Protein AF-0000000087153136 (afdb_homodimer)

Nearest PDB structures (foldseek):
  4uhe-assembly1_A  TM=8.800E-01  e=2.767E-17  Thermogutta terrifontis
  8qzu-assembly1_A  TM=9.107E-01  e=2.994E-16  Xenorhabdus hominickii
  7dq9-assembly4_D  TM=8.604E-01  e=8.453E-16  Alistipes shahii WAL 8301
  3v48-assembly1_B  TM=8.790E-01  e=1.903E-14  Escherichia coli SE11
  6i8w-assembly2_B  TM=7.885E-01  e=8.985E-16  Pseudomonas aeruginosa

Structure (mmCIF, N/CA/C/O backbone):
data_AF-0000000087153136-model_v1
#
loop_
_entity.id
_entity.type
_entity.pdbx_description
1 polymer '2-hydroxy-6-oxononadienedioate/2-hydroxy-6-oxononatrienedioate hydrolase'
#
loop_
_atom_site.group_PDB
_atom_site.id
_atom_site.type_symbol
_atom_site.label_atom_id
_atom_site.label_alt_id
_atom_site.label_comp_id
_atom_site.label_asym_id
_atom_site.label_entity_id
_atom_site.label_seq_id
_atom_site.pdbx_PDB_ins_code
_atom_site.Cartn_x
_atom_site.Cartn_y
_atom_site.Cartn_z
_atom_site.occupancy
_atom_site.B_iso_or_equiv
_atom_site.auth_seq_id
_atom_site.auth_comp_id
_atom_site.auth_asym_id
_atom_site.auth_atom_id
_atom_site.pdbx_PDB_model_num
ATOM 1 N N . MET A 1 1 ? 12.047 36.875 5.461 1 68.5 1 MET A N 1
ATOM 2 C CA . MET A 1 1 ? 11.148 35.938 6.121 1 68.5 1 MET A CA 1
ATOM 3 C C . MET A 1 1 ? 11.406 35.875 7.625 1 68.5 1 MET A C 1
ATOM 5 O O . MET A 1 1 ? 12.555 35.938 8.062 1 68.5 1 MET A O 1
ATOM 9 N N . PRO A 1 2 ? 10.312 36.031 8.477 1 85.56 2 PRO A N 1
ATOM 10 C CA . PRO A 1 2 ? 10.539 36.062 9.922 1 85.56 2 PRO A CA 1
ATOM 11 C C . PRO A 1 2 ? 10.961 34.719 10.492 1 85.56 2 PRO A C 1
ATOM 13 O O . PRO A 1 2 ? 10.703 33.688 9.875 1 85.56 2 PRO A O 1
ATOM 16 N N . PHE A 1 3 ? 11.75 34.781 11.461 1 91.56 3 PHE A N 1
ATOM 17 C CA . PHE A 1 3 ? 12.203 33.594 12.18 1 91.56 3 PHE A CA 1
ATOM 18 C C . PHE A 1 3 ? 11.766 33.656 13.641 1 91.56 3 PHE A C 1
ATOM 20 O O . PHE A 1 3 ? 11.727 34.719 14.242 1 91.56 3 PHE A O 1
ATOM 27 N N . LEU A 1 4 ? 11.422 32.5 14.109 1 92.19 4 LEU A N 1
ATOM 28 C CA . LEU A 1 4 ? 11.273 32.281 15.547 1 92.19 4 LEU A CA 1
ATOM 29 C C . LEU A 1 4 ? 12.531 31.672 16.141 1 92.19 4 LEU A C 1
ATOM 31 O O . LEU A 1 4 ? 13.273 30.984 15.461 1 92.19 4 LEU A O 1
ATOM 35 N N . SER A 1 5 ? 12.703 31.984 17.391 1 93.38 5 SER A N 1
ATOM 36 C CA . SER A 1 5 ? 13.859 31.422 18.078 1 93.38 5 SER A CA 1
ATOM 37 C C . SER A 1 5 ? 13.43 30.344 19.078 1 93.38 5 SER A C 1
ATOM 39 O O . SER A 1 5 ? 12.562 30.578 19.906 1 93.38 5 SER A O 1
ATOM 41 N N . TYR A 1 6 ? 13.969 29.234 18.953 1 92.62 6 TYR A N 1
ATOM 42 C CA . TYR A 1 6 ? 13.898 28.156 19.938 1 92.62 6 TYR A CA 1
ATOM 43 C C . TYR A 1 6 ? 15.289 27.766 20.422 1 92.62 6 TYR A C 1
ATOM 45 O O . TYR A 1 6 ? 15.953 26.938 19.812 1 92.62 6 TYR A O 1
ATOM 53 N N . GLY A 1 7 ? 15.641 28.281 21.562 1 90.62 7 GLY A N 1
ATOM 54 C CA . GLY A 1 7 ? 17.047 28.203 21.922 1 90.62 7 GLY A CA 1
ATOM 55 C C . GLY A 1 7 ? 17.969 28.812 20.891 1 90.62 7 GLY A C 1
ATOM 56 O O . GLY A 1 7 ? 17.781 29.969 20.5 1 90.62 7 GLY A O 1
ATOM 57 N N . SER A 1 8 ? 18.875 28.062 20.406 1 90.62 8 SER A N 1
ATOM 58 C CA . SER A 1 8 ? 19.797 28.531 19.391 1 90.62 8 SER A CA 1
ATOM 59 C C . SER A 1 8 ? 19.266 28.25 17.984 1 90.62 8 SER A C 1
ATOM 61 O O . SER A 1 8 ? 19.906 28.625 16.984 1 90.62 8 SER A O 1
ATOM 63 N N . HIS A 1 9 ? 18.125 27.656 17.891 1 92.31 9 HIS A N 1
ATOM 64 C CA . HIS A 1 9 ? 17.594 27.266 16.594 1 92.31 9 HIS A CA 1
ATOM 65 C C . HIS A 1 9 ? 16.625 28.312 16.047 1 92.31 9 HIS A C 1
ATOM 67 O O . HIS A 1 9 ? 15.773 28.812 16.781 1 92.31 9 HIS A O 1
ATOM 73 N N . ARG A 1 10 ? 16.797 28.609 14.82 1 94.5 10 ARG A N 1
ATOM 74 C CA . ARG A 1 10 ? 15.891 29.516 14.125 1 94.5 10 ARG A CA 1
ATOM 75 C C . ARG A 1 10 ? 14.883 28.75 13.289 1 94.5 10 ARG A C 1
ATOM 77 O O . ARG A 1 10 ? 15.242 27.828 12.555 1 94.5 10 ARG A O 1
ATOM 84 N N . ILE A 1 11 ? 13.664 29.156 13.414 1 95 11 ILE A N 1
ATOM 85 C CA . ILE A 1 11 ? 12.562 28.484 12.727 1 95 11 ILE A CA 1
ATOM 86 C C . ILE A 1 11 ? 11.93 29.438 11.711 1 95 11 ILE A C 1
ATOM 88 O O . ILE A 1 11 ? 11.344 30.453 12.094 1 95 11 ILE A O 1
ATOM 92 N N . ARG A 1 12 ? 12.07 29.094 10.461 1 94.88 12 ARG A N 1
ATOM 93 C CA . ARG A 1 12 ? 11.461 29.906 9.406 1 94.88 12 ARG A CA 1
ATOM 94 C C . ARG A 1 12 ? 9.945 29.766 9.422 1 94.88 12 ARG A C 1
ATOM 96 O O . ARG A 1 12 ? 9.414 28.656 9.508 1 94.88 12 ARG A O 1
ATOM 103 N N . TYR A 1 13 ? 9.234 30.891 9.406 1 96.31 13 TYR A N 1
ATOM 104 C CA . TYR A 1 13 ? 7.785 30.828 9.312 1 96.31 13 TYR A CA 1
ATOM 105 C C . TYR A 1 13 ? 7.242 31.953 8.438 1 96.31 13 TYR A C 1
ATOM 107 O O . TYR A 1 13 ? 7.98 32.875 8.062 1 96.31 13 TYR A O 1
ATOM 115 N N . GLU A 1 14 ? 6.047 31.766 7.973 1 96.38 14 GLU A N 1
ATOM 116 C CA . GLU A 1 14 ? 5.32 32.781 7.23 1 96.38 14 GLU A CA 1
ATOM 117 C C . GLU A 1 14 ? 3.891 32.938 7.746 1 96.38 14 GLU A C 1
ATOM 119 O O . GLU A 1 14 ? 3.252 31.953 8.109 1 96.38 14 GLU A O 1
ATOM 124 N N . LEU A 1 15 ? 3.445 34.188 7.816 1 96.5 15 LEU A N 1
ATOM 125 C CA . LEU A 1 15 ? 2.061 34.531 8.109 1 96.5 15 LEU A CA 1
ATOM 126 C C . LEU A 1 15 ? 1.445 35.344 6.965 1 96.5 15 LEU A C 1
ATOM 128 O O . LEU A 1 15 ? 1.949 36.406 6.602 1 96.5 15 LEU A O 1
ATOM 132 N N . ASN A 1 16 ? 0.427 34.781 6.43 1 97.12 16 ASN A N 1
ATOM 133 C CA . ASN A 1 16 ? -0.252 35.438 5.316 1 97.12 16 ASN A CA 1
ATOM 134 C C . ASN A 1 16 ? -1.749 35.594 5.578 1 97.12 16 ASN A C 1
ATOM 136 O O . ASN A 1 16 ? -2.369 34.688 6.152 1 97.12 16 ASN A O 1
ATOM 140 N N . GLY A 1 17 ? -2.365 36.719 5.125 1 96.88 17 GLY A N 1
ATOM 141 C CA . GLY A 1 17 ? -3.773 37 5.367 1 96.88 17 GLY A CA 1
ATOM 142 C C . GLY A 1 17 ? -3.998 38.031 6.445 1 96.88 17 GLY A C 1
ATOM 143 O O . GLY A 1 17 ? -3.043 38.531 7.047 1 96.88 17 GLY A O 1
ATOM 144 N N . ALA A 1 18 ? -5.223 38.375 6.754 1 96.44 18 ALA A N 1
ATOM 145 C CA . ALA A 1 18 ? -5.578 39.438 7.703 1 96.44 18 ALA A CA 1
ATOM 146 C C . ALA A 1 18 ? -5.238 39.031 9.133 1 96.44 18 ALA A C 1
ATOM 148 O O . ALA A 1 18 ? -5.5 37.906 9.539 1 96.44 18 ALA A O 1
ATOM 149 N N . THR A 1 19 ? -4.664 39.906 9.883 1 94.5 19 THR A N 1
ATOM 150 C CA . THR A 1 19 ? -4.156 39.625 11.227 1 94.5 19 THR A CA 1
ATOM 151 C C . THR A 1 19 ? -5.293 39.25 12.164 1 94.5 19 THR A C 1
ATOM 153 O O . THR A 1 19 ? -5.09 38.438 13.086 1 94.5 19 THR A O 1
ATOM 156 N N . ASP A 1 20 ? -6.484 39.688 11.914 1 94.75 20 ASP A N 1
ATOM 157 C CA . ASP A 1 20 ? -7.598 39.438 12.828 1 94.75 20 ASP A CA 1
ATOM 158 C C . ASP A 1 20 ? -8.461 38.281 12.344 1 94.75 20 ASP A C 1
ATOM 160 O O . ASP A 1 20 ? -9.469 37.938 12.969 1 94.75 20 ASP A O 1
ATOM 164 N N . ALA A 1 21 ? -8.07 37.656 11.258 1 97.69 21 ALA A N 1
ATOM 165 C CA . ALA A 1 21 ? -8.82 36.531 10.711 1 97.69 21 ALA A CA 1
ATOM 166 C C . ALA A 1 21 ? -8.516 35.25 11.484 1 97.69 21 ALA A C 1
ATOM 168 O O . ALA A 1 21 ? -7.457 35.125 12.102 1 97.69 21 ALA A O 1
ATOM 169 N N . PRO A 1 22 ? -9.516 34.344 11.516 1 98.38 22 PRO A N 1
ATOM 170 C CA . PRO A 1 22 ? -9.156 33.031 12.023 1 98.38 22 PRO A CA 1
ATOM 171 C C . PRO A 1 22 ? -7.941 32.438 11.312 1 98.38 22 PRO A C 1
ATOM 173 O O . PRO A 1 22 ? -7.781 32.625 10.102 1 98.38 22 PRO A O 1
ATOM 176 N N . ALA A 1 23 ? -7.109 31.688 12.008 1 98.56 23 ALA A N 1
ATOM 177 C CA . ALA A 1 23 ? -5.828 31.25 11.453 1 98.56 23 ALA A CA 1
ATOM 178 C C . ALA A 1 23 ? -5.816 29.75 11.219 1 98.56 23 ALA A C 1
ATOM 180 O O . ALA A 1 23 ? -6.348 28.984 12.023 1 98.56 23 ALA A O 1
ATOM 181 N N . TYR A 1 24 ? -5.262 29.359 10.133 1 98.69 24 TYR A N 1
ATOM 182 C CA . TYR A 1 24 ? -4.863 27.984 9.891 1 98.69 24 TYR A CA 1
ATOM 183 C C . TYR A 1 24 ? -3.354 27.812 10.023 1 98.69 24 TYR A C 1
ATOM 185 O O . TYR A 1 24 ? -2.586 28.562 9.398 1 98.69 24 TYR A O 1
ATOM 193 N N . VAL A 1 25 ? -2.941 26.922 10.828 1 98.75 25 VAL A N 1
ATOM 194 C CA . VAL A 1 25 ? -1.542 26.516 10.922 1 98.75 25 VAL A CA 1
ATOM 195 C C . VAL A 1 25 ? -1.341 25.172 10.211 1 98.75 25 VAL A C 1
ATOM 197 O O . VAL A 1 25 ? -2.027 24.188 10.516 1 98.75 25 VAL A O 1
ATOM 200 N N . LEU A 1 26 ? -0.421 25.125 9.258 1 98.75 26 LEU A N 1
ATOM 201 C CA . LEU A 1 26 ? -0.175 23.938 8.453 1 98.75 26 LEU A CA 1
ATOM 202 C C . LEU A 1 26 ? 1.197 23.344 8.766 1 98.75 26 LEU A C 1
ATOM 204 O O . LEU A 1 26 ? 2.213 24.031 8.648 1 98.75 26 LEU A O 1
ATOM 208 N N . VAL A 1 27 ? 1.229 22.078 9.141 1 98.19 27 VAL A N 1
ATOM 209 C CA . VAL A 1 27 ? 2.461 21.422 9.555 1 98.19 27 VAL A CA 1
ATOM 210 C C . VAL A 1 27 ? 2.875 20.391 8.508 1 98.19 27 VAL A C 1
ATOM 212 O O . VAL A 1 27 ? 2.082 19.516 8.141 1 98.19 27 VAL A O 1
ATOM 215 N N . ASN A 1 28 ? 4.117 20.375 8.109 1 94.88 28 ASN A N 1
ATOM 216 C CA . ASN A 1 28 ? 4.672 19.578 7.02 1 94.88 28 ASN A CA 1
ATOM 217 C C . ASN A 1 28 ? 4.859 18.125 7.434 1 94.88 28 ASN A C 1
ATOM 219 O O . ASN A 1 28 ? 5.09 17.828 8.609 1 94.88 28 ASN A O 1
ATOM 223 N N . GLY A 1 29 ? 4.82 17.297 6.43 1 94.12 29 GLY A N 1
ATOM 224 C CA . GLY A 1 29 ? 5.293 15.93 6.621 1 94.12 29 GLY A CA 1
ATOM 225 C C . GLY A 1 29 ? 6.805 15.828 6.668 1 94.12 29 GLY A C 1
ATOM 226 O O . GLY A 1 29 ? 7.508 16.828 6.52 1 94.12 29 GLY A O 1
ATOM 227 N N . LEU A 1 30 ? 7.281 14.625 6.812 1 89.88 30 LEU A N 1
ATOM 228 C CA . LEU A 1 30 ? 8.672 14.312 7.109 1 89.88 30 LEU A CA 1
ATOM 229 C C . LEU A 1 30 ? 9.602 14.883 6.039 1 89.88 30 LEU A C 1
ATOM 231 O O . LEU A 1 30 ? 10.625 15.492 6.359 1 89.88 30 LEU A O 1
ATOM 235 N N . THR A 1 31 ? 9.281 14.703 4.77 1 87.94 31 THR A N 1
ATOM 236 C CA . THR A 1 31 ? 10.195 15.086 3.699 1 87.94 31 THR A CA 1
ATOM 237 C C . THR A 1 31 ? 9.727 16.391 3.039 1 87.94 31 THR A C 1
ATOM 239 O O . THR A 1 31 ? 10.211 16.75 1.965 1 87.94 31 THR A O 1
ATOM 242 N N . GLN A 1 32 ? 8.852 17.062 3.602 1 89.38 32 GLN A N 1
ATOM 243 C CA . GLN A 1 32 ? 8.25 18.25 2.998 1 89.38 32 GLN A CA 1
ATOM 244 C C . GLN A 1 32 ? 8.852 19.516 3.586 1 89.38 32 GLN A C 1
ATOM 246 O O . GLN A 1 32 ? 9.742 19.469 4.438 1 89.38 32 GLN A O 1
ATOM 251 N N . TYR A 1 33 ? 8.461 20.609 3.016 1 88.94 33 TYR A N 1
ATOM 252 C CA . TYR A 1 33 ? 8.75 21.938 3.521 1 88.94 33 TYR A CA 1
ATOM 253 C C . TYR A 1 33 ? 7.605 22.906 3.211 1 88.94 33 TYR A C 1
ATOM 255 O O . TYR A 1 33 ? 6.668 22.547 2.492 1 88.94 33 TYR A O 1
ATOM 263 N N . SER A 1 34 ? 7.699 24.031 3.754 1 92 34 SER A N 1
ATOM 264 C CA . SER A 1 34 ? 6.527 24.891 3.885 1 92 34 SER A CA 1
ATOM 265 C C . SER A 1 34 ? 6.051 25.391 2.523 1 92 34 SER A C 1
ATOM 267 O O . SER A 1 34 ? 4.875 25.719 2.35 1 92 34 SER A O 1
ATOM 269 N N . GLU A 1 35 ? 6.844 25.469 1.48 1 89.62 35 GLU A N 1
ATOM 270 C CA . GLU A 1 35 ? 6.453 26 0.177 1 89.62 35 GLU A CA 1
ATOM 271 C C . GLU A 1 35 ? 5.438 25.094 -0.505 1 89.62 35 GLU A C 1
ATOM 273 O O . GLU A 1 35 ? 4.711 25.516 -1.402 1 89.62 35 GLU A O 1
ATOM 278 N N . LEU A 1 36 ? 5.375 23.891 -0.051 1 90.62 36 LEU A N 1
ATOM 279 C CA . LEU A 1 36 ? 4.438 22.938 -0.638 1 90.62 36 LEU A CA 1
ATOM 280 C C . LEU A 1 36 ? 3.004 23.266 -0.239 1 90.62 36 LEU A C 1
ATOM 282 O O . LEU A 1 36 ? 2.055 22.734 -0.823 1 90.62 36 LEU A O 1
ATOM 286 N N . TRP A 1 37 ? 2.854 24.203 0.704 1 96.19 37 TRP A N 1
ATOM 287 C CA . TRP A 1 37 ? 1.524 24.625 1.146 1 96.19 37 TRP A CA 1
ATOM 288 C C . TRP A 1 37 ? 1.04 25.828 0.363 1 96.19 37 TRP A C 1
ATOM 290 O O . TRP A 1 37 ? -0.004 26.406 0.679 1 96.19 37 TRP A O 1
ATOM 300 N N . ALA A 1 38 ? 1.727 26.25 -0.691 1 95.69 38 ALA A N 1
ATOM 301 C CA . ALA A 1 38 ? 1.412 27.484 -1.409 1 95.69 38 ALA A CA 1
ATOM 302 C C . ALA A 1 38 ? -0.031 27.484 -1.904 1 95.69 38 ALA A C 1
ATOM 304 O O . ALA A 1 38 ? -0.756 28.469 -1.735 1 95.69 38 ALA A O 1
ATOM 305 N N . ALA A 1 39 ? -0.468 26.359 -2.461 1 96.44 39 ALA A N 1
ATOM 306 C CA . ALA A 1 39 ? -1.833 26.266 -2.973 1 96.44 39 ALA A CA 1
ATOM 307 C C . ALA A 1 39 ? -2.852 26.359 -1.841 1 96.44 39 ALA A C 1
ATOM 309 O O . ALA A 1 39 ? -3.928 26.938 -2.016 1 96.44 39 ALA A O 1
ATOM 310 N N . TYR A 1 40 ? -2.547 25.797 -0.737 1 98.38 40 TYR A N 1
ATOM 311 C CA . TYR A 1 40 ? -3.412 25.875 0.434 1 98.38 40 TYR A CA 1
ATOM 312 C C . TYR A 1 40 ? -3.5 27.297 0.959 1 98.38 40 TYR A C 1
ATOM 314 O O . TYR A 1 40 ? -4.59 27.781 1.274 1 98.38 40 TYR A O 1
ATOM 322 N N . ARG A 1 41 ? -2.344 27.891 1.079 1 97.94 41 ARG A N 1
ATOM 323 C CA . ARG A 1 41 ? -2.283 29.266 1.527 1 97.94 41 ARG A CA 1
ATOM 324 C C . ARG A 1 41 ? -3.195 30.156 0.688 1 97.94 41 ARG A C 1
ATOM 326 O O . ARG A 1 41 ? -4.039 30.875 1.229 1 97.94 41 ARG A O 1
ATOM 333 N N . ASP A 1 42 ? -3.062 30.062 -0.642 1 98.06 42 ASP A N 1
ATOM 334 C CA . ASP A 1 42 ? -3.844 30.906 -1.542 1 98.06 42 ASP A CA 1
ATOM 335 C C . ASP A 1 42 ? -5.34 30.625 -1.401 1 98.06 42 ASP A C 1
ATOM 337 O O . ASP A 1 42 ? -6.145 31.547 -1.313 1 98.06 42 ASP A O 1
ATOM 341 N N . ALA A 1 43 ? -5.711 29.391 -1.326 1 98.19 43 ALA A N 1
ATOM 342 C CA . ALA A 1 43 ? -7.113 29 -1.236 1 98.19 43 ALA A CA 1
ATOM 343 C C . ALA A 1 43 ? -7.73 29.453 0.08 1 98.19 43 ALA A C 1
ATOM 345 O O . ALA A 1 43 ? -8.836 30 0.095 1 98.19 43 ALA A O 1
ATOM 346 N N . LEU A 1 44 ? -7.047 29.297 1.181 1 98.69 44 LEU A N 1
ATOM 347 C CA . LEU A 1 44 ? -7.578 29.609 2.504 1 98.69 44 LEU A CA 1
ATOM 348 C C . LEU A 1 44 ? -7.664 31.109 2.717 1 98.69 44 LEU A C 1
ATOM 350 O O . LEU A 1 44 ? -8.625 31.609 3.314 1 98.69 44 LEU A O 1
ATOM 354 N N . ILE A 1 45 ? -6.645 31.812 2.209 1 98.38 45 ILE A N 1
ATOM 355 C CA . ILE A 1 45 ? -6.699 33.281 2.283 1 98.38 45 ILE A CA 1
ATOM 356 C C . ILE A 1 45 ? -7.914 33.781 1.509 1 98.38 45 ILE A C 1
ATOM 358 O O . ILE A 1 45 ? -8.617 34.688 1.971 1 98.38 45 ILE A O 1
ATOM 362 N N . GLY A 1 46 ? -8.109 33.156 0.364 1 98.06 46 GLY A N 1
ATOM 363 C CA . GLY A 1 46 ? -9.273 33.5 -0.439 1 98.06 46 GLY A CA 1
ATOM 364 C C . GLY A 1 46 ? -10.586 33.281 0.282 1 98.06 46 GLY A C 1
ATOM 365 O O . GLY A 1 46 ? -11.594 33.906 -0.05 1 98.06 46 GLY A O 1
ATOM 366 N N . LYS A 1 47 ? -10.578 32.5 1.278 1 97.94 47 LYS A N 1
ATOM 367 C CA . LYS A 1 47 ? -11.781 32.188 2.047 1 97.94 47 LYS A CA 1
ATOM 368 C C . LYS A 1 47 ? -11.812 32.938 3.361 1 97.94 47 LYS A C 1
ATOM 370 O O . LYS A 1 47 ? -12.664 32.688 4.215 1 97.94 47 LYS A O 1
ATOM 375 N N . GLY A 1 48 ? -10.836 33.844 3.584 1 97.94 48 GLY A N 1
ATOM 376 C CA . GLY A 1 48 ? -10.875 34.75 4.719 1 97.94 48 GLY A CA 1
ATOM 377 C C . GLY A 1 48 ? -10.086 34.25 5.914 1 97.94 48 GLY A C 1
ATOM 378 O O . GLY A 1 48 ? -10.328 34.656 7.047 1 97.94 48 GLY A O 1
ATOM 379 N N . PHE A 1 49 ? -9.18 33.375 5.66 1 98.62 49 PHE A N 1
ATOM 380 C CA . PHE A 1 49 ? -8.359 32.875 6.754 1 98.62 49 PHE A CA 1
ATOM 381 C C . PHE A 1 49 ? -6.957 33.469 6.699 1 98.62 49 PHE A C 1
ATOM 383 O O . PHE A 1 49 ? -6.477 33.844 5.629 1 98.62 49 PHE A O 1
ATOM 390 N N . ARG A 1 50 ? -6.379 33.594 7.82 1 98.31 50 ARG A N 1
ATOM 391 C CA . ARG A 1 50 ? -4.934 33.781 7.922 1 98.31 50 ARG A CA 1
ATOM 392 C C . ARG A 1 50 ? -4.219 32.406 7.918 1 98.31 50 ARG A C 1
ATOM 394 O O . ARG A 1 50 ? -4.719 31.453 8.484 1 98.31 50 ARG A O 1
ATOM 401 N N . VAL A 1 51 ? -3.072 32.344 7.266 1 98.44 51 VAL A N 1
ATOM 402 C CA . VAL A 1 51 ? -2.395 31.047 7.137 1 98.44 51 VAL A CA 1
ATOM 403 C C . VAL A 1 51 ? -0.972 31.156 7.68 1 98.44 51 VAL A C 1
ATOM 405 O O . VAL A 1 51 ? -0.22 32.062 7.297 1 98.44 51 VAL A O 1
ATOM 408 N N . ALA A 1 52 ? -0.676 30.344 8.602 1 98.12 52 ALA A N 1
ATOM 409 C CA . ALA A 1 52 ? 0.673 30.203 9.141 1 98.12 52 ALA A CA 1
ATOM 410 C C . ALA A 1 52 ? 1.341 28.922 8.641 1 98.12 52 ALA A C 1
ATOM 412 O O . ALA A 1 52 ? 0.801 27.828 8.805 1 98.12 52 ALA A O 1
ATOM 413 N N . THR A 1 53 ? 2.453 29.031 8.023 1 97.12 53 THR A N 1
ATOM 414 C CA . THR A 1 53 ? 3.293 27.906 7.605 1 97.12 53 THR A CA 1
ATOM 415 C C . THR A 1 53 ? 4.707 28.062 8.164 1 97.12 53 THR A C 1
ATOM 417 O O . THR A 1 53 ? 5.117 29.156 8.547 1 97.12 53 THR A O 1
ATOM 420 N N . PHE A 1 54 ? 5.387 26.953 8.281 1 95.69 54 PHE A N 1
ATOM 421 C CA . PHE A 1 54 ? 6.758 26.969 8.781 1 95.69 54 PHE A CA 1
ATOM 422 C C . PHE A 1 54 ? 7.496 25.688 8.414 1 95.69 54 PHE A C 1
ATOM 424 O O . PHE A 1 54 ? 6.879 24.719 8 1 95.69 54 PHE A O 1
ATOM 431 N N . ASP A 1 55 ? 8.758 25.766 8.438 1 93.38 55 ASP A N 1
ATOM 432 C CA . ASP A 1 55 ? 9.594 24.578 8.328 1 93.38 55 ASP A CA 1
ATOM 433 C C . ASP A 1 55 ? 9.914 24 9.703 1 93.38 55 ASP A C 1
ATOM 435 O O . ASP A 1 55 ? 10.391 24.719 10.586 1 93.38 55 ASP A O 1
ATOM 439 N N . LEU A 1 56 ? 9.625 22.75 9.891 1 92.19 56 LEU A N 1
ATOM 440 C CA . LEU A 1 56 ? 10.023 22.109 11.133 1 92.19 56 LEU A CA 1
ATOM 441 C C . LEU A 1 56 ? 11.539 22.141 11.305 1 92.19 56 LEU A C 1
ATOM 443 O O . LEU A 1 56 ? 12.273 22.391 10.344 1 92.19 56 LEU A O 1
ATOM 447 N N . LEU A 1 57 ? 11.953 22 12.555 1 90.94 57 LEU A N 1
ATOM 448 C CA . LEU A 1 57 ? 13.391 21.844 12.781 1 90.94 57 LEU A CA 1
ATOM 449 C C . LEU A 1 57 ? 13.945 20.703 11.93 1 90.94 57 LEU A C 1
ATOM 451 O O . LEU A 1 57 ? 13.43 19.578 11.984 1 90.94 57 LEU A O 1
ATOM 455 N N . GLY A 1 58 ? 14.93 21.078 11.117 1 88.56 58 GLY A N 1
ATOM 456 C CA . GLY A 1 58 ? 15.508 20.078 10.227 1 88.56 58 GLY A CA 1
ATOM 457 C C . GLY A 1 58 ? 14.977 20.156 8.812 1 88.56 58 GLY A C 1
ATOM 458 O O . GLY A 1 58 ? 15.492 19.5 7.906 1 88.56 58 GLY A O 1
ATOM 459 N N . GLN A 1 59 ? 14.031 21.078 8.578 1 88.56 59 GLN A N 1
ATOM 460 C CA . GLN A 1 59 ? 13.414 21.172 7.254 1 88.56 59 GLN A CA 1
ATOM 461 C C . GLN A 1 59 ? 13.68 22.531 6.621 1 88.56 59 GLN A C 1
ATOM 463 O O . GLN A 1 59 ? 13.805 23.531 7.324 1 88.56 59 GLN A O 1
ATOM 468 N N . GLY A 1 60 ? 13.719 22.516 5.309 1 87.56 60 GLY A N 1
ATOM 469 C CA . GLY A 1 60 ? 13.727 23.75 4.547 1 87.56 60 GLY A CA 1
ATOM 470 C C . GLY A 1 60 ? 14.758 24.75 5.051 1 87.56 60 GLY A C 1
ATOM 471 O O . GLY A 1 60 ? 15.938 24.406 5.199 1 87.56 60 GLY A O 1
ATOM 472 N N . ALA A 1 61 ? 14.242 25.984 5.426 1 85.38 61 ALA A N 1
ATOM 473 C CA . ALA A 1 61 ? 15.133 27.078 5.797 1 85.38 61 ALA A CA 1
ATOM 474 C C . ALA A 1 61 ? 15.312 27.141 7.312 1 85.38 61 ALA A C 1
ATOM 476 O O . ALA A 1 61 ? 16.094 27.953 7.812 1 85.38 61 ALA A O 1
ATOM 477 N N . SER A 1 62 ? 14.625 26.234 8.023 1 89.62 62 SER A N 1
ATOM 478 C CA . SER A 1 62 ? 14.797 26.188 9.477 1 89.62 62 SER A CA 1
ATOM 479 C C . SER A 1 62 ? 16.141 25.547 9.852 1 89.62 62 SER A C 1
ATOM 481 O O . SER A 1 62 ? 16.781 24.906 9.016 1 89.62 62 SER A O 1
ATOM 483 N N . ALA A 1 63 ? 16.516 25.75 11.102 1 86.81 63 ALA A N 1
ATOM 484 C CA . ALA A 1 63 ? 17.781 25.25 11.609 1 86.81 63 ALA A CA 1
ATOM 485 C C . ALA A 1 63 ? 17.875 23.734 11.438 1 86.81 63 ALA A C 1
ATOM 487 O O . ALA A 1 63 ? 16.875 23.016 11.57 1 86.81 63 ALA A O 1
ATOM 488 N N . LYS A 1 64 ? 19.062 23.266 11.117 1 84.12 64 LYS A N 1
ATOM 489 C CA . LYS A 1 64 ? 19.406 21.844 11.055 1 84.12 64 LYS A CA 1
ATOM 490 C C . LYS A 1 64 ? 20.25 21.422 12.25 1 84.12 64 LYS A C 1
ATOM 492 O O . LYS A 1 64 ? 21.484 21.438 12.172 1 84.12 64 LYS A O 1
ATOM 497 N N . PRO A 1 65 ? 19.562 21.078 13.258 1 76.25 65 PRO A N 1
ATOM 498 C CA . PRO A 1 65 ? 20.328 20.797 14.477 1 76.25 65 PRO A CA 1
ATOM 499 C C . PRO A 1 65 ? 21.281 19.609 14.312 1 76.25 65 PRO A C 1
ATOM 501 O O . PRO A 1 65 ? 20.938 18.641 13.648 1 76.25 65 PRO A O 1
ATOM 504 N N . GLU A 1 66 ? 22.422 19.812 14.891 1 72.56 66 GLU A N 1
ATOM 505 C CA . GLU A 1 66 ? 23.438 18.766 14.828 1 72.56 66 GLU A CA 1
ATOM 506 C C . GLU A 1 66 ? 23.141 17.656 15.82 1 72.56 66 GLU A C 1
ATOM 508 O O . GLU A 1 66 ? 23.562 16.516 15.625 1 72.56 66 GLU A O 1
ATOM 513 N N . LEU A 1 67 ? 22.422 18.078 16.844 1 74.06 67 LEU A N 1
ATOM 514 C CA . LEU A 1 67 ? 22.062 17.109 17.859 1 74.06 67 LEU A CA 1
ATOM 515 C C . LEU A 1 67 ? 20.672 16.547 17.609 1 74.06 67 LEU A C 1
ATOM 517 O O . LEU A 1 67 ? 19.906 17.109 16.812 1 74.06 67 LEU A O 1
ATOM 521 N N . PHE A 1 68 ? 20.391 15.523 18.266 1 84.19 68 PHE A N 1
ATOM 522 C CA . PHE A 1 68 ? 19.094 14.875 18.203 1 84.19 68 PHE A CA 1
ATOM 523 C C . PHE A 1 68 ? 17.984 15.859 18.562 1 84.19 68 PHE A C 1
ATOM 525 O O . PHE A 1 68 ? 18.125 16.625 19.516 1 84.19 68 PHE A O 1
ATOM 532 N N . ILE A 1 69 ? 16.984 15.914 17.703 1 84.38 69 ILE A N 1
ATOM 533 C CA . ILE A 1 69 ? 15.766 16.688 17.953 1 84.38 69 ILE A CA 1
ATOM 534 C C . ILE A 1 69 ? 14.602 15.734 18.234 1 84.38 69 ILE A C 1
ATOM 536 O O . ILE A 1 69 ? 14.305 14.859 17.406 1 84.38 69 ILE A O 1
ATOM 540 N N . SER A 1 70 ? 13.977 15.938 19.359 1 89.81 70 SER A N 1
ATOM 541 C CA . SER A 1 70 ? 12.859 15.086 19.75 1 89.81 70 SER A CA 1
ATOM 542 C C . SER A 1 70 ? 11.547 15.594 19.156 1 89.81 70 SER A C 1
ATOM 544 O O . SER A 1 70 ? 11.477 16.719 18.656 1 89.81 70 SER A O 1
ATOM 546 N N . GLN A 1 71 ? 10.555 14.781 19.203 1 93.12 71 GLN A N 1
ATOM 547 C CA . GLN A 1 71 ? 9.219 15.211 18.797 1 93.12 71 GLN A CA 1
ATOM 548 C C . GLN A 1 71 ? 8.703 16.328 19.703 1 93.12 71 GLN A C 1
ATOM 550 O O . GLN A 1 71 ? 7.977 17.219 19.25 1 93.12 71 GLN A O 1
ATOM 555 N N . GLU A 1 72 ? 9.094 16.328 20.922 1 93.69 72 GLU A N 1
ATOM 556 C CA . GLU A 1 72 ? 8.727 17.391 21.859 1 93.69 72 GLU A CA 1
ATOM 557 C C . GLU A 1 72 ? 9.32 18.734 21.422 1 93.69 72 GLU A C 1
ATOM 559 O O . GLU A 1 72 ? 8.688 19.781 21.578 1 93.69 72 GLU A O 1
ATOM 564 N N . ASP A 1 73 ? 10.547 18.672 20.938 1 93.44 73 ASP A N 1
ATOM 565 C CA . ASP A 1 73 ? 11.156 19.891 20.406 1 93.44 73 ASP A CA 1
ATOM 566 C C . ASP A 1 73 ? 10.336 20.453 19.25 1 93.44 73 ASP A C 1
ATOM 568 O O . ASP A 1 73 ? 10.18 21.672 19.125 1 93.44 73 ASP A O 1
ATOM 572 N N . GLN A 1 74 ? 9.883 19.594 18.422 1 94.88 74 GLN A N 1
ATOM 573 C CA . GLN A 1 74 ? 9.055 20.016 17.297 1 94.88 74 GLN A CA 1
ATOM 574 C C . GLN A 1 74 ? 7.734 20.609 17.781 1 94.88 74 GLN A C 1
ATOM 576 O O . GLN A 1 74 ? 7.25 21.594 17.219 1 94.88 74 GLN A O 1
ATOM 581 N N . VAL A 1 75 ? 7.109 20.031 18.812 1 96.75 75 VAL A N 1
ATOM 582 C CA . VAL A 1 75 ? 5.867 20.531 19.391 1 96.75 75 VAL A CA 1
ATOM 583 C C . VAL A 1 75 ? 6.094 21.922 19.969 1 96.75 75 VAL A C 1
ATOM 585 O O . VAL A 1 75 ? 5.246 22.812 19.828 1 96.75 75 VAL A O 1
ATOM 588 N N . GLU A 1 76 ? 7.211 22.125 20.594 1 96.25 76 GLU A N 1
ATOM 589 C CA . GLU A 1 76 ? 7.535 23.438 21.141 1 96.25 76 GLU A CA 1
ATOM 590 C C . GLU A 1 76 ? 7.699 24.484 20.047 1 96.25 76 GLU A C 1
ATOM 592 O O . GLU A 1 76 ? 7.281 25.641 20.203 1 96.25 76 GLU A O 1
ATOM 597 N N . ALA A 1 77 ? 8.359 24.094 19 1 95.12 77 ALA A N 1
ATOM 598 C CA . ALA A 1 77 ? 8.469 24.984 17.859 1 95.12 77 ALA A CA 1
ATOM 599 C C . ALA A 1 77 ? 7.09 25.406 17.344 1 95.12 77 ALA A C 1
ATOM 601 O O . ALA A 1 77 ? 6.863 26.578 17.031 1 95.12 77 ALA A O 1
ATOM 602 N N . LEU A 1 78 ? 6.223 24.453 17.25 1 97.69 78 LEU A N 1
ATOM 603 C CA . LEU A 1 78 ? 4.848 24.719 16.844 1 97.69 78 LEU A CA 1
ATOM 604 C C . LEU A 1 78 ? 4.156 25.656 17.828 1 97.69 78 LEU A C 1
ATOM 606 O O . LEU A 1 78 ? 3.445 26.578 17.422 1 97.69 78 LEU A O 1
ATOM 610 N N . ARG A 1 79 ? 4.316 25.453 19.078 1 97.5 79 ARG A N 1
ATOM 611 C CA . ARG A 1 79 ? 3.736 26.297 20.109 1 97.5 79 ARG A CA 1
ATOM 612 C C . ARG A 1 79 ? 4.18 27.75 19.938 1 97.5 79 ARG A C 1
ATOM 614 O O . ARG A 1 79 ? 3.367 28.672 20.031 1 97.5 79 ARG A O 1
ATOM 621 N N . LEU A 1 80 ? 5.492 27.938 19.703 1 96.25 80 LEU A N 1
ATOM 622 C CA . LEU A 1 80 ? 6.031 29.266 19.5 1 96.25 80 LEU A CA 1
ATOM 623 C C . LEU A 1 80 ? 5.355 29.953 18.312 1 96.25 80 LEU A C 1
ATOM 625 O O . LEU A 1 80 ? 5.047 31.141 18.375 1 96.25 80 LEU A O 1
ATOM 629 N N . LEU A 1 81 ? 5.176 29.188 17.25 1 96.94 81 LEU A N 1
ATOM 630 C CA . LEU A 1 81 ? 4.5 29.75 16.094 1 96.94 81 LEU A CA 1
ATOM 631 C C . LEU A 1 81 ? 3.07 30.156 16.422 1 96.94 81 LEU A C 1
ATOM 633 O O . LEU A 1 81 ? 2.619 31.234 16.047 1 96.94 81 LEU A O 1
ATOM 637 N N . ILE A 1 82 ? 2.332 29.297 17.094 1 97.44 82 ILE A N 1
ATOM 638 C CA . ILE A 1 82 ? 0.935 29.547 17.438 1 97.44 82 ILE A CA 1
ATOM 639 C C . ILE A 1 82 ? 0.832 30.766 18.344 1 97.44 82 ILE A C 1
ATOM 641 O O . ILE A 1 82 ? -0.113 31.547 18.234 1 97.44 82 ILE A O 1
ATOM 645 N N . ASP A 1 83 ? 1.803 30.953 19.219 1 94.69 83 ASP A N 1
ATOM 646 C CA . ASP A 1 83 ? 1.836 32.094 20.109 1 94.69 83 ASP A CA 1
ATOM 647 C C . ASP A 1 83 ? 1.918 33.406 19.328 1 94.69 83 ASP A C 1
ATOM 649 O O . ASP A 1 83 ? 1.515 34.469 19.828 1 94.69 83 ASP A O 1
ATOM 653 N N . GLU A 1 84 ? 2.424 33.344 18.125 1 93.62 84 GLU A N 1
ATOM 654 C CA . GLU A 1 84 ? 2.537 34.531 17.281 1 93.62 84 GLU A CA 1
ATOM 655 C C . GLU A 1 84 ? 1.18 34.938 16.719 1 93.62 84 GLU A C 1
ATOM 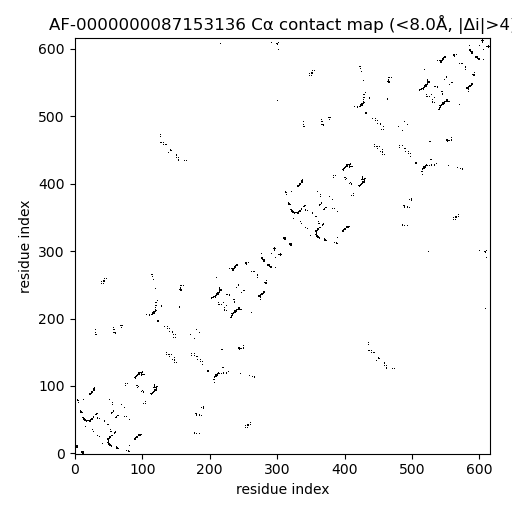657 O O . GLU A 1 84 ? 1.026 36.031 16.188 1 93.62 84 GLU A O 1
ATOM 662 N N . LEU A 1 85 ? 0.145 34.094 16.656 1 94.5 85 LEU A N 1
ATOM 663 C CA . LEU A 1 85 ? -1.112 34.281 15.938 1 94.5 85 LEU A CA 1
ATOM 664 C C . LEU A 1 85 ? -2.123 35.031 16.812 1 94.5 85 LEU A C 1
ATOM 666 O O . LEU A 1 85 ? -3.178 35.438 16.328 1 94.5 85 LEU A O 1
ATOM 670 N N . GLY A 1 86 ? -1.858 35.344 18.016 1 88.75 86 GLY A N 1
ATOM 671 C CA . GLY A 1 86 ? -2.775 36.062 18.875 1 88.75 86 GLY A CA 1
ATOM 672 C C . GLY A 1 86 ? -3.834 35.156 19.5 1 88.75 86 GLY A C 1
ATOM 673 O O . GLY A 1 86 ? -3.617 33.969 19.672 1 88.75 86 GLY A O 1
ATOM 674 N N . ASP A 1 87 ? -5.102 35.781 19.797 1 91 87 ASP A N 1
ATOM 675 C CA . ASP A 1 87 ? -6.066 35.094 20.641 1 91 87 ASP A CA 1
ATOM 676 C C . ASP A 1 87 ? -7.281 34.625 19.828 1 91 87 ASP A C 1
ATOM 678 O O . ASP A 1 87 ? -8.242 34.094 20.391 1 91 87 ASP A O 1
ATOM 682 N N . GLY A 1 88 ? -7.258 34.875 18.562 1 95.31 88 GLY A N 1
ATOM 683 C CA . GLY A 1 88 ? -8.383 34.438 17.734 1 95.31 88 GLY A CA 1
ATOM 684 C C . GLY A 1 88 ? -8.445 32.938 17.516 1 95.31 88 GLY A C 1
ATOM 685 O O . GLY A 1 88 ? -7.625 32.188 18.062 1 95.31 88 GLY A O 1
ATOM 686 N N . PRO A 1 89 ? -9.477 32.5 16.797 1 98.25 89 PRO A N 1
ATOM 687 C CA . PRO A 1 89 ? -9.625 31.078 16.5 1 98.25 89 PRO A CA 1
ATOM 688 C C . PRO A 1 89 ? -8.445 30.516 15.719 1 98.25 89 PRO A C 1
ATOM 690 O O . PRO A 1 89 ? -7.965 31.156 14.773 1 98.25 89 PRO A O 1
ATOM 693 N N . ILE A 1 90 ? -7.957 29.328 16.125 1 98.62 90 ILE A N 1
ATOM 694 C CA . ILE A 1 90 ? -6.824 28.672 15.484 1 98.62 90 ILE A CA 1
ATOM 695 C C . ILE A 1 90 ? -7.223 27.266 15.047 1 98.62 90 ILE A C 1
ATOM 697 O O . ILE A 1 90 ? -7.73 26.484 15.844 1 98.62 90 ILE A O 1
ATOM 701 N N . PHE A 1 91 ? -7.059 27 13.82 1 98.88 91 PHE A N 1
ATOM 702 C CA . PHE A 1 91 ? -7.188 25.672 13.25 1 98.88 91 PHE A CA 1
ATOM 703 C C . PHE A 1 91 ? -5.82 25.078 12.93 1 98.88 91 PHE A C 1
ATOM 705 O O . PHE A 1 91 ? -4.973 25.75 12.344 1 98.88 91 PHE A O 1
ATOM 712 N N . LEU A 1 92 ? -5.555 23.875 13.359 1 98.94 92 LEU A N 1
ATOM 713 C CA . LEU A 1 92 ? -4.262 23.203 13.203 1 98.94 92 LEU A CA 1
ATOM 714 C C . LEU A 1 92 ? -4.387 21.969 12.312 1 98.94 92 LEU A C 1
ATOM 716 O O . LEU A 1 92 ? -5.227 21.109 12.57 1 98.94 92 LEU A O 1
ATOM 720 N N . SER A 1 93 ? -3.641 21.938 11.25 1 98.81 93 SER A N 1
ATOM 721 C CA . SER A 1 93 ? -3.607 20.797 10.352 1 98.81 93 SER A CA 1
ATOM 722 C C . SER A 1 93 ? -2.176 20.328 10.094 1 98.81 93 SER A C 1
ATOM 724 O O . SER A 1 93 ? -1.263 21.156 9.984 1 98.81 93 SER A O 1
ATOM 726 N N . GLY A 1 94 ? -1.956 19.078 10.016 1 98.69 94 GLY A N 1
ATOM 727 C CA . GLY A 1 94 ? -0.667 18.484 9.688 1 98.69 94 GLY A CA 1
ATOM 728 C C . GLY A 1 94 ? -0.785 17.172 8.93 1 98.69 94 GLY A C 1
ATOM 729 O O . GLY A 1 94 ? -1.766 16.453 9.094 1 98.69 94 GLY A O 1
ATOM 730 N N . ILE A 1 95 ? 0.22 16.875 8.164 1 98.38 95 ILE A N 1
ATOM 731 C CA . ILE A 1 95 ? 0.198 15.633 7.395 1 98.38 95 ILE A CA 1
ATOM 732 C C . ILE A 1 95 ? 1.312 14.703 7.875 1 98.38 95 ILE A C 1
ATOM 734 O O . ILE A 1 95 ? 2.439 15.141 8.109 1 98.38 95 ILE A O 1
ATOM 738 N N . SER A 1 96 ? 0.951 13.406 8.031 1 97.88 96 SER A N 1
ATOM 739 C CA . SER A 1 96 ? 1.904 12.344 8.352 1 97.88 96 SER A CA 1
ATOM 740 C C . SER A 1 96 ? 2.725 12.703 9.586 1 97.88 96 SER A C 1
ATOM 742 O O . SER A 1 96 ? 2.172 12.883 10.672 1 97.88 96 SER A O 1
ATOM 744 N N . PHE A 1 97 ? 4.023 12.977 9.508 1 95.62 97 PHE A N 1
ATOM 745 C CA . PHE A 1 97 ? 4.832 13.422 10.633 1 95.62 97 PHE A CA 1
ATOM 746 C C . PHE A 1 97 ? 4.262 14.703 11.242 1 95.62 97 PHE A C 1
ATOM 748 O O . PHE A 1 97 ? 4.176 14.828 12.461 1 95.62 97 PHE A O 1
ATOM 755 N N . GLY A 1 98 ? 3.861 15.617 10.383 1 97.38 98 GLY A N 1
ATOM 756 C CA . GLY A 1 98 ? 3.229 16.844 10.844 1 97.38 98 GLY A CA 1
ATOM 757 C C . GLY A 1 98 ? 1.927 16.609 11.578 1 97.38 98 GLY A C 1
ATOM 758 O O . GLY A 1 98 ? 1.579 17.359 12.5 1 97.38 98 GLY A O 1
ATOM 759 N N . ALA A 1 99 ? 1.194 15.586 11.18 1 98.69 99 ALA A N 1
ATOM 760 C CA . ALA A 1 99 ? -0.025 15.227 11.898 1 98.69 99 ALA A CA 1
ATOM 761 C C . ALA A 1 99 ? 0.295 14.727 13.305 1 98.69 99 ALA A C 1
ATOM 763 O O . ALA A 1 99 ? -0.436 15.023 14.258 1 98.69 99 ALA A O 1
ATOM 764 N N . LEU A 1 100 ? 1.348 13.93 13.391 1 97.75 100 LEU A N 1
ATOM 765 C CA . LEU A 1 100 ? 1.788 13.461 14.695 1 97.75 100 LEU A CA 1
ATOM 766 C C . LEU A 1 100 ? 2.111 14.633 15.617 1 97.75 100 LEU A C 1
ATOM 768 O O . LEU A 1 100 ? 1.695 14.656 16.781 1 97.75 100 LEU A O 1
ATOM 772 N N . ILE A 1 101 ? 2.814 15.586 15.094 1 97.5 101 ILE A N 1
ATOM 773 C CA . ILE A 1 101 ? 3.189 16.766 15.859 1 97.5 101 ILE A CA 1
ATOM 774 C C . ILE A 1 101 ? 1.937 17.562 16.234 1 97.5 101 ILE A C 1
ATOM 776 O O . ILE A 1 101 ? 1.807 18.031 17.375 1 97.5 101 ILE A O 1
ATOM 780 N N . ALA A 1 102 ? 1.046 17.688 15.336 1 98.75 102 ALA A N 1
ATOM 781 C CA . ALA A 1 102 ? -0.215 18.375 15.586 1 98.75 102 ALA A CA 1
ATOM 782 C C . ALA A 1 102 ? -1.02 17.672 16.672 1 98.75 102 ALA A C 1
ATOM 784 O O . ALA A 1 102 ? -1.601 18.328 17.547 1 98.75 102 ALA A O 1
ATOM 785 N N . LEU A 1 103 ? -1.092 16.375 16.609 1 98.81 103 LEU A N 1
ATOM 786 C CA . LEU A 1 103 ? -1.803 15.609 17.625 1 98.81 103 LEU A CA 1
ATOM 787 C C . LEU A 1 103 ? -1.176 15.812 19 1 98.81 103 LEU A C 1
ATOM 789 O O . LEU A 1 103 ? -1.887 16.031 19.984 1 98.81 103 LEU A O 1
ATOM 793 N N . ARG A 1 104 ? 0.116 15.75 19.047 1 98.25 104 ARG A N 1
ATOM 794 C CA . ARG A 1 104 ? 0.806 15.953 20.312 1 98.25 104 ARG A CA 1
ATOM 795 C C . ARG A 1 104 ? 0.52 17.344 20.875 1 98.25 104 ARG A C 1
ATOM 797 O O . ARG A 1 104 ? 0.285 17.5 22.078 1 98.25 104 ARG A O 1
ATOM 804 N N . TYR A 1 105 ? 0.562 18.312 20.031 1 98.5 105 TYR A N 1
ATOM 805 C CA . TYR A 1 105 ? 0.224 19.656 20.453 1 98.5 105 TYR A CA 1
ATOM 806 C C . TYR A 1 105 ? -1.197 19.719 21 1 98.5 105 TYR A C 1
ATOM 808 O O . TYR A 1 105 ? -1.438 20.297 22.062 1 98.5 105 TYR A O 1
ATOM 816 N N . ALA A 1 106 ? -2.143 19.156 20.281 1 98.69 106 ALA A N 1
ATOM 817 C CA . ALA A 1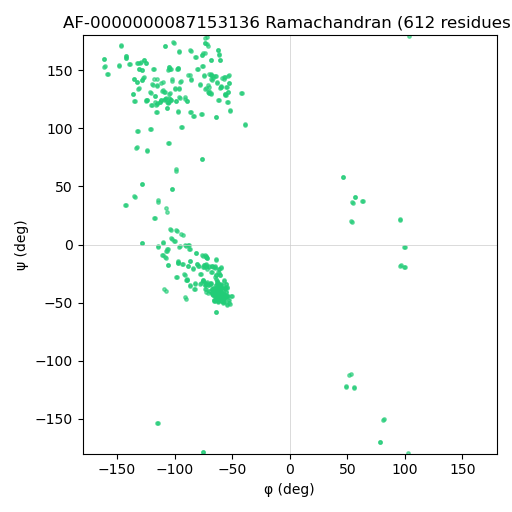 106 ? -3.553 19.203 20.656 1 98.69 106 ALA A CA 1
ATOM 818 C C . ALA A 1 106 ? -3.783 18.5 22 1 98.69 106 ALA A C 1
ATOM 820 O O . ALA A 1 106 ? -4.645 18.906 22.781 1 98.69 106 ALA A O 1
ATOM 821 N N . ILE A 1 107 ? -3.076 17.422 22.219 1 98.31 107 ILE A N 1
ATOM 822 C CA . ILE A 1 107 ? -3.184 16.688 23.484 1 98.31 107 ILE A CA 1
ATOM 823 C C . ILE A 1 107 ? -2.801 17.594 24.641 1 98.31 107 ILE A C 1
ATOM 825 O O . ILE A 1 107 ? -3.453 17.578 25.688 1 98.31 107 ILE A O 1
ATOM 829 N N . LEU A 1 108 ? -1.825 18.453 24.453 1 96.75 108 LEU A N 1
ATOM 830 C CA . LEU A 1 108 ? -1.277 19.297 25.5 1 96.75 108 LEU A CA 1
ATOM 831 C C . LEU A 1 108 ? -2.029 20.625 25.578 1 96.75 108 LEU A C 1
ATOM 833 O O . LEU A 1 108 ? -2.129 21.219 26.656 1 96.75 108 LEU A O 1
ATOM 837 N N . HIS A 1 109 ? -2.545 21.094 24.453 1 95.94 109 HIS A N 1
ATOM 838 C CA . HIS A 1 109 ? -3.068 22.453 24.375 1 95.94 109 HIS A CA 1
ATOM 839 C C . HIS A 1 109 ? -4.418 22.469 23.656 1 95.94 109 HIS A C 1
ATOM 841 O O . HIS A 1 109 ? -4.672 23.344 22.828 1 95.94 109 HIS A O 1
ATOM 847 N N . SER A 1 110 ? -5.23 21.531 23.953 1 93.19 110 SER A N 1
ATOM 848 C CA . SER A 1 110 ? -6.508 21.391 23.266 1 93.19 110 SER A CA 1
ATOM 849 C C . SER A 1 110 ? -7.332 22.672 23.359 1 93.19 110 SER A C 1
ATOM 851 O O . SER A 1 110 ? -7.992 23.078 22.391 1 93.19 110 SER A O 1
ATOM 853 N N . ASN A 1 111 ? -7.246 23.391 24.422 1 94.25 111 ASN A N 1
ATOM 854 C CA . ASN A 1 111 ? -8.07 24.562 24.672 1 94.25 111 ASN A CA 1
ATOM 855 C C . ASN A 1 111 ? -7.66 25.734 23.797 1 94.25 111 ASN A C 1
ATOM 857 O O . ASN A 1 111 ? -8.422 26.688 23.625 1 94.25 111 ASN A O 1
ATOM 861 N N . ARG A 1 112 ? -6.496 25.688 23.297 1 96.75 112 ARG A N 1
ATOM 862 C CA . ARG A 1 112 ? -5.992 26.766 22.453 1 96.75 112 ARG A CA 1
ATOM 863 C C . ARG A 1 112 ? -6.512 26.641 21.016 1 96.75 112 ARG A C 1
ATOM 865 O O . ARG A 1 112 ? -6.52 27.609 20.266 1 96.75 112 ARG A O 1
ATOM 872 N N . LEU A 1 113 ? -6.996 25.531 20.656 1 98.38 113 LEU A N 1
ATOM 873 C CA . LEU A 1 113 ? -7.383 25.25 19.281 1 98.38 113 LEU A CA 1
ATOM 874 C C . LEU A 1 113 ? -8.898 25.328 19.109 1 98.38 113 LEU A C 1
ATOM 876 O O . LEU A 1 113 ? -9.641 24.875 19.984 1 98.38 113 LEU A O 1
ATOM 880 N N . SER A 1 114 ? -9.32 25.828 18.016 1 98.56 114 SER A N 1
ATOM 881 C CA . SER A 1 114 ? -10.734 25.797 17.641 1 98.56 114 SER A CA 1
ATOM 882 C C . SER A 1 114 ? -11.055 24.562 16.812 1 98.56 114 SER A C 1
ATOM 884 O O . SER A 1 114 ? -12.195 24.094 16.797 1 98.56 114 SER A O 1
ATOM 886 N N . GLY A 1 115 ? -10.078 24.031 16.141 1 98.81 115 GLY A N 1
ATOM 887 C CA . GLY A 1 115 ? -10.234 22.844 15.312 1 98.81 115 GLY A CA 1
ATOM 888 C C . GLY A 1 115 ? -8.922 22.156 14.992 1 98.81 115 GLY A C 1
ATOM 889 O O . GLY A 1 115 ? -7.867 22.797 14.977 1 98.81 115 GLY A O 1
ATOM 890 N N . LEU A 1 116 ? -8.969 20.875 14.75 1 98.88 116 LEU A N 1
ATOM 891 C CA . LEU A 1 116 ? -7.824 20.016 14.438 1 98.88 116 LEU A CA 1
ATOM 892 C C . LEU A 1 116 ? -8.102 19.172 13.203 1 98.88 116 LEU A C 1
ATOM 894 O O . LEU A 1 116 ? -9.188 18.609 13.07 1 98.88 116 LEU A O 1
ATOM 898 N N . VAL A 1 117 ? -7.109 19.094 12.258 1 98.94 117 VAL A N 1
ATOM 899 C CA . VAL A 1 117 ? -7.277 18.281 11.07 1 98.94 117 VAL A CA 1
ATOM 900 C C . VAL A 1 117 ? -6.016 17.438 10.836 1 98.94 117 VAL A C 1
ATOM 902 O O . VAL A 1 117 ? -5.16 17.812 10.031 1 98.94 117 VAL A O 1
ATOM 905 N N . PRO A 1 118 ? -5.914 16.328 11.492 1 98.94 118 PRO A N 1
ATOM 906 C CA . PRO A 1 118 ? -4.84 15.391 11.141 1 98.94 118 PRO A CA 1
ATOM 907 C C . PRO A 1 118 ? -5.062 14.719 9.789 1 98.94 118 PRO A C 1
ATOM 909 O O . PRO A 1 118 ? -6.164 14.242 9.508 1 98.94 118 PRO A O 1
ATOM 912 N N . MET A 1 119 ? -4.043 14.719 8.977 1 98.88 119 MET A N 1
ATOM 913 C CA . MET A 1 119 ? -4.098 14.141 7.633 1 98.88 119 MET A CA 1
ATOM 914 C C . MET A 1 119 ? -3.057 13.039 7.473 1 98.88 119 MET A C 1
ATOM 916 O O . MET A 1 119 ? -1.879 13.242 7.773 1 98.88 119 MET A O 1
ATOM 920 N N . SER A 1 120 ? -3.512 11.82 6.926 1 98.81 120 SER A N 1
ATOM 921 C CA . SER A 1 120 ? -2.619 10.672 6.82 1 98.81 120 SER A CA 1
ATOM 922 C C . SER A 1 120 ? -1.845 10.453 8.117 1 98.81 120 SER A C 1
ATOM 924 O O . SER A 1 120 ? -0.615 10.367 8.102 1 98.81 120 SER A O 1
ATOM 926 N N . ALA A 1 121 ? -2.602 10.273 9.18 1 98.62 121 ALA A N 1
ATOM 927 C CA . ALA A 1 121 ? -2.082 10.383 10.539 1 98.62 121 ALA A CA 1
ATOM 928 C C . ALA A 1 121 ? -1.996 9.016 11.203 1 98.62 121 ALA A C 1
ATOM 930 O O . ALA A 1 121 ? -2.502 8.023 10.664 1 98.62 121 ALA A O 1
ATOM 931 N N . PHE A 1 122 ? -1.394 8.945 12.32 1 98.44 122 PHE A N 1
ATOM 932 C CA . PHE A 1 122 ? -1.294 7.75 13.156 1 98.44 122 PHE A CA 1
ATOM 933 C C . PHE A 1 122 ? -0.996 8.125 14.602 1 98.44 122 PHE A C 1
ATOM 935 O O . PHE A 1 122 ? -0.342 9.133 14.867 1 98.44 122 PHE A O 1
ATOM 942 N N . ALA A 1 123 ? -1.495 7.367 15.516 1 98.31 123 ALA A N 1
ATOM 943 C CA . ALA A 1 123 ? -1.249 7.547 16.938 1 98.31 123 ALA A CA 1
ATOM 944 C C . ALA A 1 123 ? -0.396 6.41 17.5 1 98.31 123 ALA A C 1
ATOM 946 O O . ALA A 1 123 ? 0.046 6.465 18.641 1 98.31 123 ALA A O 1
ATOM 947 N N . GLU A 1 124 ? -0.231 5.43 16.625 1 96.38 124 GLU A N 1
ATOM 948 C CA . GLU A 1 124 ? 0.555 4.242 16.953 1 96.38 124 GLU A CA 1
ATOM 949 C C . GLU A 1 124 ? 1.411 3.809 15.766 1 96.38 124 GLU A C 1
ATOM 951 O O . GLU A 1 124 ? 1.138 4.188 14.625 1 96.38 124 GLU A O 1
ATOM 956 N N . LEU A 1 125 ? 2.467 3.117 16.156 1 96.44 125 LEU A N 1
ATOM 957 C CA . LEU A 1 125 ? 3.195 2.424 15.102 1 96.44 125 LEU A CA 1
ATOM 958 C C . LEU A 1 125 ? 2.711 0.983 14.961 1 96.44 125 LEU A C 1
ATOM 960 O O . LEU A 1 125 ? 3.057 0.128 15.781 1 96.44 125 LEU A O 1
ATOM 964 N N . SER A 1 126 ? 1.865 0.708 13.953 1 96.88 126 SER A N 1
ATOM 965 C CA . SER A 1 126 ? 1.53 -0.679 13.641 1 96.88 126 SER A CA 1
ATOM 966 C C . SER A 1 126 ? 2.77 -1.469 13.234 1 96.88 126 SER A C 1
ATOM 968 O O . SER A 1 126 ? 3.811 -0.885 12.93 1 96.88 126 SER A O 1
ATOM 970 N N . PRO A 1 127 ? 2.691 -2.779 13.25 1 96.44 127 PRO A N 1
ATOM 971 C CA . PRO A 1 127 ? 3.836 -3.57 12.789 1 96.44 127 PRO A CA 1
ATOM 972 C C . PRO A 1 127 ? 4.309 -3.174 11.391 1 96.44 127 PRO A C 1
ATOM 974 O O . PRO A 1 127 ? 5.508 -2.998 11.172 1 96.44 127 PRO A O 1
ATOM 977 N N . GLN A 1 128 ? 3.438 -2.98 10.445 1 97.5 128 GLN A N 1
ATOM 978 C CA . GLN A 1 128 ? 3.801 -2.596 9.086 1 97.5 128 GLN A CA 1
ATOM 979 C C . GLN A 1 128 ? 4.469 -1.224 9.07 1 97.5 128 GLN A C 1
ATOM 981 O O . GLN A 1 128 ? 5.504 -1.042 8.422 1 97.5 128 GLN A O 1
ATOM 986 N N . LEU A 1 129 ? 3.879 -0.268 9.766 1 97.44 129 LEU A N 1
ATOM 987 C CA . LEU A 1 129 ? 4.43 1.083 9.758 1 97.44 129 LEU A CA 1
ATOM 988 C C . LEU A 1 129 ? 5.805 1.11 10.422 1 97.44 129 LEU A C 1
ATOM 990 O O . LEU A 1 129 ? 6.711 1.8 9.945 1 97.44 129 LEU A O 1
ATOM 994 N N . LEU A 1 130 ? 5.941 0.403 11.523 1 96.31 130 LEU A N 1
ATOM 995 C CA . LEU A 1 130 ? 7.223 0.308 12.219 1 96.31 130 LEU A CA 1
ATOM 996 C C . LEU A 1 130 ? 8.305 -0.249 11.297 1 96.31 130 LEU A C 1
ATOM 998 O O . LEU A 1 130 ? 9.383 0.336 11.172 1 96.31 130 LEU A O 1
ATOM 1002 N N . LEU A 1 131 ? 8.016 -1.34 10.648 1 96 131 LEU A N 1
ATOM 1003 C CA . LEU A 1 131 ? 8.992 -1.992 9.781 1 96 131 LEU A CA 1
ATOM 1004 C C . LEU A 1 131 ? 9.297 -1.125 8.562 1 96 131 LEU A C 1
ATOM 1006 O O . LEU A 1 131 ? 10.445 -1.026 8.141 1 96 131 LEU A O 1
ATOM 1010 N N . LEU A 1 132 ? 8.305 -0.542 8 1 96.5 132 LEU A N 1
ATOM 1011 C CA . LEU A 1 132 ? 8.508 0.34 6.859 1 96.5 132 LEU A CA 1
ATOM 1012 C C . LEU A 1 132 ? 9.352 1.549 7.246 1 96.5 132 LEU A C 1
ATOM 1014 O O . LEU A 1 132 ? 10.258 1.941 6.508 1 96.5 132 LEU A O 1
ATOM 1018 N N . GLY A 1 133 ? 8.984 2.156 8.414 1 96 133 GLY A N 1
ATOM 1019 C CA . GLY A 1 133 ? 9.789 3.271 8.898 1 96 133 GLY A CA 1
ATOM 1020 C C . GLY A 1 133 ? 11.258 2.928 9.047 1 96 133 GLY A C 1
ATOM 1021 O O . GLY A 1 133 ? 12.125 3.705 8.641 1 96 133 GLY A O 1
ATOM 1022 N N . ASN A 1 134 ? 11.523 1.772 9.617 1 95.25 134 ASN A N 1
ATOM 1023 C CA . ASN A 1 134 ? 12.898 1.312 9.766 1 95.25 134 ASN A CA 1
ATOM 1024 C C . ASN A 1 134 ? 13.578 1.126 8.406 1 95.25 134 ASN A C 1
ATOM 1026 O O . ASN A 1 134 ? 14.734 1.511 8.227 1 95.25 134 ASN A O 1
ATOM 1030 N N . ALA A 1 135 ? 12.891 0.548 7.52 1 96.81 135 ALA A N 1
ATOM 1031 C CA . ALA A 1 135 ? 13.445 0.31 6.191 1 96.81 135 ALA A CA 1
ATOM 1032 C C . ALA A 1 135 ? 13.727 1.626 5.473 1 96.81 135 ALA A C 1
ATOM 1034 O O . ALA A 1 135 ? 14.758 1.771 4.812 1 96.81 135 ALA A O 1
ATOM 1035 N N . LEU A 1 136 ? 12.828 2.553 5.574 1 97.12 136 LEU A N 1
ATOM 1036 C CA . LEU A 1 136 ? 13.016 3.854 4.941 1 97.12 136 LEU A CA 1
ATOM 1037 C C . LEU A 1 136 ? 14.203 4.59 5.547 1 97.12 136 LEU A C 1
ATOM 1039 O O . LEU A 1 136 ? 14.969 5.234 4.828 1 97.12 136 LEU A O 1
ATOM 1043 N N . ARG A 1 137 ? 14.328 4.508 6.863 1 95.75 137 ARG A N 1
ATOM 1044 C CA . ARG A 1 137 ? 15.484 5.109 7.52 1 95.75 137 ARG A CA 1
ATOM 1045 C C . ARG A 1 137 ? 16.781 4.508 7 1 95.75 137 ARG A C 1
ATOM 1047 O O . ARG A 1 137 ? 17.734 5.23 6.703 1 95.75 137 ARG A O 1
ATOM 1054 N N . THR A 1 138 ? 16.812 3.17 6.887 1 96.75 138 THR A N 1
ATOM 1055 C CA . THR A 1 138 ? 17.984 2.49 6.328 1 96.75 138 THR A CA 1
ATOM 1056 C C . THR A 1 138 ? 18.234 2.943 4.895 1 96.75 138 THR A C 1
ATOM 1058 O O . THR A 1 138 ? 19.375 3.145 4.496 1 96.75 138 THR A O 1
ATOM 1061 N N . GLY A 1 139 ? 17.172 3.1 4.121 1 97.12 139 GLY A N 1
ATOM 1062 C CA . GLY A 1 139 ? 17.312 3.607 2.768 1 97.12 139 GLY A CA 1
ATOM 1063 C C . GLY A 1 139 ? 17.953 4.98 2.709 1 97.12 139 GLY A C 1
ATOM 1064 O O . GLY A 1 139 ? 18.797 5.238 1.845 1 97.12 139 GLY A O 1
ATOM 1065 N N . LEU A 1 140 ? 17.547 5.812 3.588 1 95 140 LEU A N 1
ATOM 1066 C CA . LEU A 1 140 ? 18.141 7.137 3.672 1 95 140 LEU A CA 1
ATOM 1067 C C . LEU A 1 140 ? 19.641 7.039 3.945 1 95 140 LEU A C 1
ATOM 1069 O O . LEU A 1 140 ? 20.438 7.734 3.316 1 95 140 LEU A O 1
ATOM 1073 N N . ILE A 1 141 ? 19.984 6.188 4.871 1 95.06 141 ILE A N 1
ATOM 1074 C CA . ILE A 1 141 ? 21.391 6.016 5.27 1 95.06 141 ILE A CA 1
ATOM 1075 C C . ILE A 1 141 ? 22.188 5.461 4.098 1 95.06 141 ILE A C 1
ATOM 1077 O O . ILE A 1 141 ? 23.312 5.914 3.832 1 95.06 141 ILE A O 1
ATOM 1081 N N . LEU A 1 142 ? 21.641 4.574 3.316 1 96.19 142 LEU A N 1
ATOM 1082 C CA . LEU A 1 142 ? 22.359 3.863 2.26 1 96.19 142 LEU A CA 1
ATOM 1083 C C . LEU A 1 142 ? 22.422 4.707 0.992 1 96.19 142 LEU A C 1
ATOM 1085 O O . LEU A 1 142 ? 23.438 4.684 0.283 1 96.19 142 LEU A O 1
ATOM 1089 N N . GLY A 1 143 ? 21.344 5.418 0.707 1 95.19 143 GLY A N 1
ATOM 1090 C CA . GLY A 1 143 ? 21.266 6.016 -0.618 1 95.19 143 GLY A CA 1
ATOM 1091 C C . GLY A 1 143 ? 20.953 7.496 -0.589 1 95.19 143 GLY A C 1
ATOM 1092 O O . GLY A 1 143 ? 20.75 8.117 -1.638 1 95.19 143 GLY A O 1
ATOM 1093 N N . GLY A 1 144 ? 20.828 8.055 0.577 1 92.56 144 GLY A N 1
ATOM 1094 C CA . GLY A 1 144 ? 20.578 9.484 0.711 1 92.56 144 GLY A CA 1
ATOM 1095 C C . GLY A 1 144 ? 19.141 9.867 0.451 1 92.56 144 GLY A C 1
ATOM 1096 O O . GLY A 1 144 ? 18.266 9 0.35 1 92.56 144 GLY A O 1
ATOM 1097 N N . ILE A 1 145 ? 18.875 11.125 0.354 1 89.19 145 ILE A N 1
ATOM 1098 C CA . ILE A 1 145 ? 17.531 11.68 0.227 1 89.19 145 ILE A CA 1
ATOM 1099 C C . ILE A 1 145 ? 16.938 11.273 -1.119 1 89.19 145 ILE A C 1
ATOM 1101 O O . ILE A 1 145 ? 15.734 11.008 -1.218 1 89.19 145 ILE A O 1
ATOM 1105 N N . SER A 1 146 ? 17.75 11.258 -2.104 1 90.56 146 SER A N 1
ATOM 1106 C CA . SER A 1 146 ? 17.266 10.891 -3.434 1 90.56 146 SER A CA 1
ATOM 1107 C C . SER A 1 146 ? 16.672 9.484 -3.439 1 90.56 146 SER A C 1
ATOM 1109 O O . SER A 1 146 ? 15.609 9.266 -4.012 1 90.56 146 SER A O 1
ATOM 1111 N N . TYR A 1 147 ? 17.344 8.586 -2.82 1 94.06 147 TYR A N 1
ATOM 1112 C CA . TYR A 1 147 ? 16.844 7.211 -2.775 1 94.06 147 TYR A CA 1
ATOM 1113 C C . TYR A 1 147 ? 15.602 7.105 -1.901 1 94.06 147 TYR A C 1
ATOM 1115 O O . TYR A 1 147 ? 14.664 6.383 -2.234 1 94.06 147 TYR A O 1
ATOM 1123 N N . LEU A 1 148 ? 15.633 7.824 -0.777 1 94.31 148 LEU A N 1
ATOM 1124 C CA . LEU A 1 148 ? 14.43 7.859 0.049 1 94.31 148 LEU A CA 1
ATOM 1125 C C . LEU A 1 148 ? 13.227 8.328 -0.763 1 94.31 148 LEU A C 1
ATOM 1127 O O . LEU A 1 148 ? 12.133 7.766 -0.639 1 94.31 148 LEU A O 1
ATOM 1131 N N . GLN A 1 149 ? 13.43 9.281 -1.558 1 91.88 149 GLN A N 1
ATOM 1132 C CA . GLN A 1 149 ? 12.359 9.797 -2.398 1 91.88 149 GLN A CA 1
ATOM 1133 C C . GLN A 1 149 ? 11.898 8.742 -3.402 1 91.88 149 GLN A C 1
ATOM 1135 O O . GLN A 1 149 ? 10.703 8.633 -3.691 1 91.88 149 GLN A O 1
ATOM 1140 N N . ASP A 1 150 ? 12.852 8.016 -3.992 1 94.5 150 ASP A N 1
ATOM 1141 C CA . ASP A 1 150 ? 12.492 6.934 -4.91 1 94.5 150 ASP A CA 1
ATOM 1142 C C . ASP A 1 150 ? 11.57 5.918 -4.238 1 94.5 150 ASP A C 1
ATOM 1144 O O . ASP A 1 150 ? 10.648 5.395 -4.867 1 94.5 150 ASP A O 1
ATOM 1148 N N . LEU A 1 151 ? 11.836 5.668 -2.973 1 96.44 151 LEU A N 1
ATOM 1149 C CA . LEU A 1 151 ? 11.047 4.707 -2.213 1 96.44 151 LEU A CA 1
ATOM 1150 C C . LEU A 1 151 ? 9.664 5.27 -1.899 1 96.44 151 LEU A C 1
ATOM 1152 O O . LEU A 1 151 ? 8.664 4.547 -1.946 1 96.44 151 LEU A O 1
ATOM 1156 N N . LEU A 1 152 ? 9.578 6.52 -1.688 1 95 152 LEU A N 1
ATOM 1157 C CA . LEU A 1 152 ? 8.359 7.117 -1.148 1 95 152 LEU A CA 1
ATOM 1158 C C . LEU A 1 152 ? 7.402 7.508 -2.27 1 95 152 LEU A C 1
ATOM 1160 O O . LEU A 1 152 ? 6.184 7.488 -2.086 1 95 152 LEU A O 1
ATOM 1164 N N . LEU A 1 153 ? 7.879 7.852 -3.422 1 94.38 153 LEU A N 1
ATOM 1165 C CA . LEU A 1 153 ? 7.055 8.422 -4.484 1 94.38 153 LEU A CA 1
ATOM 1166 C C . LEU A 1 153 ? 5.902 7.484 -4.84 1 94.38 153 LEU A C 1
ATOM 1168 O O . LEU A 1 153 ? 4.738 7.891 -4.809 1 94.38 153 LEU A O 1
ATOM 1172 N N . PRO A 1 154 ? 6.172 6.211 -5.055 1 96.19 154 PRO A N 1
ATOM 1173 C CA . PRO A 1 154 ? 5.074 5.328 -5.461 1 96.19 154 PRO A CA 1
ATOM 1174 C C . PRO A 1 154 ? 4.129 4.992 -4.309 1 96.19 154 PRO A C 1
ATOM 1176 O O . PRO A 1 154 ? 3.014 4.516 -4.539 1 96.19 154 PRO A O 1
ATOM 1179 N N . MET A 1 155 ? 4.523 5.191 -3.059 1 97.06 155 MET A N 1
ATOM 1180 C CA . MET A 1 155 ? 3.676 4.926 -1.9 1 97.06 155 MET A CA 1
ATOM 1181 C C . MET A 1 155 ? 2.83 6.148 -1.553 1 97.06 155 MET A C 1
ATOM 1183 O O . MET A 1 155 ? 1.823 6.031 -0.852 1 97.06 155 MET A O 1
ATOM 1187 N N . ASN A 1 156 ? 3.273 7.324 -2.082 1 96.44 156 ASN A N 1
ATOM 1188 C CA . ASN A 1 156 ? 2.662 8.586 -1.678 1 96.44 156 ASN A CA 1
ATOM 1189 C C . ASN A 1 156 ? 1.635 9.062 -2.699 1 96.44 156 ASN A C 1
ATOM 1191 O O . ASN A 1 156 ? 0.691 9.773 -2.35 1 96.44 156 ASN A O 1
ATOM 1195 N N . LEU A 1 157 ? 1.854 8.656 -3.988 1 96.56 157 LEU A N 1
ATOM 1196 C CA . LEU A 1 157 ? 1.087 9.305 -5.047 1 96.56 157 LEU A CA 1
ATOM 1197 C C . LEU A 1 157 ? 0.461 8.266 -5.977 1 96.56 157 LEU A C 1
ATOM 1199 O O . LEU A 1 157 ? 1.012 7.18 -6.16 1 96.56 157 LEU A O 1
ATOM 1203 N N . SER A 1 158 ? -0.67 8.609 -6.582 1 97.5 158 SER A N 1
ATOM 1204 C CA . SER A 1 158 ? -1.432 7.711 -7.441 1 97.5 158 SER A CA 1
ATOM 1205 C C . SER A 1 158 ? -0.775 7.57 -8.812 1 97.5 158 SER A C 1
ATOM 1207 O O . SER A 1 158 ? 0.034 8.414 -9.203 1 97.5 158 SER A O 1
ATOM 1209 N N . ASP A 1 159 ? -1.154 6.559 -9.523 1 96.88 159 ASP A N 1
ATOM 1210 C CA . ASP A 1 159 ? -0.688 6.348 -10.891 1 96.88 159 ASP A CA 1
ATOM 1211 C C . ASP A 1 159 ? -1.09 7.512 -11.789 1 96.88 159 ASP A C 1
ATOM 1213 O O . ASP A 1 159 ? -0.323 7.922 -12.664 1 96.88 159 ASP A O 1
ATOM 1217 N N . SER A 1 160 ? -2.314 7.938 -11.57 1 95.69 160 SER A N 1
ATOM 1218 C CA . SER A 1 160 ? -2.801 9.039 -12.383 1 95.69 160 SER A CA 1
ATOM 1219 C C . SER A 1 160 ? -1.927 10.281 -12.219 1 95.69 160 SER A C 1
ATOM 1221 O O . SER A 1 160 ? -1.685 11.008 -13.188 1 95.69 160 SER A O 1
ATOM 1223 N N . TRP A 1 161 ? -1.441 10.531 -11.031 1 94.5 161 TRP A N 1
ATOM 1224 C CA . TRP A 1 161 ? -0.589 11.68 -10.75 1 94.5 161 TRP A CA 1
ATOM 1225 C C . TRP A 1 161 ? 0.833 11.438 -11.242 1 94.5 161 TRP A C 1
ATOM 1227 O O . TRP A 1 161 ? 1.484 12.352 -11.758 1 94.5 161 TRP A O 1
ATOM 1237 N N . LEU A 1 162 ? 1.299 10.227 -11.195 1 96.12 162 LEU A N 1
ATOM 1238 C CA . LEU A 1 162 ? 2.684 9.883 -11.492 1 96.12 162 LEU A CA 1
ATOM 1239 C C . LEU A 1 162 ? 2.898 9.766 -13 1 96.12 162 LEU A C 1
ATOM 1241 O O . LEU A 1 162 ? 3.988 10.047 -13.5 1 96.12 162 LEU A O 1
ATOM 1245 N N . ARG A 1 163 ? 1.902 9.305 -13.719 1 95.88 163 ARG A N 1
ATOM 1246 C CA . ARG A 1 163 ? 2.043 8.93 -15.125 1 95.88 163 ARG A CA 1
ATOM 1247 C C . ARG A 1 163 ? 2.664 10.062 -15.938 1 95.88 163 ARG A C 1
ATOM 1249 O O . ARG A 1 163 ? 3.654 9.852 -16.641 1 95.88 163 ARG A O 1
ATOM 1256 N N . PRO A 1 164 ? 2.178 11.297 -15.805 1 93.5 164 PRO A N 1
ATOM 1257 C CA . PRO A 1 164 ? 2.746 12.375 -16.625 1 93.5 164 PRO A CA 1
ATOM 1258 C C . PRO A 1 164 ? 4.156 12.766 -16.188 1 93.5 164 PRO A C 1
ATOM 1260 O O . PRO A 1 164 ? 4.859 13.477 -16.906 1 93.5 164 PRO A O 1
ATOM 1263 N N . LEU A 1 165 ? 4.586 12.289 -15.031 1 90.56 165 LEU A N 1
ATOM 1264 C CA . LEU A 1 165 ? 5.871 12.711 -14.477 1 90.56 165 LEU A CA 1
ATOM 1265 C C . LEU A 1 165 ? 6.961 11.695 -14.82 1 90.56 165 LEU A C 1
ATOM 1267 O O . LEU A 1 165 ? 8.148 11.984 -14.648 1 90.56 165 LEU A O 1
ATOM 1271 N N . LEU A 1 166 ? 6.641 10.5 -15.273 1 91.25 166 LEU A N 1
ATOM 1272 C CA . LEU A 1 166 ? 7.586 9.406 -15.453 1 91.25 166 LEU A CA 1
ATOM 1273 C C . LEU A 1 166 ? 8.727 9.828 -16.375 1 91.25 166 LEU A C 1
ATOM 1275 O O . LEU A 1 166 ? 9.875 9.422 -16.172 1 91.25 166 LEU A O 1
ATOM 1279 N N . GLY A 1 167 ? 8.414 10.617 -17.391 1 88.12 167 GLY A N 1
ATOM 1280 C CA . GLY A 1 167 ? 9.43 11.031 -18.344 1 88.12 167 GLY A CA 1
ATOM 1281 C C . GLY A 1 167 ? 10.359 12.094 -17.797 1 88.12 167 GLY A C 1
ATOM 1282 O O . GLY A 1 167 ? 11.391 12.391 -18.406 1 88.12 167 GLY A O 1
ATOM 1283 N N . ASN A 1 168 ? 10.047 12.68 -16.609 1 85.69 168 ASN A N 1
ATOM 1284 C CA . ASN A 1 168 ? 10.828 13.797 -16.062 1 85.69 168 ASN A CA 1
ATOM 1285 C C . ASN A 1 168 ? 10.961 13.703 -14.547 1 85.69 168 ASN A C 1
ATOM 1287 O O . ASN A 1 168 ? 10.945 14.727 -13.859 1 85.69 168 ASN A O 1
ATOM 1291 N N . LEU A 1 169 ? 11.031 12.523 -14.062 1 82.88 169 LEU A N 1
ATOM 1292 C CA . LEU A 1 169 ? 11.016 12.328 -12.617 1 82.88 169 LEU A CA 1
ATOM 1293 C C . LEU A 1 169 ? 12.242 12.953 -11.961 1 82.88 169 LEU A C 1
ATOM 1295 O O . LEU A 1 169 ? 12.156 13.508 -10.867 1 82.88 169 LEU A O 1
ATOM 1299 N N . ASP A 1 170 ? 13.344 12.922 -12.617 1 77.19 170 ASP A N 1
ATOM 1300 C CA . ASP A 1 170 ? 14.562 13.492 -12.062 1 77.19 170 ASP A CA 1
ATOM 1301 C C . ASP A 1 170 ? 14.422 15 -11.867 1 77.19 170 ASP A C 1
ATOM 1303 O O . ASP A 1 170 ? 14.867 15.547 -10.859 1 77.19 170 ASP A O 1
ATOM 1307 N N . ALA A 1 171 ? 13.797 15.578 -12.797 1 73.25 171 ALA A N 1
ATOM 1308 C CA . ALA A 1 171 ? 13.586 17.031 -12.703 1 73.25 171 ALA A CA 1
ATOM 1309 C C . ALA A 1 171 ? 12.625 17.359 -11.562 1 73.25 171 ALA A C 1
ATOM 1311 O O . ALA A 1 171 ? 12.852 18.328 -10.828 1 73.25 171 ALA A O 1
ATOM 1312 N N . VAL A 1 172 ? 11.719 16.516 -11.336 1 71.94 172 VAL A N 1
ATOM 1313 C CA . VAL A 1 172 ? 10.719 16.719 -10.297 1 71.94 172 VAL A CA 1
ATOM 1314 C C . VAL A 1 172 ? 11.359 16.531 -8.922 1 71.94 172 VAL A C 1
ATOM 1316 O O . VAL A 1 172 ? 11.133 17.344 -8.016 1 71.94 172 VAL A O 1
ATOM 1319 N N . LYS A 1 173 ? 12.141 15.602 -8.867 1 74.06 173 LYS A N 1
ATOM 1320 C CA . LYS A 1 173 ? 12.82 15.328 -7.602 1 74.06 173 LYS A CA 1
ATOM 1321 C C . LYS A 1 173 ? 13.773 16.469 -7.238 1 74.06 173 LYS A C 1
ATOM 1323 O O . LYS A 1 173 ? 13.852 16.859 -6.074 1 74.06 173 LYS A O 1
ATOM 1328 N N . ARG A 1 174 ? 14.492 17.031 -8.195 1 67.06 174 ARG A N 1
ATOM 1329 C CA . ARG A 1 174 ? 15.469 18.094 -7.969 1 67.06 174 ARG A CA 1
ATOM 1330 C C . ARG A 1 174 ? 14.789 19.375 -7.504 1 67.06 174 ARG A C 1
ATOM 1332 O O . ARG A 1 174 ? 15.336 20.094 -6.672 1 67.06 174 ARG A O 1
ATOM 1339 N N . GLN A 1 175 ? 13.727 19.656 -8.07 1 59.06 175 GLN A N 1
ATOM 1340 C CA . GLN A 1 175 ? 13.039 20.906 -7.758 1 59.06 175 GLN A CA 1
ATOM 1341 C C . GLN A 1 175 ? 12.375 20.844 -6.387 1 59.06 175 GLN A C 1
ATOM 1343 O O . GLN A 1 175 ? 12.273 21.859 -5.688 1 59.06 175 GLN A O 1
ATOM 1348 N N . GLY A 1 176 ? 11.914 19.781 -6.047 1 57.06 176 GLY A N 1
ATOM 1349 C CA . GLY A 1 176 ? 11.016 19.75 -4.91 1 57.06 176 GLY A CA 1
ATOM 1350 C C . GLY A 1 176 ? 11.633 19.141 -3.666 1 57.06 176 GLY A C 1
ATOM 1351 O O . GLY A 1 176 ? 11.5 19.688 -2.568 1 57.06 176 GLY A O 1
ATOM 1352 N N . TRP A 1 177 ? 12.391 18.094 -3.855 1 58.62 177 TRP A N 1
ATOM 1353 C CA . TRP A 1 177 ? 12.531 17.203 -2.711 1 58.62 177 TRP A CA 1
ATOM 1354 C C . TRP A 1 177 ? 13.961 17.203 -2.199 1 58.62 177 TRP A C 1
ATOM 1356 O O . TRP A 1 177 ? 14.227 16.75 -1.082 1 58.62 177 TRP A O 1
ATOM 1366 N N . LEU A 1 178 ? 14.695 17.938 -2.881 1 60.09 178 LEU A N 1
ATOM 1367 C CA . LEU A 1 178 ? 16.094 17.797 -2.494 1 60.09 178 LEU A CA 1
ATOM 1368 C C . LEU A 1 178 ? 16.578 19 -1.712 1 60.09 178 LEU A C 1
ATOM 1370 O O . LEU A 1 178 ? 17.781 19.266 -1.633 1 60.09 178 LEU A O 1
ATOM 1374 N N . ILE A 1 179 ? 15.609 19.547 -1.079 1 64.5 179 ILE A N 1
ATOM 1375 C CA . ILE A 1 179 ? 16.016 20.75 -0.354 1 64.5 179 ILE A CA 1
ATOM 1376 C C . ILE A 1 179 ? 16.406 20.391 1.076 1 64.5 179 ILE A C 1
ATOM 1378 O O . ILE A 1 179 ? 17.25 21.047 1.688 1 64.5 179 ILE A O 1
ATOM 1382 N N . ASN A 1 180 ? 15.969 19.219 1.444 1 75 180 ASN A N 1
ATOM 1383 C CA . ASN A 1 180 ? 16.25 18.844 2.826 1 75 180 ASN A CA 1
ATOM 1384 C C . ASN A 1 180 ? 17.609 18.156 2.961 1 75 180 ASN A C 1
ATOM 1386 O O . ASN A 1 180 ? 18.078 17.516 2.027 1 75 180 ASN A O 1
ATOM 1390 N N . ASP A 1 181 ? 18.172 18.438 4.055 1 80.69 181 ASP A N 1
ATOM 1391 C CA . ASP A 1 181 ? 19.453 17.828 4.402 1 80.69 181 ASP A CA 1
ATOM 1392 C C . ASP A 1 181 ? 19.266 16.391 4.883 1 80.69 181 ASP A C 1
ATOM 1394 O O . ASP A 1 181 ? 18.359 16.109 5.664 1 80.69 181 ASP A O 1
ATOM 1398 N N . VAL A 1 182 ? 20.172 15.555 4.391 1 82.06 182 VAL A N 1
ATOM 1399 C CA . VAL A 1 182 ? 20.078 14.133 4.699 1 82.06 182 VAL A CA 1
ATOM 1400 C C . VAL A 1 182 ? 20.125 13.93 6.211 1 82.06 182 VAL A C 1
ATOM 1402 O O . VAL A 1 182 ? 19.328 13.156 6.766 1 82.06 182 VAL A O 1
ATOM 1405 N N . TYR A 1 183 ? 20.984 14.617 6.875 1 81.88 183 TYR A N 1
ATOM 1406 C CA . TYR A 1 183 ? 21.141 14.406 8.312 1 81.88 183 TYR A CA 1
ATOM 1407 C C . TYR A 1 183 ? 19.953 14.953 9.078 1 81.88 183 TYR A C 1
ATOM 1409 O O . TYR A 1 183 ? 19.562 14.398 10.117 1 81.88 183 TYR A O 1
ATOM 1417 N N . ALA A 1 184 ? 19.406 15.977 8.562 1 85.12 184 ALA A N 1
ATOM 1418 C CA . ALA A 1 184 ? 18.219 16.562 9.203 1 85.12 184 ALA A CA 1
ATOM 1419 C C . ALA A 1 184 ? 17.016 15.617 9.094 1 85.12 184 ALA A C 1
ATOM 1421 O O . ALA A 1 184 ? 16.312 15.398 10.078 1 85.12 184 ALA A O 1
ATOM 1422 N N . VAL A 1 185 ? 16.891 15.039 7.93 1 87.56 185 VAL A N 1
ATOM 1423 C CA . VAL A 1 185 ? 15.805 14.094 7.738 1 87.56 185 VAL A CA 1
ATOM 1424 C C . VAL A 1 185 ? 16.047 12.844 8.586 1 87.56 185 VAL A C 1
ATOM 1426 O O . VAL A 1 185 ? 15.109 12.305 9.18 1 87.56 185 VAL A O 1
ATOM 1429 N N . GLN A 1 186 ? 17.266 12.453 8.664 1 88.56 186 GLN A N 1
ATOM 1430 C CA . GLN A 1 186 ? 17.609 11.32 9.523 1 88.56 186 GLN A CA 1
ATOM 1431 C C . GLN A 1 186 ? 17.219 11.586 10.977 1 88.56 186 GLN A C 1
ATOM 1433 O O . GLN A 1 186 ? 16.688 10.711 11.648 1 88.56 186 GLN A O 1
ATOM 1438 N N . ASN A 1 187 ? 17.531 12.758 11.414 1 88 187 ASN A N 1
ATOM 1439 C CA . ASN A 1 187 ? 17.172 13.141 12.781 1 88 187 ASN A CA 1
ATOM 1440 C C . ASN A 1 187 ? 15.672 13.07 13.008 1 88 187 ASN A C 1
ATOM 1442 O O . ASN A 1 187 ? 15.219 12.602 14.055 1 88 187 ASN A O 1
ATOM 1446 N N . LEU A 1 188 ? 14.938 13.547 12.062 1 88 188 LEU A N 1
ATOM 1447 C CA . LEU A 1 188 ? 13.484 13.5 12.156 1 88 188 LEU A CA 1
ATOM 1448 C C . LEU A 1 188 ? 12.992 12.055 12.211 1 88 188 LEU A C 1
ATOM 1450 O O . LEU A 1 188 ? 12.125 11.719 13.023 1 88 188 LEU A O 1
ATOM 1454 N N . MET A 1 189 ? 13.617 11.234 11.43 1 91.25 189 MET A N 1
ATOM 1455 C CA . MET A 1 189 ? 13.234 9.82 11.406 1 91.25 189 MET A CA 1
ATOM 1456 C C . MET A 1 189 ? 13.641 9.125 12.703 1 91.25 189 MET A C 1
ATOM 1458 O O . MET A 1 189 ? 12.93 8.258 13.195 1 91.25 189 MET A O 1
ATOM 1462 N N . GLU A 1 190 ? 14.727 9.492 13.273 1 89.94 190 GLU A N 1
ATOM 1463 C CA . GLU A 1 190 ? 15.227 8.891 14.5 1 89.94 190 GLU A CA 1
ATOM 1464 C C . GLU A 1 190 ? 14.352 9.258 15.695 1 89.94 190 GLU A C 1
ATOM 1466 O O . GLU A 1 190 ? 14.414 8.609 16.734 1 89.94 190 GLU A O 1
ATOM 1471 N N . SER A 1 191 ? 13.609 10.273 15.531 1 85.44 191 SER A N 1
ATOM 1472 C CA . SER A 1 191 ? 12.688 10.656 16.594 1 85.44 191 SER A CA 1
ATOM 1473 C C . SER A 1 191 ? 11.633 9.57 16.828 1 85.44 191 SER A C 1
ATOM 1475 O O . SER A 1 191 ? 10.938 9.586 17.844 1 85.44 191 SER A O 1
ATOM 1477 N N . PHE A 1 192 ? 11.5 8.594 15.922 1 86.38 192 PHE A N 1
ATOM 1478 C CA . PHE A 1 192 ? 10.539 7.504 16.047 1 86.38 192 PHE A CA 1
ATOM 1479 C C . PHE A 1 192 ? 11.125 6.359 16.859 1 86.38 192 PHE A C 1
ATOM 1481 O O . PHE A 1 192 ? 10.406 5.438 17.25 1 86.38 192 PHE A O 1
ATOM 1488 N N . LEU A 1 193 ? 12.453 6.348 17.094 1 81.94 193 LEU A N 1
ATOM 1489 C CA . LEU A 1 193 ? 13.10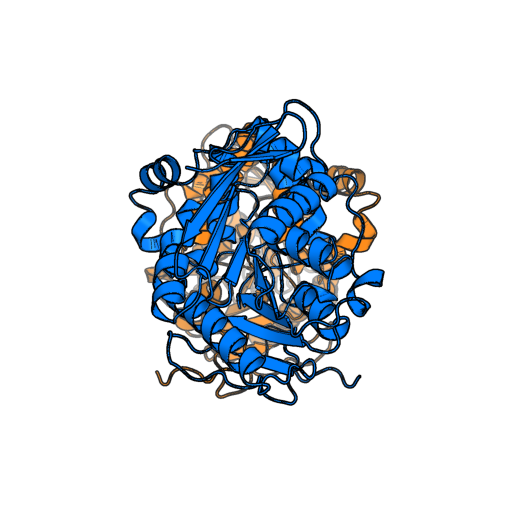2 5.246 17.797 1 81.94 193 LEU A CA 1
ATOM 1490 C C . LEU A 1 193 ? 12.523 5.078 19.188 1 81.94 193 LEU A C 1
ATOM 1492 O O . LEU A 1 193 ? 12.391 3.955 19.688 1 81.94 193 LEU A O 1
ATOM 1496 N N . ASP A 1 194 ? 12.133 6.137 19.844 1 84.88 194 ASP A N 1
ATOM 1497 C CA . ASP A 1 194 ? 11.516 6.086 21.172 1 84.88 194 ASP A CA 1
ATOM 1498 C C . ASP A 1 194 ? 10.07 6.562 21.125 1 84.88 194 ASP A C 1
ATOM 1500 O O . ASP A 1 194 ? 9.617 7.289 22 1 84.88 194 ASP A O 1
ATOM 1504 N N . PHE A 1 195 ? 9.5 6.16 20.047 1 90.44 195 PHE A N 1
ATOM 1505 C CA . PHE A 1 195 ? 8.117 6.566 19.828 1 90.44 195 PHE A CA 1
ATOM 1506 C C . PHE A 1 195 ? 7.242 6.129 21 1 90.44 195 PHE A C 1
ATOM 1508 O O . PHE A 1 195 ? 7.258 4.961 21.391 1 90.44 195 PHE A O 1
ATOM 1515 N N . GLN A 1 196 ? 6.484 7.078 21.547 1 92.81 196 GLN A N 1
ATOM 1516 C CA . GLN A 1 196 ? 5.473 6.809 22.562 1 92.81 196 GLN A CA 1
ATOM 1517 C C . GLN A 1 196 ? 4.066 6.895 21.969 1 92.81 196 GLN A C 1
ATOM 1519 O O . GLN A 1 196 ? 3.662 7.949 21.469 1 92.81 196 GLN A O 1
ATOM 1524 N N . PRO A 1 197 ? 3.264 5.777 22.062 1 96.62 197 PRO A N 1
ATOM 1525 C CA . PRO A 1 197 ? 1.902 5.801 21.516 1 96.62 197 PRO A CA 1
ATOM 1526 C C . PRO A 1 197 ? 1.052 6.922 22.109 1 96.62 197 PRO A C 1
ATOM 1528 O O . PRO A 1 197 ? 1.159 7.223 23.297 1 96.62 197 PRO A O 1
ATOM 1531 N N . LEU A 1 198 ? 0.21 7.477 21.281 1 98.38 198 LEU A N 1
ATOM 1532 C CA . LEU A 1 198 ? -0.625 8.602 21.688 1 98.38 198 LEU A CA 1
ATOM 1533 C C . LEU A 1 198 ? -2.014 8.125 22.109 1 98.38 198 LEU A C 1
ATOM 1535 O O . LEU A 1 198 ? -2.771 8.867 22.734 1 98.38 198 LEU A O 1
ATOM 1539 N N . THR A 1 199 ? -2.393 6.918 21.766 1 98.5 199 THR A N 1
ATOM 1540 C CA . THR A 1 199 ? -3.754 6.418 21.906 1 98.5 199 THR A CA 1
ATOM 1541 C C . THR A 1 199 ? -4.285 6.664 23.312 1 98.5 199 THR A C 1
ATOM 1543 O O . THR A 1 199 ? -5.395 7.176 23.484 1 98.5 199 THR A O 1
ATOM 1546 N N . PRO A 1 200 ? -3.516 6.418 24.375 1 98.12 200 PRO A N 1
ATOM 1547 C CA . PRO A 1 200 ? -4.047 6.609 25.719 1 98.12 200 PRO A CA 1
ATOM 1548 C C . PRO A 1 200 ? -4.379 8.07 26.016 1 98.12 200 PRO A C 1
ATOM 1550 O O . PRO A 1 200 ? -5.121 8.352 26.969 1 98.12 200 PRO A O 1
ATOM 1553 N N . GLN A 1 201 ? -3.846 9 25.266 1 98.44 201 GLN A N 1
ATOM 1554 C CA . GLN A 1 201 ? -3.996 10.422 25.578 1 98.44 201 GLN A CA 1
ATOM 1555 C C . GLN A 1 201 ? -4.973 11.094 24.625 1 98.44 201 GLN A C 1
ATOM 1557 O O . GLN A 1 201 ? -5.289 12.273 24.781 1 98.44 201 GLN A O 1
ATOM 1562 N N . LEU A 1 202 ? -5.473 10.398 23.641 1 98.69 202 LEU A N 1
ATOM 1563 C CA . LEU A 1 202 ? -6.281 11 22.594 1 98.69 202 LEU A CA 1
ATOM 1564 C C . LEU A 1 202 ? -7.582 11.562 23.172 1 98.69 202 LEU A C 1
ATOM 1566 O O . LEU A 1 202 ? -8.117 12.555 22.656 1 98.69 202 LEU A O 1
ATOM 1570 N N . ALA A 1 203 ? -8.102 11.016 24.219 1 97.94 203 ALA A N 1
ATOM 1571 C CA . ALA A 1 203 ? -9.367 11.43 24.828 1 97.94 203 ALA A CA 1
ATOM 1572 C C . ALA A 1 203 ? -9.266 12.844 25.391 1 97.94 203 ALA A C 1
ATOM 1574 O O . ALA A 1 203 ? -10.281 13.492 25.656 1 97.94 203 ALA A O 1
ATOM 1575 N N . SER A 1 204 ? -8.031 13.242 25.609 1 97.81 204 SER A N 1
ATOM 1576 C CA . SER A 1 204 ? -7.824 14.586 26.141 1 97.81 204 SER A CA 1
ATOM 1577 C C . SER A 1 204 ? -8.102 15.641 25.078 1 97.81 204 SER A C 1
ATOM 1579 O O . SER A 1 204 ? -8.234 16.828 25.406 1 97.81 204 SER A O 1
ATOM 1581 N N . ILE A 1 205 ? -8.125 15.281 23.844 1 98.31 205 ILE A N 1
ATOM 1582 C CA . ILE A 1 205 ? -8.453 16.203 22.766 1 98.31 205 ILE A CA 1
ATOM 1583 C C . ILE A 1 205 ? -9.961 16.453 22.734 1 98.31 205 ILE A C 1
ATOM 1585 O O . ILE A 1 205 ? -10.734 15.562 22.391 1 98.31 205 ILE A O 1
ATOM 1589 N N . LYS A 1 206 ? -10.297 17.641 23.047 1 95.5 206 LYS A N 1
ATOM 1590 C CA . LYS A 1 206 ? -11.703 18.016 23.109 1 95.5 206 LYS A CA 1
ATOM 1591 C C . LYS A 1 206 ? -12.094 18.906 21.938 1 95.5 206 LYS A C 1
ATOM 1593 O O . LYS A 1 206 ? -13.273 19.203 21.734 1 95.5 206 LYS A O 1
ATOM 1598 N N . THR A 1 207 ? -11.164 19.266 21.188 1 96.56 207 THR A N 1
ATOM 1599 C CA . THR A 1 207 ? -11.312 20.156 20.047 1 96.56 207 THR A CA 1
ATOM 1600 C C . THR A 1 207 ? -12.016 19.453 18.891 1 96.56 207 THR A C 1
ATOM 1602 O O . THR A 1 207 ? -11.75 18.281 18.625 1 96.56 207 THR A O 1
ATOM 1605 N N . PRO A 1 208 ? -13.078 20.188 18.219 1 98.69 208 PRO A N 1
ATOM 1606 C CA . PRO A 1 208 ? -13.578 19.625 16.953 1 98.69 208 PRO A CA 1
ATOM 1607 C C . PRO A 1 208 ? -12.461 19.109 16.062 1 98.69 208 PRO A C 1
ATOM 1609 O O . PRO A 1 208 ? -11.469 19.812 15.844 1 98.69 208 PRO A O 1
ATOM 1612 N N . THR A 1 209 ? -12.57 17.844 15.531 1 98.94 209 THR A N 1
ATOM 1613 C CA . THR A 1 209 ? -11.484 17.219 14.789 1 98.94 209 THR A CA 1
ATOM 1614 C C . THR A 1 209 ? -12 16.547 13.516 1 98.94 209 THR A C 1
ATOM 1616 O O . THR A 1 209 ? -12.93 15.742 13.57 1 98.94 209 THR A O 1
ATOM 1619 N N . MET A 1 210 ? -11.469 16.922 12.375 1 98.94 210 MET A N 1
ATOM 1620 C CA . MET A 1 210 ? -11.695 16.25 11.102 1 98.94 210 MET A CA 1
ATOM 1621 C C . MET A 1 210 ? -10.461 15.453 10.68 1 98.94 210 MET A C 1
ATOM 1623 O O . MET A 1 210 ? -9.383 16.031 10.508 1 98.94 210 MET A O 1
ATOM 1627 N N . ILE A 1 211 ? -10.625 14.172 10.578 1 98.94 211 ILE A N 1
ATOM 1628 C CA . ILE A 1 211 ? -9.531 13.281 10.219 1 98.94 211 ILE A CA 1
ATOM 1629 C C . ILE A 1 211 ? -9.609 12.945 8.734 1 98.94 211 ILE A C 1
ATOM 1631 O O . ILE A 1 211 ? -10.648 12.5 8.242 1 98.94 211 ILE A O 1
ATOM 1635 N N . LEU A 1 212 ? -8.555 13.219 7.98 1 98.94 212 LEU A N 1
ATOM 1636 C CA . LEU A 1 212 ? -8.547 12.945 6.547 1 98.94 212 LEU A CA 1
ATOM 1637 C C . LEU A 1 212 ? -7.637 11.766 6.219 1 98.94 212 LEU A C 1
ATOM 1639 O O . LEU A 1 212 ? -6.496 11.711 6.688 1 98.94 212 LEU A O 1
ATOM 1643 N N . ASN A 1 213 ? -8.102 10.82 5.449 1 98.88 213 ASN A N 1
ATOM 1644 C CA . ASN A 1 213 ? -7.395 9.609 5.047 1 98.88 213 ASN A CA 1
ATOM 1645 C C . ASN A 1 213 ? -7.586 9.312 3.562 1 98.88 213 ASN A C 1
ATOM 1647 O O . ASN A 1 213 ? -8.711 9.359 3.055 1 98.88 213 ASN A O 1
ATOM 1651 N N . GLY A 1 214 ? -6.484 9.078 2.844 1 98.81 214 GLY A N 1
ATOM 1652 C CA . GLY A 1 214 ? -6.617 8.656 1.459 1 98.81 214 GLY A CA 1
ATOM 1653 C C . GLY A 1 214 ? -7.199 7.266 1.312 1 98.81 214 GLY A C 1
ATOM 1654 O O . GLY A 1 214 ? -6.875 6.363 2.086 1 98.81 214 GLY A O 1
ATOM 1655 N N . GLU A 1 215 ? -8.023 7.074 0.322 1 98.56 215 GLU A N 1
ATOM 1656 C CA . GLU A 1 215 ? -8.719 5.82 0.075 1 98.56 215 GLU A CA 1
ATOM 1657 C C . GLU A 1 215 ? -7.742 4.652 -0.02 1 98.56 215 GLU A C 1
ATOM 1659 O O . GLU A 1 215 ? -8.016 3.564 0.495 1 98.56 215 GLU A O 1
ATOM 1664 N N . PHE A 1 216 ? -6.609 4.914 -0.602 1 98.31 216 PHE A N 1
ATOM 1665 C CA . PHE A 1 216 ? -5.664 3.846 -0.899 1 98.31 216 PHE A CA 1
ATOM 1666 C C . PHE A 1 216 ? -4.355 4.055 -0.145 1 98.31 216 PHE A C 1
ATOM 1668 O O . PHE A 1 216 ? -3.305 3.578 -0.573 1 98.31 216 PHE A O 1
ATOM 1675 N N . ASP A 1 217 ? -4.391 4.801 0.951 1 98.31 217 ASP A N 1
ATOM 1676 C CA . ASP A 1 217 ? -3.199 5.066 1.749 1 98.31 217 ASP A CA 1
ATOM 1677 C C . ASP A 1 217 ? -2.646 3.783 2.359 1 98.31 217 ASP A C 1
ATOM 1679 O O . ASP A 1 217 ? -3.205 3.256 3.324 1 98.31 217 ASP A O 1
ATOM 1683 N N . PHE A 1 218 ? -1.515 3.391 1.837 1 95.88 218 PHE A N 1
ATOM 1684 C CA . PHE A 1 218 ? -0.873 2.174 2.316 1 95.88 218 PHE A CA 1
ATOM 1685 C C . PHE A 1 218 ? 0.02 2.467 3.516 1 95.88 218 PHE A C 1
ATOM 1687 O O . PHE A 1 218 ? 0.18 1.623 4.398 1 95.88 218 PHE A O 1
ATOM 1694 N N . LEU A 1 219 ? 0.642 3.584 3.541 1 97.25 219 LEU A N 1
ATOM 1695 C CA . LEU A 1 219 ? 1.573 3.932 4.609 1 97.25 219 LEU A CA 1
ATOM 1696 C C . LEU A 1 219 ? 0.846 4.07 5.941 1 97.25 219 LEU A C 1
ATOM 1698 O O . LEU A 1 219 ? 1.296 3.539 6.957 1 97.25 219 LEU A O 1
ATOM 1702 N N . THR A 1 220 ? -0.196 4.789 5.863 1 98.19 220 THR A N 1
ATOM 1703 C CA . THR A 1 220 ? -1.067 4.938 7.023 1 98.19 220 THR A CA 1
ATOM 1704 C C . THR A 1 220 ? -2.496 4.527 6.684 1 98.19 220 THR A C 1
ATOM 1706 O O . THR A 1 220 ? -3.363 5.379 6.48 1 98.19 220 THR A O 1
ATOM 1709 N N . PRO A 1 221 ? -2.713 3.24 6.707 1 97.88 221 PRO A N 1
ATOM 1710 C CA . PRO A 1 221 ? -4.027 2.734 6.309 1 97.88 221 PRO A CA 1
ATOM 1711 C C . PRO A 1 221 ? -5.152 3.234 7.215 1 97.88 221 PRO A C 1
ATOM 1713 O O . PRO A 1 221 ? -4.887 3.85 8.25 1 97.88 221 PRO A O 1
ATOM 1716 N N . ARG A 1 222 ? -6.398 3.051 6.805 1 98.12 222 ARG A N 1
ATOM 1717 C CA . ARG A 1 222 ? -7.598 3.584 7.441 1 98.12 222 ARG A CA 1
ATOM 1718 C C . ARG A 1 222 ? -7.688 3.141 8.898 1 98.12 222 ARG A C 1
ATOM 1720 O O . ARG A 1 222 ? -8.172 3.889 9.75 1 98.12 222 ARG A O 1
ATOM 1727 N N . SER A 1 223 ? -7.172 1.971 9.227 1 98.12 223 SER A N 1
ATOM 1728 C CA . SER A 1 223 ? -7.238 1.461 10.594 1 98.12 223 SER A CA 1
ATOM 1729 C C . SER A 1 223 ? -6.52 2.391 11.562 1 98.12 223 SER A C 1
ATOM 1731 O O . SER A 1 223 ? -6.934 2.531 12.719 1 98.12 223 SER A O 1
ATOM 1733 N N . LEU A 1 224 ? -5.484 2.994 11.141 1 98.56 224 LEU A N 1
ATOM 1734 C CA . LEU A 1 224 ? -4.762 3.928 12 1 98.56 224 LEU A CA 1
ATOM 1735 C C . LEU A 1 224 ? -5.586 5.188 12.25 1 98.56 224 LEU A C 1
ATOM 1737 O O . LEU A 1 224 ? -5.523 5.77 13.336 1 98.56 224 LEU A O 1
ATOM 1741 N N . HIS A 1 225 ? -6.359 5.617 11.32 1 98.88 225 HIS A N 1
ATOM 1742 C CA . HIS A 1 225 ? -7.246 6.766 11.469 1 98.88 225 HIS A CA 1
ATOM 1743 C C . HIS A 1 225 ? -8.469 6.41 12.305 1 98.88 225 HIS A C 1
ATOM 1745 O O . HIS A 1 225 ? -9.023 7.266 13 1 98.88 225 HIS A O 1
ATOM 1751 N N . GLU A 1 226 ? -8.844 5.133 12.172 1 98.56 226 GLU A N 1
ATOM 1752 C CA . GLU A 1 226 ? -9.93 4.633 13.016 1 98.56 226 GLU A CA 1
ATOM 1753 C C . GLU A 1 226 ? -9.602 4.785 14.492 1 98.56 226 GLU A C 1
ATOM 1755 O O . GLU A 1 226 ? -10.469 5.113 15.305 1 98.56 226 GLU A O 1
ATOM 1760 N N . THR A 1 227 ? -8.352 4.539 14.859 1 98.69 227 THR A N 1
ATOM 1761 C CA . THR A 1 227 ? -7.898 4.738 16.234 1 98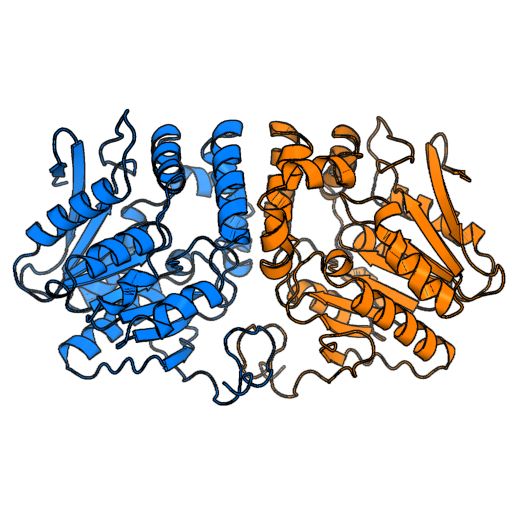.69 227 THR A CA 1
ATOM 1762 C C . THR A 1 227 ? -8.133 6.18 16.672 1 98.69 227 THR A C 1
ATOM 1764 O O . THR A 1 227 ? -8.641 6.422 17.766 1 98.69 227 THR A O 1
ATOM 1767 N N . LEU A 1 228 ? -7.805 7.148 15.82 1 98.88 228 LEU A N 1
ATOM 1768 C CA . LEU A 1 228 ? -8.047 8.555 16.141 1 98.88 228 LEU A CA 1
ATOM 1769 C C . LEU A 1 228 ? -9.539 8.82 16.312 1 98.88 228 LEU A C 1
ATOM 1771 O O . LEU A 1 228 ? -9.953 9.406 17.312 1 98.88 228 LEU A O 1
ATOM 1775 N N . ARG A 1 229 ? -10.336 8.375 15.344 1 98.69 229 ARG A N 1
ATOM 1776 C CA . ARG A 1 229 ? -11.766 8.648 15.312 1 98.69 229 ARG A CA 1
ATOM 1777 C C . ARG A 1 229 ? -12.445 8.141 16.578 1 98.69 229 ARG A C 1
ATOM 1779 O O . ARG A 1 229 ? -13.258 8.852 17.172 1 98.69 229 ARG A O 1
ATOM 1786 N N . THR A 1 230 ? -12.094 6.945 17.016 1 98.25 230 THR A N 1
ATOM 1787 C CA . THR A 1 230 ? -12.812 6.289 18.109 1 98.25 230 THR A CA 1
ATOM 1788 C C . THR A 1 230 ? -12.359 6.84 19.453 1 98.25 230 THR A C 1
ATOM 1790 O O . THR A 1 230 ? -13.086 6.73 20.453 1 98.25 230 THR A O 1
ATOM 1793 N N . HIS A 1 231 ? -11.188 7.492 19.5 1 98.62 231 HIS A N 1
ATOM 1794 C CA . HIS A 1 231 ? -10.664 7.93 20.797 1 98.62 231 HIS A CA 1
ATOM 1795 C C . HIS A 1 231 ? -10.812 9.438 20.969 1 98.62 231 HIS A C 1
ATOM 1797 O O . HIS A 1 231 ? -10.656 9.961 22.078 1 98.62 231 HIS A O 1
ATOM 1803 N N . ILE A 1 232 ? -11.023 10.195 19.906 1 98.56 232 ILE A N 1
ATOM 1804 C CA . ILE A 1 232 ? -11.344 11.617 19.969 1 98.56 232 ILE A CA 1
ATOM 1805 C C . ILE A 1 232 ? -12.852 11.812 19.859 1 98.56 232 ILE A C 1
ATOM 1807 O O . ILE A 1 232 ? -13.438 11.594 18.797 1 98.56 232 ILE A O 1
ATOM 1811 N N . ALA A 1 233 ? -13.484 12.281 20.859 1 97.62 233 ALA A N 1
ATOM 1812 C CA . ALA A 1 233 ? -14.938 12.25 20.984 1 97.62 233 ALA A CA 1
ATOM 1813 C C . ALA A 1 233 ? -15.609 13.078 19.891 1 97.62 233 ALA A C 1
ATOM 1815 O O . ALA A 1 233 ? -16.578 12.633 19.266 1 97.62 233 ALA A O 1
ATOM 1816 N N . ASP A 1 234 ? -15.133 14.242 19.656 1 98.06 234 ASP A N 1
ATOM 1817 C CA . ASP A 1 234 ? -15.734 15.133 18.672 1 98.06 234 ASP A CA 1
ATOM 1818 C C . ASP A 1 234 ? -14.969 15.07 17.344 1 98.06 234 ASP A C 1
ATOM 1820 O O . ASP A 1 234 ? -14.414 16.078 16.906 1 98.06 234 ASP A O 1
ATOM 1824 N N . SER A 1 235 ? -14.977 13.867 16.719 1 98.69 235 SER A N 1
ATOM 1825 C CA . SER A 1 235 ? -14.203 13.68 15.484 1 98.69 235 SER A CA 1
ATOM 1826 C C . SER A 1 235 ? -15.062 13.07 14.383 1 98.69 235 SER A C 1
ATOM 1828 O O . SER A 1 235 ? -16.125 12.508 14.656 1 98.69 235 SER A O 1
ATOM 1830 N N . SER A 1 236 ? -14.656 13.281 13.164 1 98.56 236 SER A N 1
ATOM 1831 C CA . SER A 1 236 ? -15.141 12.555 11.992 1 98.56 236 SER A CA 1
ATOM 1832 C C . SER A 1 236 ? -13.984 12.148 11.078 1 98.56 236 SER A C 1
ATOM 1834 O O . SER A 1 236 ? -13 12.875 10.953 1 98.56 236 SER A O 1
ATOM 1836 N N . LEU A 1 237 ? -14.156 10.969 10.539 1 98.81 237 LEU A N 1
ATOM 1837 C CA . LEU A 1 237 ? -13.219 10.5 9.523 1 98.81 237 LEU A CA 1
ATOM 1838 C C . LEU A 1 237 ? -13.75 10.781 8.117 1 98.81 237 LEU A C 1
ATOM 1840 O O . LEU A 1 237 ? -14.898 10.453 7.812 1 98.81 237 LEU A O 1
ATOM 1844 N N . VAL A 1 238 ? -12.977 11.414 7.34 1 98.88 238 VAL A N 1
ATOM 1845 C CA . VAL A 1 238 ? -13.32 11.695 5.949 1 98.88 238 VAL A CA 1
ATOM 1846 C C . VAL A 1 238 ? -12.344 10.977 5.02 1 98.88 238 VAL A C 1
ATOM 1848 O O . VAL A 1 238 ? -11.141 11.227 5.066 1 98.88 238 VAL A O 1
ATOM 1851 N N . ILE A 1 239 ? -12.844 10.102 4.172 1 98.81 239 ILE A N 1
ATOM 1852 C CA . ILE A 1 239 ? -12.047 9.359 3.205 1 98.81 239 ILE A CA 1
ATOM 1853 C C . ILE A 1 239 ? -11.938 10.156 1.907 1 98.81 239 ILE A C 1
ATOM 1855 O O . ILE A 1 239 ? -12.945 10.562 1.329 1 98.81 239 ILE A O 1
ATOM 1859 N N . ILE A 1 240 ? -10.719 10.43 1.47 1 98.81 240 ILE A N 1
ATOM 1860 C CA . ILE A 1 240 ? -10.445 11.125 0.218 1 98.81 240 ILE A CA 1
ATOM 1861 C C . ILE A 1 240 ? -10.406 10.125 -0.933 1 98.81 240 ILE A C 1
ATOM 1863 O O . ILE A 1 240 ? -9.477 9.312 -1.022 1 98.81 240 ILE A O 1
ATOM 1867 N N . PRO A 1 241 ? -11.32 10.172 -1.871 1 97.75 241 PRO A N 1
ATOM 1868 C CA . PRO A 1 241 ? -11.414 9.148 -2.918 1 97.75 241 PRO A CA 1
ATOM 1869 C C . PRO A 1 241 ? -10.234 9.188 -3.889 1 97.75 241 PRO A C 1
ATOM 1871 O O . PRO A 1 241 ? -9.703 10.266 -4.176 1 97.75 241 PRO A O 1
ATOM 1874 N N . ASN A 1 242 ? -9.836 8.016 -4.391 1 96.94 242 ASN A N 1
ATOM 1875 C CA . ASN A 1 242 ? -8.859 7.859 -5.465 1 96.94 242 ASN A CA 1
ATOM 1876 C C . ASN A 1 242 ? -7.531 8.523 -5.117 1 96.94 242 ASN A C 1
ATOM 1878 O O . ASN A 1 242 ? -6.941 9.211 -5.949 1 96.94 242 ASN A O 1
ATOM 1882 N N . SER A 1 243 ? -7.148 8.344 -3.881 1 97.75 243 SER A N 1
ATOM 1883 C CA . SER A 1 243 ? -5.922 9.008 -3.453 1 97.75 243 SER A CA 1
ATOM 1884 C C . SER A 1 243 ? -5.117 8.125 -2.506 1 97.75 243 SER A C 1
ATOM 1886 O O . SER A 1 243 ? -5.633 7.141 -1.979 1 97.75 243 SER A O 1
ATOM 1888 N N . TYR A 1 244 ? -3.9 8.5 -2.398 1 98.12 244 TYR A N 1
ATOM 1889 C CA . TYR A 1 244 ? -2.969 7.766 -1.553 1 98.12 244 TYR A CA 1
ATOM 1890 C C . TYR A 1 244 ? -2.512 8.617 -0.374 1 98.12 244 TYR A C 1
ATOM 1892 O O . TYR A 1 244 ? -3.301 9.375 0.197 1 98.12 244 TYR A O 1
ATOM 1900 N N . HIS A 1 245 ? -1.32 8.383 0.189 1 98.44 245 HIS A N 1
ATOM 1901 C CA . HIS A 1 245 ? -0.836 8.969 1.436 1 98.44 245 HIS A CA 1
ATOM 1902 C C . HIS A 1 245 ? -0.691 10.477 1.318 1 98.44 245 HIS A C 1
ATOM 1904 O O . HIS A 1 245 ? -1.029 11.211 2.25 1 98.44 245 HIS A O 1
ATOM 1910 N N . ALA A 1 246 ? -0.18 10.961 0.174 1 97.5 246 ALA A N 1
ATOM 1911 C CA . ALA A 1 246 ? 0.09 12.383 -0.013 1 97.5 246 ALA A CA 1
ATOM 1912 C C . ALA A 1 246 ? -0.993 13.039 -0.863 1 97.5 246 ALA A C 1
ATOM 1914 O O . ALA A 1 246 ? -0.691 13.766 -1.816 1 97.5 246 ALA A O 1
ATOM 1915 N N . PHE A 1 247 ? -2.246 12.75 -0.49 1 98 247 PHE A N 1
ATOM 1916 C CA . PHE A 1 247 ? -3.354 13.359 -1.216 1 98 247 PHE A CA 1
ATOM 1917 C C . PHE A 1 247 ? -3.312 14.875 -1.091 1 98 247 PHE A C 1
ATOM 1919 O O . PHE A 1 247 ? -3.916 15.586 -1.896 1 98 247 PHE A O 1
ATOM 1926 N N . THR A 1 248 ? -2.621 15.461 -0.07 1 97.5 248 THR A N 1
ATOM 1927 C CA . THR A 1 248 ? -2.451 16.906 0.088 1 97.5 248 THR A CA 1
ATOM 1928 C C . THR A 1 248 ? -1.728 17.5 -1.116 1 97.5 248 THR A C 1
ATOM 1930 O O . THR A 1 248 ? -1.896 18.672 -1.428 1 97.5 248 THR A O 1
ATOM 1933 N N . LEU A 1 249 ? -0.932 16.672 -1.784 1 94.06 249 LEU A N 1
ATOM 1934 C CA . LEU A 1 249 ? -0.23 17.125 -2.979 1 94.06 249 LEU A CA 1
ATOM 1935 C C . LEU A 1 249 ? -1.062 16.875 -4.23 1 94.06 249 LEU A C 1
ATOM 1937 O O . LEU A 1 249 ? -1.218 17.75 -5.074 1 94.06 249 LEU A O 1
ATOM 1941 N N . GLU A 1 250 ? -1.634 15.719 -4.406 1 93.88 250 GLU A N 1
ATOM 1942 C CA . GLU A 1 250 ? -2.277 15.367 -5.672 1 93.88 250 GLU A CA 1
ATOM 1943 C C . GLU A 1 250 ? -3.705 15.898 -5.727 1 93.88 250 GLU A C 1
ATOM 1945 O O . GLU A 1 250 ? -4.273 16.062 -6.812 1 93.88 250 GLU A O 1
ATOM 1950 N N . LYS A 1 251 ? -4.297 16.188 -4.508 1 97.38 251 LYS A N 1
ATOM 1951 C CA . LYS A 1 251 ? -5.656 16.719 -4.445 1 97.38 251 LYS A CA 1
ATOM 1952 C C . LYS A 1 251 ? -5.711 17.984 -3.59 1 97.38 251 LYS A C 1
ATOM 1954 O O . LYS A 1 251 ? -6.559 18.109 -2.705 1 97.38 251 LYS A O 1
ATOM 1959 N N . ALA A 1 252 ? -4.871 18.891 -3.902 1 97.56 252 ALA A N 1
ATOM 1960 C CA . ALA A 1 252 ? -4.691 20.094 -3.084 1 97.56 252 ALA A CA 1
ATOM 1961 C C . ALA A 1 252 ? -5.961 20.938 -3.062 1 97.56 252 ALA A C 1
ATOM 1963 O O . ALA A 1 252 ? -6.375 21.422 -2.006 1 97.56 252 ALA A O 1
ATOM 1964 N N . ALA A 1 253 ? -6.582 21.109 -4.207 1 98.06 253 ALA A N 1
ATOM 1965 C CA . ALA A 1 253 ? -7.777 21.953 -4.281 1 98.06 253 ALA A CA 1
ATOM 1966 C C . ALA A 1 253 ? -8.906 21.375 -3.426 1 98.06 253 ALA A C 1
ATOM 1968 O O . ALA A 1 253 ? -9.539 22.109 -2.66 1 98.06 253 ALA A O 1
ATOM 1969 N N . LEU A 1 254 ? -9.133 20.094 -3.545 1 98.56 254 LEU A N 1
ATOM 1970 C CA . LEU A 1 254 ? -10.164 19.438 -2.754 1 98.56 254 LEU A CA 1
ATOM 1971 C C . LEU A 1 254 ? -9.836 19.516 -1.265 1 98.56 254 LEU A C 1
ATOM 1973 O O . LEU A 1 254 ? -10.711 19.828 -0.453 1 98.56 254 LEU A O 1
ATOM 1977 N N . THR A 1 255 ? -8.617 19.234 -0.921 1 98.81 255 THR A N 1
ATOM 1978 C CA . THR A 1 255 ? -8.227 19.188 0.484 1 98.81 255 THR A CA 1
ATOM 1979 C C . THR A 1 255 ? -8.328 20.578 1.117 1 98.81 255 THR A C 1
ATOM 1981 O O . THR A 1 255 ? -8.828 20.719 2.236 1 98.81 255 THR A O 1
ATOM 1984 N N . ALA A 1 256 ? -7.883 21.609 0.416 1 98.75 256 ALA A N 1
ATOM 1985 C CA . ALA A 1 256 ? -8.008 22.984 0.913 1 98.75 256 ALA A CA 1
ATOM 1986 C C . ALA A 1 256 ? -9.469 23.359 1.118 1 98.75 256 ALA A C 1
ATOM 1988 O O . ALA A 1 256 ? -9.812 24.031 2.098 1 98.75 256 ALA A O 1
ATOM 1989 N N . ASP A 1 257 ? -10.266 22.938 0.195 1 98.69 257 ASP A N 1
ATOM 1990 C CA . ASP A 1 257 ? -11.695 23.188 0.304 1 98.69 257 ASP A CA 1
ATOM 1991 C C . ASP A 1 257 ? -12.273 22.531 1.555 1 98.69 257 ASP A C 1
ATOM 1993 O O . ASP A 1 257 ? -13.086 23.141 2.262 1 98.69 257 ASP A O 1
ATOM 1997 N N . LEU A 1 258 ? -11.914 21.344 1.822 1 98.81 258 LEU A N 1
ATOM 1998 C CA . LEU A 1 258 ? -12.391 20.609 3 1 98.81 258 LEU A CA 1
ATOM 1999 C C . LEU A 1 258 ? -11.93 21.312 4.281 1 98.81 258 LEU A C 1
ATOM 2001 O O . LEU A 1 258 ? -12.695 21.391 5.246 1 98.81 258 LEU A O 1
ATOM 2005 N N . LEU A 1 259 ? -10.664 21.797 4.301 1 98.88 259 LEU A N 1
ATOM 2006 C CA . LEU A 1 259 ? -10.164 22.516 5.457 1 98.88 259 LEU A CA 1
ATOM 2007 C C . LEU A 1 259 ? -11 23.766 5.719 1 98.88 259 LEU A C 1
ATOM 2009 O O . LEU A 1 259 ? -11.406 24.031 6.855 1 98.88 259 LEU A O 1
ATOM 2013 N N . ALA A 1 260 ? -11.281 24.516 4.684 1 98.81 260 ALA A N 1
ATOM 2014 C CA . ALA A 1 260 ? -12.055 25.75 4.809 1 98.81 260 ALA A CA 1
ATOM 2015 C C . ALA A 1 260 ? -13.461 25.469 5.312 1 98.81 260 ALA A C 1
ATOM 2017 O O . ALA A 1 260 ? -13.938 26.125 6.242 1 98.81 260 ALA A O 1
ATOM 2018 N N . ARG A 1 261 ? -14.117 24.5 4.77 1 98.44 261 ARG A N 1
ATOM 2019 C CA . ARG A 1 261 ? -15.484 24.172 5.148 1 98.44 261 ARG A CA 1
ATOM 2020 C C . ARG A 1 261 ? -15.555 23.703 6.598 1 98.44 261 ARG A C 1
ATOM 2022 O O . ARG A 1 261 ? -16.484 24.047 7.324 1 98.44 261 ARG A O 1
ATOM 2029 N N . PHE A 1 262 ? -14.656 22.891 6.934 1 98.75 262 PHE A N 1
ATOM 2030 C CA . PHE A 1 262 ? -14.586 22.438 8.32 1 98.75 262 PHE A CA 1
ATOM 2031 C C . PHE A 1 262 ? -14.508 23.609 9.273 1 98.75 262 PHE A C 1
ATOM 2033 O O . PHE A 1 262 ? -15.273 23.688 10.234 1 98.75 262 PHE A O 1
ATOM 2040 N N . ALA A 1 263 ? -13.562 24.516 9 1 98.81 263 ALA A N 1
ATOM 2041 C CA . ALA A 1 263 ? -13.375 25.672 9.859 1 98.81 263 ALA A CA 1
ATOM 2042 C C . ALA A 1 263 ? -14.633 26.531 9.891 1 98.81 263 ALA A C 1
ATOM 2044 O O . ALA A 1 263 ? -15.031 27.031 10.945 1 98.81 263 ALA A O 1
ATOM 2045 N N . GLU A 1 264 ? -15.25 26.703 8.758 1 98.38 264 GLU A N 1
ATOM 2046 C CA . GLU A 1 264 ? -16.484 27.484 8.688 1 98.38 264 GLU A CA 1
ATOM 2047 C C . GLU A 1 264 ? -17.578 26.844 9.547 1 98.38 264 GLU A C 1
ATOM 2049 O O . GLU A 1 264 ? -18.297 27.547 10.258 1 98.38 264 GLU A O 1
ATOM 2054 N N . ASP A 1 265 ? -17.688 25.578 9.461 1 98.44 265 ASP A N 1
ATOM 2055 C CA . ASP A 1 265 ? -18.703 24.875 10.25 1 98.44 265 ASP A CA 1
ATOM 2056 C C . ASP A 1 265 ? -18.422 25.016 11.742 1 98.44 265 ASP A C 1
ATOM 2058 O O . ASP A 1 265 ? -19.359 25.188 12.539 1 98.44 265 ASP A O 1
ATOM 2062 N N . VAL A 1 266 ? -17.172 24.891 12.109 1 98.62 266 VAL A N 1
ATOM 2063 C CA . VAL A 1 266 ? -16.797 25.016 13.516 1 98.62 266 VAL A CA 1
ATOM 2064 C C . VAL A 1 266 ? -17.109 26.438 14.008 1 98.62 266 VAL A C 1
ATOM 2066 O O . VAL A 1 266 ? -17.719 26.609 15.07 1 98.62 266 VAL A O 1
ATOM 2069 N N . LEU A 1 267 ? -16.719 27.406 13.234 1 98.31 267 LEU A N 1
ATOM 2070 C CA . LEU A 1 267 ? -16.938 28.797 13.609 1 98.31 267 LEU A CA 1
ATOM 2071 C C . LEU A 1 267 ? -18.438 29.109 13.711 1 98.31 267 LEU A C 1
ATOM 2073 O O . LEU A 1 267 ? -18.859 29.906 14.555 1 98.31 267 LEU A O 1
ATOM 2077 N N . ALA A 1 268 ? -19.172 28.469 12.906 1 98.12 268 ALA A N 1
ATOM 2078 C CA . ALA A 1 268 ? -20.625 28.688 12.883 1 98.12 268 ALA A CA 1
ATOM 2079 C C . ALA A 1 268 ? -21.328 27.766 13.875 1 98.12 268 ALA A C 1
ATOM 2081 O O . ALA A 1 268 ? -22.562 27.766 13.945 1 98.12 268 ALA A O 1
ATOM 2082 N N . LYS A 1 269 ? -20.641 26.953 14.578 1 97.44 269 LYS A N 1
ATOM 2083 C CA . LYS A 1 269 ? -21.188 26.016 15.555 1 97.44 269 LYS A CA 1
ATOM 2084 C C . LYS A 1 269 ? -22.109 25 14.891 1 97.44 269 LYS A C 1
ATOM 2086 O O . LYS A 1 269 ? -23.125 24.625 15.453 1 97.44 269 LYS A O 1
ATOM 2091 N N . ARG A 1 270 ? -21.672 24.625 13.695 1 97.31 270 ARG A N 1
ATOM 2092 C CA . ARG A 1 270 ? -22.438 23.656 12.938 1 97.31 270 ARG A CA 1
ATOM 2093 C C . ARG A 1 270 ? -21.734 22.312 12.898 1 97.31 270 ARG A C 1
ATOM 2095 O O . ARG A 1 270 ? -22.328 21.297 12.523 1 97.31 270 ARG A O 1
ATOM 2102 N N . TRP A 1 271 ? -20.516 22.266 13.32 1 96.12 271 TRP A N 1
ATOM 2103 C CA . TRP A 1 271 ? -19.75 21.016 13.281 1 96.12 271 TRP A CA 1
ATOM 2104 C C . TRP A 1 271 ? -20.297 20 14.273 1 96.12 271 TRP A C 1
ATOM 2106 O O . TRP A 1 271 ? -20.578 20.344 15.43 1 96.12 271 TRP A O 1
ATOM 2116 N N . GLN A 1 272 ? -20.531 18.812 13.805 1 91.56 272 GLN A N 1
ATOM 2117 C CA . GLN A 1 272 ? -20.844 17.641 14.633 1 91.56 272 GLN A CA 1
ATOM 2118 C C . GLN A 1 272 ? -20 16.438 14.227 1 91.56 272 GLN A C 1
ATOM 2120 O O . GLN A 1 272 ? -20.328 15.75 13.258 1 91.56 272 GLN A O 1
ATOM 2125 N N . GLY A 1 273 ? -19 16.281 14.953 1 93.62 273 GLY A N 1
ATOM 2126 C CA . GLY A 1 273 ? -18.141 15.148 14.617 1 93.62 273 GLY A CA 1
ATOM 2127 C C . GLY A 1 273 ? -18.828 13.805 14.773 1 93.62 273 GLY A C 1
ATOM 2128 O O . GLY A 1 273 ? -19.016 13.086 13.789 1 93.62 273 GLY A O 1
ATOM 2129 N N . LYS A 1 274 ? -19.359 13.422 15.992 1 94.38 274 LYS A N 1
ATOM 2130 C CA . LYS A 1 274 ? -20.125 12.227 16.344 1 94.38 274 LYS A CA 1
ATOM 2131 C C . LYS A 1 274 ? -19.391 10.961 15.93 1 94.38 274 LYS A C 1
ATOM 2133 O O . LYS A 1 274 ? -20.016 9.953 15.586 1 94.38 274 LYS A O 1
ATOM 2138 N N . GLN A 1 275 ? -18.094 11.094 15.734 1 97.44 275 GLN A N 1
ATOM 2139 C CA . GLN A 1 275 ? -17.25 9.977 15.32 1 97.44 275 GLN A CA 1
ATOM 2140 C C . GLN A 1 275 ? -17.797 9.32 14.062 1 97.44 275 GLN A C 1
ATOM 2142 O O . GLN A 1 275 ? -17.75 8.094 13.922 1 97.44 275 GLN A O 1
ATOM 2147 N N . SER A 1 276 ? -18.328 10.102 13.188 1 98 276 SER A N 1
ATOM 2148 C CA . SER A 1 276 ? -18.922 9.617 11.938 1 98 276 SER A CA 1
ATOM 2149 C C . SER A 1 276 ? -17.844 9.391 10.883 1 98 276 SER A C 1
ATOM 2151 O O . SER A 1 276 ? -16.703 9.828 11.031 1 98 276 SER A O 1
ATOM 2153 N N . VAL A 1 277 ? -18.219 8.594 9.883 1 98.31 277 VAL A N 1
ATOM 2154 C CA . VAL A 1 277 ? -17.344 8.32 8.75 1 98.31 277 VAL A CA 1
ATOM 2155 C C . VAL A 1 277 ? -17.984 8.852 7.469 1 98.31 277 VAL A C 1
ATOM 2157 O O . VAL A 1 277 ? -19.156 8.57 7.188 1 98.31 277 VAL A O 1
ATOM 2160 N N . TRP A 1 278 ? -17.219 9.633 6.742 1 98.31 278 TRP A N 1
ATOM 2161 C CA . TRP A 1 278 ? -17.703 10.297 5.539 1 98.31 278 TRP A CA 1
ATOM 2162 C C . TRP A 1 278 ? -16.781 10 4.352 1 98.31 278 TRP A C 1
ATOM 2164 O O . TRP A 1 278 ? -15.648 9.57 4.531 1 98.31 278 TRP A O 1
ATOM 2174 N N . ILE A 1 279 ? -17.297 10.164 3.152 1 98.25 279 ILE A N 1
ATOM 2175 C CA . ILE A 1 279 ? -16.562 10.125 1.898 1 98.25 279 ILE A CA 1
ATOM 2176 C C . ILE A 1 279 ? -16.562 11.508 1.253 1 98.25 279 ILE A C 1
ATOM 2178 O O . ILE A 1 279 ? -17.625 12.102 1.041 1 98.25 279 ILE A O 1
ATOM 2182 N N . ALA A 1 280 ? -15.414 12.055 1 1 98.56 280 ALA A N 1
ATOM 2183 C CA . ALA A 1 280 ? -15.281 13.344 0.327 1 98.56 280 ALA A CA 1
ATOM 2184 C C . ALA A 1 280 ? -15.711 13.242 -1.134 1 98.56 280 ALA A C 1
ATOM 2186 O O . ALA A 1 280 ? -15.742 12.156 -1.707 1 98.56 280 ALA A O 1
ATOM 2187 N N . PRO A 1 281 ? -16.047 14.383 -1.729 1 97.62 281 PRO A N 1
ATOM 2188 C CA . PRO A 1 281 ? -16.297 14.375 -3.174 1 97.62 281 PRO A CA 1
ATOM 2189 C C . PRO A 1 281 ? -15.008 14.211 -3.984 1 97.62 281 PRO A C 1
ATOM 2191 O O . PRO A 1 281 ? -13.906 14.266 -3.426 1 97.62 281 PRO A O 1
ATOM 2194 N N . ASP A 1 282 ? -15.141 14.039 -5.254 1 95.19 282 ASP A N 1
ATOM 2195 C CA . ASP A 1 282 ? -13.977 13.891 -6.117 1 95.19 282 ASP A CA 1
ATOM 2196 C C . ASP A 1 282 ? -13.289 15.234 -6.352 1 95.19 282 ASP A C 1
ATOM 2198 O O . ASP A 1 282 ? -12.07 15.289 -6.555 1 95.19 282 ASP A O 1
ATOM 2202 N N . ASP A 1 283 ? -14.141 16.266 -6.316 1 96.12 283 ASP A N 1
ATOM 2203 C CA . ASP A 1 283 ? -13.617 17.594 -6.629 1 96.12 283 ASP A CA 1
ATOM 2204 C C . ASP A 1 283 ? -14.062 18.609 -5.594 1 96.12 283 ASP A C 1
ATOM 2206 O O . ASP A 1 283 ? -15.094 18.438 -4.934 1 96.12 283 ASP A O 1
ATOM 2210 N N . ALA A 1 284 ? -13.297 19.734 -5.438 1 97.31 284 ALA A N 1
ATOM 2211 C CA . ALA A 1 284 ? -13.664 20.844 -4.57 1 97.31 284 ALA A CA 1
ATOM 2212 C C . ALA A 1 284 ? -15.07 21.344 -4.883 1 97.31 284 ALA A C 1
ATOM 2214 O O . ALA A 1 284 ? -15.469 21.422 -6.051 1 97.31 284 ALA A O 1
ATOM 2215 N N . GLY A 1 285 ? -15.766 21.625 -3.914 1 96.56 285 GLY A N 1
ATOM 2216 C CA . GLY A 1 285 ? -17.094 22.203 -4.09 1 96.56 285 GLY A CA 1
ATOM 2217 C C . GLY A 1 285 ? -18.188 21.156 -4.035 1 96.56 285 GLY A C 1
ATOM 2218 O O . GLY A 1 285 ? -19.375 21.5 -3.871 1 96.56 285 GLY A O 1
ATOM 2219 N N . GLY A 1 286 ? -17.844 19.891 -4.203 1 97.12 286 GLY A N 1
ATOM 2220 C CA . GLY A 1 286 ? -18.844 18.828 -4.125 1 97.12 286 GLY A CA 1
ATOM 2221 C C . GLY A 1 286 ? -19.297 18.547 -2.705 1 97.12 286 GLY A C 1
ATOM 2222 O O . GLY A 1 286 ? -18.734 19.078 -1.747 1 97.12 286 GLY A O 1
ATOM 2223 N N . GLU A 1 287 ? -20.297 17.688 -2.545 1 96.38 287 GLU A N 1
ATOM 2224 C CA . GLU A 1 287 ? -20.844 17.344 -1.235 1 96.38 287 GLU A CA 1
ATOM 2225 C C . GLU A 1 287 ? -20.188 16.078 -0.686 1 96.38 287 GLU A C 1
ATOM 2227 O O . GLU A 1 287 ? -19.922 15.133 -1.435 1 96.38 287 GLU A O 1
ATOM 2232 N N . MET A 1 288 ? -19.938 16.109 0.594 1 95.88 288 MET A N 1
ATOM 2233 C CA . MET A 1 288 ? -19.531 14.875 1.259 1 95.88 288 MET A CA 1
ATOM 2234 C C . MET A 1 288 ? -20.719 13.938 1.442 1 95.88 288 MET A C 1
ATOM 2236 O O . MET A 1 288 ? -21.844 14.383 1.651 1 95.88 288 MET A O 1
ATOM 2240 N N . THR A 1 289 ? -20.469 12.656 1.356 1 96.56 289 THR A N 1
ATOM 2241 C CA . THR A 1 289 ? -21.516 11.664 1.585 1 96.56 289 THR A CA 1
ATOM 2242 C C . THR A 1 289 ? -21.156 10.758 2.764 1 96.56 289 THR A C 1
ATOM 2244 O O . THR A 1 289 ? -19.984 10.383 2.934 1 96.56 289 THR A O 1
ATOM 2247 N N . PRO A 1 290 ? -22.156 10.453 3.643 1 96.62 290 PRO A N 1
ATOM 2248 C CA . PRO A 1 290 ? -21.844 9.5 4.715 1 96.62 290 PRO A CA 1
ATOM 2249 C C . PRO A 1 290 ? -21.406 8.141 4.188 1 96.62 290 PRO A C 1
ATOM 2251 O O . PRO A 1 290 ? -21.922 7.672 3.166 1 96.62 290 PRO A O 1
ATOM 2254 N N . PHE A 1 291 ? -20.422 7.605 4.75 1 96.44 291 PHE A N 1
ATOM 2255 C CA . PHE A 1 291 ? -20.141 6.211 4.434 1 96.44 291 PHE A CA 1
ATOM 2256 C C . PHE A 1 291 ? -21.359 5.34 4.656 1 96.44 291 PHE A C 1
ATOM 2258 O O . PHE A 1 291 ? -22.047 5.473 5.672 1 96.44 291 PHE A O 1
ATOM 2265 N N . PRO A 1 292 ? -21.688 4.5 3.664 1 91.44 292 PRO A N 1
ATOM 2266 C CA . PRO A 1 292 ? -22.922 3.73 3.764 1 91.44 292 PRO A CA 1
ATOM 2267 C C . PRO A 1 292 ? -23 2.906 5.047 1 91.44 292 PRO A C 1
ATOM 2269 O O . PRO A 1 292 ? -22.078 2.16 5.367 1 91.44 292 PRO A O 1
ATOM 2272 N N . ALA A 1 293 ? -24.172 3 5.59 1 87.75 293 ALA A N 1
ATOM 2273 C CA . ALA A 1 293 ? -24.406 2.279 6.836 1 87.75 293 ALA A CA 1
ATOM 2274 C C . ALA A 1 293 ? -24.359 0.77 6.613 1 87.75 293 ALA A C 1
ATOM 2276 O O . ALA A 1 293 ? -24.672 0.289 5.523 1 87.75 293 ALA A O 1
ATOM 2277 N N . GLY A 1 294 ? -23.906 -0.005 7.453 1 87.75 294 GLY A N 1
ATOM 2278 C CA . GLY A 1 294 ? -23.953 -1.458 7.391 1 87.75 294 GLY A CA 1
ATOM 2279 C C . GLY A 1 294 ? -22.656 -2.068 6.895 1 87.75 294 GLY A C 1
ATOM 2280 O O . GLY A 1 294 ? -22.422 -3.27 7.051 1 87.75 294 GLY A O 1
ATOM 2281 N N . PHE A 1 295 ? -21.906 -1.151 6.223 1 92.25 295 PHE A N 1
ATOM 2282 C CA . PHE A 1 295 ? -20.641 -1.672 5.711 1 92.25 295 PHE A CA 1
ATOM 2283 C C . PHE A 1 295 ? -19.5 -1.334 6.656 1 92.25 295 PHE A C 1
ATOM 2285 O O . PHE A 1 295 ? -19.562 -0.343 7.387 1 92.25 295 PHE A O 1
ATOM 2292 N N . ASP A 1 296 ? -18.531 -2.158 6.66 1 95.5 296 ASP A N 1
ATOM 2293 C CA . ASP A 1 296 ? -17.297 -1.935 7.426 1 95.5 296 ASP A CA 1
ATOM 2294 C C . ASP A 1 296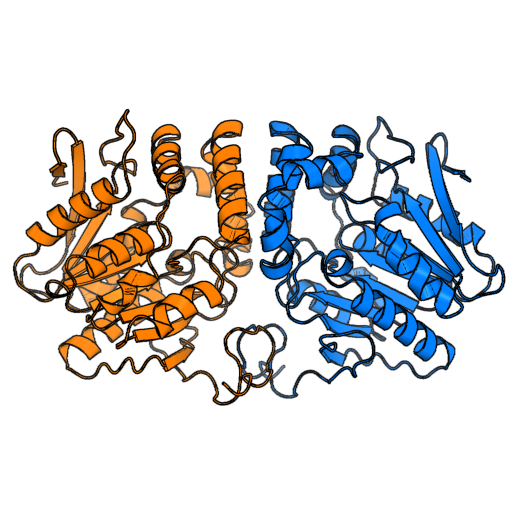 ? -16.328 -1.047 6.66 1 95.5 296 ASP A C 1
ATOM 2296 O O . ASP A 1 296 ? -15.711 -1.489 5.688 1 95.5 296 ASP A O 1
ATOM 2300 N N . HIS A 1 297 ? -16.125 0.139 7.105 1 97.06 297 HIS A N 1
ATOM 2301 C CA . HIS A 1 297 ? -15.297 1.09 6.375 1 97.06 297 HIS A CA 1
ATOM 2302 C C . HIS A 1 297 ? -13.82 0.72 6.473 1 97.06 297 HIS A C 1
ATOM 2304 O O . HIS A 1 297 ? -12.984 1.27 5.746 1 97.06 297 HIS A O 1
ATOM 2310 N N . LEU A 1 298 ? -13.469 -0.203 7.324 1 97.19 298 LEU A N 1
ATOM 2311 C CA . LEU A 1 298 ? -12.078 -0.632 7.473 1 97.19 298 LEU A CA 1
ATOM 2312 C C . LEU A 1 298 ? -11.711 -1.646 6.395 1 97.19 298 LEU A C 1
ATOM 2314 O O . LEU A 1 298 ? -10.539 -2.008 6.254 1 97.19 298 LEU A O 1
ATOM 2318 N N . ARG A 1 299 ? -12.672 -2.08 5.621 1 96.69 299 ARG A N 1
ATOM 2319 C CA . ARG A 1 299 ? -12.469 -3.074 4.574 1 96.69 299 ARG A CA 1
ATOM 2320 C C . ARG A 1 299 ? -12.469 -2.424 3.193 1 96.69 299 ARG A C 1
ATOM 2322 O O . ARG A 1 299 ? -13.031 -1.341 3.014 1 96.69 299 ARG A O 1
ATOM 2329 N N . ALA A 1 300 ? -11.781 -3.027 2.27 1 96.94 300 ALA A N 1
ATOM 2330 C CA . ALA A 1 300 ? -11.758 -2.553 0.888 1 96.94 300 ALA A CA 1
ATOM 2331 C C . ALA A 1 300 ? -12.727 -3.344 0.019 1 96.94 300 ALA A C 1
ATOM 2333 O O . ALA A 1 300 ? -12.586 -3.385 -1.205 1 96.94 300 ALA A O 1
ATOM 2334 N N . ILE A 1 301 ? -13.57 -4.105 0.603 1 95.5 301 ILE A N 1
ATOM 2335 C CA . ILE A 1 301 ? -14.703 -4.816 0.016 1 95.5 301 ILE A CA 1
ATOM 2336 C C . ILE A 1 301 ? -15.969 -4.516 0.812 1 95.5 301 ILE A C 1
ATOM 2338 O O . ILE A 1 301 ? -15.898 -4.168 1.993 1 95.5 301 ILE A O 1
ATOM 2342 N N . PRO A 1 302 ? -17.109 -4.535 0.192 1 91.69 302 PRO A N 1
ATOM 2343 C CA . PRO A 1 302 ? -18.359 -4.199 0.881 1 91.69 302 PRO A CA 1
ATOM 2344 C C . PRO A 1 302 ? -18.859 -5.328 1.779 1 91.69 302 PRO A C 1
ATOM 2346 O O . PRO A 1 302 ? -19.875 -5.961 1.476 1 91.69 302 PRO A O 1
ATOM 2349 N N . VAL A 1 303 ? -18.25 -5.531 2.85 1 89.81 303 VAL A N 1
ATOM 2350 C CA . VAL A 1 303 ? -18.688 -6.531 3.814 1 89.81 303 VAL A CA 1
ATOM 2351 C C . VAL A 1 303 ? -19.375 -5.848 4.992 1 89.81 303 VAL A C 1
ATOM 2353 O O . VAL A 1 303 ? -19.078 -4.691 5.305 1 89.81 303 VAL A O 1
ATOM 2356 N N . PRO A 1 304 ? -20.266 -6.539 5.57 1 86.88 304 PRO A N 1
ATOM 2357 C CA . PRO A 1 304 ? -20.953 -5.945 6.719 1 86.88 304 PRO A CA 1
ATOM 2358 C C . PRO A 1 304 ? -20.031 -5.699 7.902 1 86.88 304 PRO A C 1
ATOM 2360 O O . PRO A 1 304 ? -19.031 -6.414 8.078 1 86.88 304 PRO A O 1
ATOM 2363 N N . ARG A 1 305 ? -20.359 -4.613 8.547 1 82.75 305 ARG A N 1
ATOM 2364 C CA . ARG A 1 305 ? -19.625 -4.34 9.773 1 82.75 305 ARG A CA 1
ATOM 2365 C C . ARG A 1 305 ? -19.844 -5.445 10.805 1 82.75 305 ARG A C 1
ATOM 2367 O O . ARG A 1 305 ? -20.953 -5.953 10.945 1 82.75 305 ARG A O 1
ATOM 2374 N N . ALA A 1 306 ? -18.672 -5.953 11.188 1 66.94 306 ALA A N 1
ATOM 2375 C CA . ALA A 1 306 ? -18.812 -6.965 12.227 1 66.94 306 ALA A CA 1
ATOM 2376 C C . ALA A 1 306 ? -19.656 -6.441 13.391 1 66.94 306 ALA A C 1
ATOM 2378 O O . ALA A 1 306 ? -19.578 -5.262 13.742 1 66.94 306 ALA A O 1
ATOM 2379 N N . ALA A 1 307 ? -20.844 -7.047 13.609 1 55.03 307 ALA A N 1
ATOM 2380 C CA . ALA A 1 307 ? -21.656 -6.656 14.758 1 55.03 307 ALA A CA 1
ATOM 2381 C C . ALA A 1 307 ? -20.797 -6.387 15.984 1 55.03 307 ALA A C 1
ATOM 2383 O O . ALA A 1 307 ? -19.922 -7.188 16.328 1 55.03 307 ALA A O 1
ATOM 2384 N N . SER 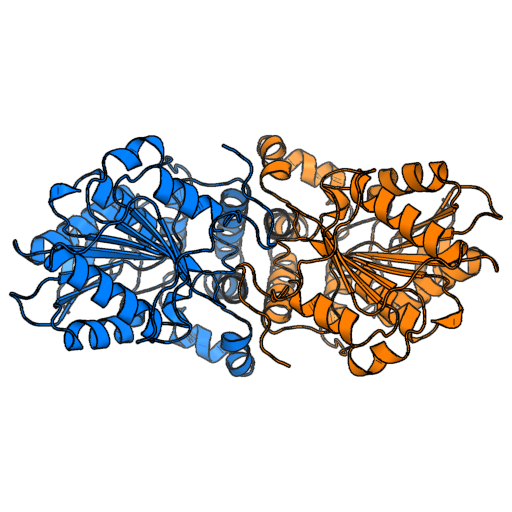A 1 308 ? -20.484 -5.055 16.453 1 39.72 308 SER A N 1
ATOM 2385 C CA . SER A 1 308 ? -19.828 -4.766 17.734 1 39.72 308 SER A CA 1
ATOM 2386 C C . SER A 1 308 ? -20.516 -5.492 18.875 1 39.72 308 SER A C 1
ATOM 2388 O O . SER A 1 308 ? -21.734 -5.715 18.844 1 39.72 308 SER A O 1
ATOM 2390 N N . MET B 1 1 ? 17.297 -34.938 -5.227 1 67.94 1 MET B N 1
ATOM 2391 C CA . MET B 1 1 ? 16.297 -34.125 -5.918 1 67.94 1 MET B CA 1
ATOM 2392 C C . MET B 1 1 ? 16.578 -34.062 -7.414 1 67.94 1 MET B C 1
ATOM 2394 O O . MET B 1 1 ? 17.75 -33.969 -7.816 1 67.94 1 MET B O 1
ATOM 2398 N N . PRO B 1 2 ? 15.562 -34.406 -8.305 1 85.06 2 PRO B N 1
ATOM 2399 C CA . PRO B 1 2 ? 15.836 -34.406 -9.742 1 85.06 2 PRO B CA 1
ATOM 2400 C C . PRO B 1 2 ? 16.062 -33 -10.305 1 85.06 2 PRO B C 1
ATOM 2402 O O . PRO B 1 2 ? 15.648 -32 -9.703 1 85.06 2 PRO B O 1
ATOM 2405 N N . PHE B 1 3 ? 16.906 -32.938 -11.234 1 91.06 3 PHE B N 1
ATOM 2406 C CA . PHE B 1 3 ? 17.203 -31.719 -11.945 1 91.06 3 PHE B CA 1
ATOM 2407 C C . PHE B 1 3 ? 16.812 -31.828 -13.414 1 91.06 3 PHE B C 1
ATOM 2409 O O . PHE B 1 3 ? 16.938 -32.906 -14.016 1 91.06 3 PHE B O 1
ATOM 2416 N N . LEU B 1 4 ? 16.312 -30.719 -13.898 1 91.94 4 LEU B N 1
ATOM 2417 C CA . LEU B 1 4 ? 16.172 -30.547 -15.336 1 91.94 4 LEU B CA 1
ATOM 2418 C C . LEU B 1 4 ? 17.344 -29.766 -15.906 1 91.94 4 LEU B C 1
ATOM 2420 O O . LEU B 1 4 ? 17.969 -28.969 -15.203 1 91.94 4 LEU B O 1
ATOM 2424 N N . SER B 1 5 ? 17.609 -30.047 -17.141 1 93.06 5 SER B N 1
ATOM 2425 C CA . SER B 1 5 ? 18.672 -29.312 -17.797 1 93.06 5 SER B CA 1
ATOM 2426 C C . SER B 1 5 ? 18.125 -28.312 -18.812 1 93.06 5 SER B C 1
ATOM 2428 O O . SER B 1 5 ? 17.312 -28.672 -19.672 1 93.06 5 SER B O 1
ATOM 2430 N N . TYR B 1 6 ? 18.5 -27.125 -18.688 1 92.44 6 TYR B N 1
ATOM 2431 C CA . TYR B 1 6 ? 18.297 -26.078 -19.672 1 92.44 6 TYR B CA 1
ATOM 2432 C C . TYR B 1 6 ? 19.625 -25.484 -20.125 1 92.44 6 TYR B C 1
ATOM 2434 O O . TYR B 1 6 ? 20.156 -24.562 -19.5 1 92.44 6 TYR B O 1
ATOM 2442 N N . GLY B 1 7 ? 20.078 -25.938 -21.25 1 90.5 7 GLY B N 1
ATOM 2443 C CA . GLY B 1 7 ? 21.469 -25.656 -21.578 1 90.5 7 GLY B CA 1
ATOM 2444 C C . GLY B 1 7 ? 22.438 -26.141 -20.5 1 90.5 7 GLY B C 1
ATOM 2445 O O . GLY B 1 7 ? 22.406 -27.312 -20.125 1 90.5 7 GLY B O 1
ATOM 2446 N N . SER B 1 8 ? 23.203 -25.266 -20.016 1 90.38 8 SER B N 1
ATOM 2447 C CA . SER B 1 8 ? 24.172 -25.594 -18.969 1 90.38 8 SER B CA 1
ATOM 2448 C C . SER B 1 8 ? 23.562 -25.406 -17.578 1 90.38 8 SER B C 1
ATOM 2450 O O . SER B 1 8 ? 24.203 -25.688 -16.562 1 90.38 8 SER B O 1
ATOM 2452 N N . HIS B 1 9 ? 22.359 -24.984 -17.516 1 91.94 9 HIS B N 1
ATOM 2453 C CA . HIS B 1 9 ? 21.734 -24.656 -16.25 1 91.94 9 HIS B CA 1
ATOM 2454 C C . HIS B 1 9 ? 20.906 -25.828 -15.719 1 91.94 9 HIS B C 1
ATOM 2456 O O . HIS B 1 9 ? 20.156 -26.453 -16.469 1 91.94 9 HIS B O 1
ATOM 2462 N N . ARG B 1 10 ? 21.094 -26.094 -14.477 1 94.25 10 ARG B N 1
ATOM 2463 C CA . ARG B 1 10 ? 20.312 -27.125 -13.805 1 94.25 10 ARG B CA 1
ATOM 2464 C C . ARG B 1 10 ? 19.172 -26.5 -13 1 94.25 10 ARG B C 1
ATOM 2466 O O . ARG B 1 10 ? 19.375 -25.531 -12.266 1 94.25 10 ARG B O 1
ATOM 2473 N N . ILE B 1 11 ? 18.031 -27.094 -13.156 1 94.69 11 ILE B N 1
ATOM 2474 C CA . ILE B 1 11 ? 16.828 -26.594 -12.5 1 94.69 11 ILE B CA 1
ATOM 2475 C C . ILE B 1 11 ? 16.312 -27.625 -11.5 1 94.69 11 ILE B C 1
ATOM 2477 O O . ILE B 1 11 ? 15.891 -28.719 -11.898 1 94.69 11 ILE B O 1
ATOM 2481 N N . ARG B 1 12 ? 16.375 -27.266 -10.25 1 94.62 12 ARG B N 1
ATOM 2482 C CA . ARG B 1 12 ? 15.867 -28.156 -9.211 1 94.62 12 ARG B CA 1
ATOM 2483 C C . ARG B 1 12 ? 14.344 -28.234 -9.258 1 94.62 12 ARG B C 1
ATOM 2485 O O . ARG B 1 12 ? 13.664 -27.203 -9.367 1 94.62 12 ARG B O 1
ATOM 2492 N N . TYR B 1 13 ? 13.805 -29.453 -9.25 1 96 13 TYR B N 1
ATOM 2493 C CA . TYR B 1 13 ? 12.352 -29.594 -9.195 1 96 13 TYR B CA 1
ATOM 2494 C C . TYR B 1 13 ? 11.953 -30.781 -8.328 1 96 13 TYR B C 1
ATOM 2496 O O . TYR B 1 13 ? 12.805 -31.594 -7.938 1 96 13 TYR B O 1
ATOM 2504 N N . GLU B 1 14 ? 10.742 -30.766 -7.895 1 96.19 14 GLU B N 1
ATOM 2505 C CA . GLU B 1 14 ? 10.148 -31.891 -7.168 1 96.19 14 GLU B CA 1
ATOM 2506 C C . GLU B 1 14 ? 8.766 -32.25 -7.723 1 96.19 14 GLU B C 1
ATOM 2508 O O . GLU B 1 14 ? 8 -31.344 -8.102 1 96.19 14 GLU B O 1
ATOM 2513 N N . LEU B 1 15 ? 8.5 -33.531 -7.805 1 96.38 15 LEU B N 1
ATOM 2514 C CA . LEU B 1 15 ? 7.191 -34.094 -8.133 1 96.38 15 LEU B CA 1
ATOM 2515 C C . LEU B 1 15 ? 6.668 -34.969 -7.008 1 96.38 15 LEU B C 1
ATOM 2517 O O . LEU B 1 15 ? 7.309 -35.938 -6.629 1 96.38 15 LEU B O 1
ATOM 2521 N N . ASN B 1 16 ? 5.574 -34.594 -6.504 1 97.06 16 ASN B N 1
ATOM 2522 C CA . ASN B 1 16 ? 4.969 -35.312 -5.406 1 97.06 16 ASN B CA 1
ATOM 2523 C C . ASN B 1 16 ? 3.516 -35.688 -5.703 1 97.06 16 ASN B C 1
ATOM 2525 O O . ASN B 1 16 ? 2.787 -34.875 -6.297 1 97.06 16 ASN B O 1
ATOM 2529 N N . GLY B 1 17 ? 3.051 -36.875 -5.262 1 96.81 17 GLY B N 1
ATOM 2530 C CA . GLY B 1 17 ? 1.704 -37.375 -5.539 1 96.81 17 GLY B CA 1
ATOM 2531 C C . GLY B 1 17 ? 1.657 -38.438 -6.617 1 96.81 17 GLY B C 1
ATOM 2532 O O . GLY B 1 17 ? 2.688 -38.781 -7.195 1 96.81 17 GLY B O 1
ATOM 2533 N N . ALA B 1 18 ? 0.493 -38.938 -6.953 1 96.38 18 ALA B N 1
ATOM 2534 C CA . ALA B 1 18 ? 0.32 -40.031 -7.906 1 96.38 18 ALA B CA 1
ATOM 2535 C C . ALA B 1 18 ? 0.629 -39.562 -9.328 1 96.38 18 ALA B C 1
ATOM 2537 O O . ALA B 1 18 ? 0.219 -38.5 -9.742 1 96.38 18 ALA B O 1
ATOM 2538 N N . THR B 1 19 ? 1.335 -40.375 -10.062 1 94.38 19 THR B N 1
ATOM 2539 C CA . THR B 1 19 ? 1.836 -40.031 -11.391 1 94.38 19 THR B CA 1
ATOM 2540 C C . THR B 1 19 ? 0.681 -39.812 -12.359 1 94.38 19 THR B C 1
ATOM 2542 O O . THR B 1 19 ? 0.791 -39 -13.281 1 94.38 19 THR B O 1
ATOM 2545 N N . ASP B 1 20 ? -0.433 -40.406 -12.141 1 94.69 20 ASP B N 1
ATOM 2546 C CA . ASP B 1 20 ? -1.544 -40.344 -13.086 1 94.69 20 ASP B CA 1
ATOM 2547 C C . ASP B 1 20 ? -2.58 -39.312 -12.625 1 94.69 20 ASP B C 1
ATOM 2549 O O . ASP B 1 20 ? -3.605 -39.125 -13.281 1 94.69 20 ASP B O 1
ATOM 2553 N N . ALA B 1 21 ? -2.311 -38.625 -11.539 1 97.62 21 ALA B N 1
ATOM 2554 C CA . ALA B 1 21 ? -3.227 -37.625 -11.023 1 97.62 21 ALA B CA 1
ATOM 2555 C C . ALA B 1 21 ? -3.092 -36.312 -11.789 1 97.62 21 ALA B C 1
ATOM 2557 O O . ALA B 1 21 ? -2.045 -36.031 -12.383 1 97.62 21 ALA B O 1
ATOM 2558 N N . PRO B 1 22 ? -4.207 -35.562 -11.844 1 98.31 22 PRO B N 1
ATOM 2559 C CA . PRO B 1 22 ? -4.023 -34.219 -12.344 1 98.31 22 PRO B CA 1
ATOM 2560 C C . PRO B 1 22 ? -2.93 -33.438 -11.602 1 98.31 22 PRO B C 1
ATOM 2562 O O . PRO B 1 22 ? -2.779 -33.594 -10.391 1 98.31 22 PRO B O 1
ATOM 2565 N N . ALA B 1 23 ? -2.188 -32.594 -12.297 1 98.56 23 ALA B N 1
ATOM 2566 C CA . ALA B 1 23 ? -0.999 -31.969 -11.703 1 98.56 23 ALA B CA 1
ATOM 2567 C C . ALA B 1 23 ? -1.212 -30.484 -11.469 1 98.56 23 ALA B C 1
ATOM 2569 O O . ALA B 1 23 ? -1.828 -29.797 -12.289 1 98.56 23 ALA B O 1
ATOM 2570 N N . TYR B 1 24 ? -0.734 -30.031 -10.367 1 98.69 24 TYR B N 1
ATOM 2571 C CA . TYR B 1 24 ? -0.547 -28.594 -10.117 1 98.69 24 TYR B CA 1
ATOM 2572 C C . TYR B 1 24 ? 0.925 -28.219 -10.211 1 98.69 24 TYR B C 1
ATOM 2574 O O . TYR B 1 24 ? 1.773 -28.828 -9.555 1 98.69 24 TYR B O 1
ATOM 2582 N N . VAL B 1 25 ? 1.229 -27.266 -11 1 98.75 25 VAL B N 1
ATOM 2583 C CA . VAL B 1 25 ? 2.557 -26.656 -11.062 1 98.75 25 VAL B CA 1
ATOM 2584 C C . VAL B 1 25 ? 2.547 -25.312 -10.352 1 98.75 25 VAL B C 1
ATOM 2586 O O . VAL B 1 25 ? 1.737 -24.438 -10.672 1 98.75 25 VAL B O 1
ATOM 2589 N N . LEU B 1 26 ? 3.424 -25.125 -9.367 1 98.69 26 LEU B N 1
ATOM 2590 C CA . LEU B 1 26 ? 3.479 -23.922 -8.562 1 98.69 26 LEU B CA 1
ATOM 2591 C C . LEU B 1 26 ? 4.758 -23.141 -8.844 1 98.69 26 LEU B C 1
ATOM 2593 O O . LEU B 1 26 ? 5.859 -23.672 -8.703 1 98.69 26 LEU B O 1
ATOM 2597 N N . VAL B 1 27 ? 4.621 -21.875 -9.219 1 98.19 27 VAL B N 1
ATOM 2598 C CA . VAL B 1 27 ? 5.758 -21.047 -9.609 1 98.19 27 VAL B CA 1
ATOM 2599 C C . VAL B 1 27 ? 5.992 -19.969 -8.555 1 98.19 27 VAL B C 1
ATOM 2601 O O . VAL B 1 27 ? 5.074 -19.219 -8.211 1 98.19 27 VAL B O 1
ATOM 2604 N N . ASN B 1 28 ? 7.207 -19.797 -8.125 1 94.81 28 ASN B N 1
ATOM 2605 C CA . ASN B 1 28 ? 7.613 -18.922 -7.027 1 94.81 28 ASN B CA 1
ATOM 2606 C C . ASN B 1 28 ? 7.598 -17.453 -7.441 1 94.81 28 ASN B C 1
ATOM 2608 O O . ASN B 1 28 ? 7.805 -17.125 -8.617 1 94.81 28 ASN B O 1
ATOM 2612 N N . GLY B 1 29 ? 7.414 -16.625 -6.445 1 94.12 29 GLY B N 1
ATOM 2613 C CA . GLY B 1 29 ? 7.695 -15.211 -6.629 1 94.12 29 GLY B CA 1
ATOM 2614 C C . GLY B 1 29 ? 9.18 -14.898 -6.637 1 94.12 29 GLY B C 1
ATOM 2615 O O . GLY B 1 29 ? 10.008 -15.789 -6.465 1 94.12 29 GLY B O 1
ATOM 2616 N N . LEU B 1 30 ? 9.484 -13.641 -6.77 1 89.81 30 LEU B N 1
ATOM 2617 C CA . LEU B 1 30 ? 10.828 -13.133 -7.027 1 89.81 30 LEU B CA 1
ATOM 2618 C C . LEU B 1 30 ? 11.797 -13.57 -5.934 1 89.81 30 LEU B C 1
ATOM 2620 O O . LEU B 1 30 ? 12.898 -14.031 -6.223 1 89.81 30 LEU B O 1
ATOM 2624 N N . THR B 1 31 ? 11.414 -13.43 -4.664 1 87.94 31 THR B N 1
ATOM 2625 C CA . THR B 1 31 ? 12.344 -13.688 -3.568 1 87.94 31 THR B CA 1
ATOM 2626 C C . THR B 1 31 ? 12.055 -15.039 -2.92 1 87.94 31 THR B C 1
ATOM 2628 O O . THR B 1 31 ? 12.562 -15.336 -1.836 1 87.94 31 THR B O 1
ATOM 2631 N N . GLN B 1 32 ? 11.289 -15.836 -3.494 1 89.31 32 GLN B N 1
ATOM 2632 C CA . GLN B 1 32 ? 10.852 -17.094 -2.904 1 89.31 32 GLN B CA 1
ATOM 2633 C C . GLN B 1 32 ? 11.648 -18.266 -3.473 1 89.31 32 GLN B C 1
ATOM 2635 O O . GLN B 1 32 ? 12.539 -18.078 -4.297 1 89.31 32 GLN B O 1
ATOM 2640 N N . TYR B 1 33 ? 11.406 -19.391 -2.908 1 88.69 33 TYR B N 1
ATOM 2641 C CA . TYR B 1 33 ? 11.898 -20.672 -3.396 1 88.69 33 TYR B CA 1
ATOM 2642 C C . TYR B 1 33 ? 10.898 -21.797 -3.109 1 88.69 33 TYR B C 1
ATOM 2644 O O . TYR B 1 33 ? 9.906 -21.578 -2.414 1 88.69 33 TYR B O 1
ATOM 2652 N N . SER B 1 34 ? 11.164 -22.891 -3.654 1 91.75 34 SER B N 1
ATOM 2653 C CA . SER B 1 34 ? 10.133 -23.906 -3.812 1 91.75 34 SER B CA 1
ATOM 2654 C C . SER B 1 34 ? 9.703 -24.469 -2.461 1 91.75 34 SER B C 1
ATOM 2656 O O . SER B 1 34 ? 8.578 -24.969 -2.316 1 91.75 34 SER B O 1
ATOM 2658 N N . GLU B 1 35 ? 10.477 -24.438 -1.401 1 89.31 35 GLU B N 1
ATOM 2659 C CA . GLU B 1 35 ? 10.133 -25.016 -0.107 1 89.31 35 GLU B CA 1
ATOM 2660 C C . GLU B 1 35 ? 8.977 -24.266 0.546 1 89.31 35 GLU B C 1
ATOM 2662 O O . GLU B 1 35 ? 8.297 -24.812 1.425 1 89.31 35 GLU B O 1
ATOM 2667 N N . LEU B 1 36 ? 8.742 -23.094 0.086 1 90.38 36 LEU B N 1
ATOM 2668 C CA . LEU B 1 36 ? 7.668 -22.281 0.645 1 90.38 36 LEU B CA 1
ATOM 2669 C C . LEU B 1 36 ? 6.309 -22.812 0.206 1 90.38 36 LEU B C 1
ATOM 2671 O O . LEU B 1 36 ? 5.277 -22.438 0.762 1 90.38 36 LEU B O 1
ATOM 2675 N N . TRP B 1 37 ? 6.32 -23.766 -0.736 1 96.06 37 TRP B N 1
ATOM 2676 C CA . TRP B 1 37 ? 5.074 -24.359 -1.213 1 96.06 37 TRP B CA 1
ATOM 2677 C C . TRP B 1 37 ? 4.75 -25.641 -0.443 1 96.06 37 TRP B C 1
ATOM 2679 O O . TRP B 1 37 ? 3.805 -26.344 -0.783 1 96.06 37 TRP B O 1
ATOM 2689 N N . ALA B 1 38 ? 5.461 -25.953 0.622 1 95.62 38 ALA B N 1
ATOM 2690 C CA . ALA B 1 38 ? 5.309 -27.234 1.331 1 95.62 38 ALA B CA 1
ATOM 2691 C C . ALA B 1 38 ? 3.867 -27.422 1.789 1 95.62 38 ALA B C 1
ATOM 2693 O O . ALA B 1 38 ? 3.295 -28.5 1.604 1 95.62 38 ALA B O 1
ATOM 2694 N N . ALA B 1 39 ? 3.268 -26.391 2.34 1 96.44 39 ALA B N 1
ATOM 2695 C CA . ALA B 1 39 ? 1.892 -26.484 2.818 1 96.44 39 ALA B CA 1
ATOM 2696 C C . ALA B 1 39 ? 0.925 -26.734 1.662 1 96.44 39 ALA B C 1
ATOM 2698 O O . ALA B 1 39 ? -0.064 -27.453 1.812 1 96.44 39 ALA B O 1
ATOM 2699 N N . TYR B 1 40 ? 1.163 -26.125 0.57 1 98.31 40 TYR B N 1
ATOM 2700 C CA . TYR B 1 40 ? 0.343 -26.312 -0.621 1 98.31 40 TYR B CA 1
ATOM 2701 C C . TYR B 1 40 ? 0.473 -27.734 -1.148 1 98.31 40 TYR B C 1
ATOM 2703 O O . TYR B 1 40 ? -0.527 -28.375 -1.489 1 98.31 40 TYR B O 1
ATOM 2711 N N . ARG B 1 41 ? 1.707 -28.156 -1.239 1 97.94 41 ARG B N 1
ATOM 2712 C CA . ARG B 1 41 ? 1.978 -29.516 -1.684 1 97.94 41 ARG B CA 1
ATOM 2713 C C . ARG B 1 41 ? 1.178 -30.531 -0.868 1 97.94 41 ARG B C 1
ATOM 2715 O O . ARG B 1 41 ? 0.457 -31.359 -1.43 1 97.94 41 ARG B O 1
ATOM 2722 N N . ASP B 1 42 ? 1.263 -30.422 0.46 1 98.06 42 ASP B N 1
ATOM 2723 C CA . ASP B 1 42 ? 0.585 -31.359 1.342 1 98.06 42 ASP B CA 1
ATOM 2724 C C . ASP B 1 42 ? -0.93 -31.297 1.162 1 98.06 42 ASP B C 1
ATOM 2726 O O . ASP B 1 42 ? -1.596 -32.312 1.053 1 98.06 42 ASP B O 1
ATOM 2730 N N . ALA B 1 43 ? -1.473 -30.125 1.078 1 98.25 43 ALA B N 1
ATOM 2731 C CA . ALA B 1 43 ? -2.914 -29.938 0.95 1 98.25 43 ALA B CA 1
ATOM 2732 C C . ALA B 1 43 ? -3.424 -30.469 -0.381 1 98.25 43 ALA B C 1
ATOM 2734 O O . ALA B 1 43 ? -4.441 -31.172 -0.424 1 98.25 43 ALA B O 1
ATOM 2735 N N . LEU B 1 44 ? -2.744 -30.219 -1.461 1 98.69 44 LEU B N 1
ATOM 2736 C CA . LEU B 1 44 ? -3.189 -30.594 -2.797 1 98.69 44 LEU B CA 1
ATOM 2737 C C . LEU B 1 44 ? -3.055 -32.094 -3.012 1 98.69 44 LEU B C 1
ATOM 2739 O O . LEU B 1 44 ? -3.916 -32.719 -3.633 1 98.69 44 LEU B O 1
ATOM 2743 N N . ILE B 1 45 ? -1.96 -32.656 -2.475 1 98.38 45 ILE B N 1
ATOM 2744 C CA . ILE B 1 45 ? -1.804 -34.094 -2.551 1 98.38 45 ILE B CA 1
ATOM 2745 C C . ILE B 1 45 ? -2.951 -34.781 -1.81 1 98.38 45 ILE B C 1
ATOM 2747 O O . ILE B 1 45 ? -3.51 -35.781 -2.293 1 98.38 45 ILE B O 1
ATOM 2751 N N . GLY B 1 46 ? -3.26 -34.188 -0.667 1 98.06 46 GLY B N 1
ATOM 2752 C CA . GLY B 1 46 ? -4.375 -34.719 0.104 1 98.06 46 GLY B CA 1
ATOM 2753 C C . GLY B 1 46 ? -5.691 -34.688 -0.65 1 98.06 46 GLY B C 1
ATOM 2754 O O . GLY B 1 46 ? -6.613 -35.438 -0.342 1 98.06 46 GLY B O 1
ATOM 2755 N N . LYS B 1 47 ? -5.773 -33.906 -1.641 1 97.88 47 LYS B N 1
ATOM 2756 C CA . LYS B 1 47 ? -6.984 -33.75 -2.439 1 97.88 47 LYS B CA 1
ATOM 2757 C C . LYS B 1 47 ? -6.875 -34.5 -3.754 1 97.88 47 LYS B C 1
ATOM 2759 O O . LYS B 1 47 ? -7.734 -34.375 -4.629 1 97.88 47 LYS B O 1
ATOM 2764 N N . GLY B 1 48 ? -5.773 -35.25 -3.957 1 97.88 48 GLY B N 1
ATOM 2765 C CA . GLY B 1 48 ? -5.656 -36.156 -5.09 1 97.88 48 GLY B CA 1
ATOM 2766 C C . GLY B 1 48 ? -4.914 -35.531 -6.266 1 97.88 48 GLY B C 1
ATOM 2767 O O . GLY B 1 48 ? -5.066 -36 -7.402 1 97.88 48 GLY B O 1
ATOM 2768 N N . PHE B 1 49 ? -4.156 -34.562 -5.992 1 98.56 49 PHE B N 1
ATOM 2769 C CA . PHE B 1 49 ? -3.389 -33.938 -7.062 1 98.56 49 PHE B CA 1
ATOM 2770 C C . PHE B 1 49 ? -1.918 -34.344 -6.977 1 98.56 49 PHE B C 1
ATOM 2772 O O . PHE B 1 49 ? -1.417 -34.656 -5.891 1 98.56 49 PHE B O 1
ATOM 2779 N N . ARG B 1 50 ? -1.294 -34.375 -8.078 1 98.31 50 ARG B N 1
ATOM 2780 C CA . ARG B 1 50 ? 0.164 -34.344 -8.141 1 98.31 50 ARG B CA 1
ATOM 2781 C C . ARG B 1 50 ? 0.679 -32.906 -8.125 1 98.31 50 ARG B C 1
ATOM 2783 O O . ARG B 1 50 ? 0.065 -32 -8.719 1 98.31 50 ARG B O 1
ATOM 2790 N N . VAL B 1 51 ? 1.777 -32.656 -7.441 1 98.44 51 VAL B N 1
ATOM 2791 C CA . VAL B 1 51 ? 2.258 -31.281 -7.297 1 98.44 51 VAL B CA 1
ATOM 2792 C C . VAL B 1 51 ? 3.695 -31.188 -7.805 1 98.44 51 VAL B C 1
ATOM 2794 O O . VAL B 1 51 ? 4.559 -31.969 -7.398 1 98.44 51 VAL B O 1
ATOM 2797 N N . ALA B 1 52 ? 3.9 -30.328 -8.711 1 98.12 52 ALA B N 1
ATOM 2798 C CA . ALA B 1 52 ? 5.23 -30 -9.227 1 98.12 52 ALA B CA 1
ATOM 2799 C C . ALA B 1 52 ? 5.695 -28.641 -8.703 1 98.12 52 ALA B C 1
ATOM 2801 O O . ALA B 1 52 ? 5.012 -27.625 -8.883 1 98.12 52 ALA B O 1
ATOM 2802 N N . THR B 1 53 ? 6.785 -28.578 -8.062 1 97.06 53 THR B N 1
ATOM 2803 C CA . THR B 1 53 ? 7.445 -27.344 -7.629 1 97.06 53 THR B CA 1
ATOM 2804 C C . THR B 1 53 ? 8.875 -27.297 -8.148 1 97.06 53 THR B C 1
ATOM 2806 O O . THR B 1 53 ? 9.453 -28.328 -8.516 1 97.06 53 THR B O 1
ATOM 2809 N N . PHE B 1 54 ? 9.406 -26.094 -8.258 1 95.38 54 PHE B N 1
ATOM 2810 C CA . PHE B 1 54 ? 10.781 -25.922 -8.719 1 95.38 54 PHE B CA 1
ATOM 2811 C C . PHE B 1 54 ? 11.312 -24.547 -8.336 1 95.38 54 PHE B C 1
ATOM 2813 O O . PHE B 1 54 ? 10.547 -23.672 -7.934 1 95.38 54 PHE B O 1
ATOM 2820 N N . ASP B 1 55 ? 12.562 -24.438 -8.328 1 93 55 ASP B N 1
ATOM 2821 C CA . ASP B 1 55 ? 13.219 -23.125 -8.203 1 93 55 ASP B CA 1
ATOM 2822 C C . ASP B 1 55 ? 13.484 -22.516 -9.57 1 93 55 ASP B C 1
ATOM 2824 O O . ASP B 1 55 ? 14.094 -23.156 -10.438 1 93 55 ASP B O 1
ATOM 2828 N N . LEU B 1 56 ? 13.039 -21.328 -9.766 1 91.81 56 LEU B N 1
ATOM 2829 C CA . LEU B 1 56 ? 13.375 -20.625 -11 1 91.81 56 LEU B CA 1
ATOM 2830 C C . LEU B 1 56 ? 14.883 -20.453 -11.133 1 91.81 56 LEU B C 1
ATOM 2832 O O . LEU B 1 56 ? 15.617 -20.578 -10.148 1 91.81 56 LEU B O 1
ATOM 2836 N N . LEU B 1 57 ? 15.312 -20.25 -12.367 1 90.38 57 LEU B N 1
ATOM 2837 C CA . LEU B 1 57 ? 16.719 -19.891 -12.547 1 90.38 57 LEU B CA 1
ATOM 2838 C C . LEU B 1 57 ? 17.078 -18.672 -11.695 1 90.38 57 LEU B C 1
ATOM 2840 O O . LEU B 1 57 ? 16.422 -17.641 -11.766 1 90.38 57 LEU B O 1
ATOM 2844 N N . GLY B 1 58 ? 18.094 -18.906 -10.844 1 88 58 GLY B N 1
ATOM 2845 C CA . GLY B 1 58 ? 18.5 -17.844 -9.945 1 88 58 GLY B CA 1
ATOM 2846 C C . GLY B 1 58 ? 17.938 -18 -8.539 1 88 58 GLY B C 1
ATOM 2847 O O . GLY B 1 58 ? 18.328 -17.266 -7.625 1 88 58 GLY B O 1
ATOM 2848 N N . GLN B 1 59 ? 17.125 -19.047 -8.328 1 87.88 59 GLN B N 1
ATOM 2849 C CA . GLN B 1 59 ? 16.5 -19.219 -7.023 1 87.88 59 GLN B CA 1
ATOM 2850 C C . GLN B 1 59 ? 16.938 -20.531 -6.379 1 87.88 59 GLN B C 1
ATOM 2852 O O . GLN B 1 59 ? 17.25 -21.5 -7.074 1 87.88 59 GLN B O 1
ATOM 2857 N N . GLY B 1 60 ? 16.938 -20.5 -5.059 1 86.56 60 GLY B N 1
ATOM 2858 C CA . GLY B 1 60 ? 17.109 -21.719 -4.293 1 86.56 60 GLY B CA 1
ATOM 2859 C C . GLY B 1 60 ? 18.281 -22.562 -4.766 1 86.56 60 GLY B C 1
ATOM 2860 O O . GLY B 1 60 ? 19.391 -22.062 -4.887 1 86.56 60 GLY B O 1
ATOM 2861 N N . ALA B 1 61 ? 17.953 -23.859 -5.16 1 84.25 61 ALA B N 1
ATOM 2862 C CA . ALA B 1 61 ? 19 -24.812 -5.504 1 84.25 61 ALA B CA 1
ATOM 2863 C C . ALA B 1 61 ? 19.234 -24.844 -7.012 1 84.25 61 ALA B C 1
ATOM 2865 O O . ALA B 1 61 ? 20.125 -25.547 -7.488 1 84.25 61 ALA B O 1
ATOM 2866 N N . SER B 1 62 ? 18.438 -24.062 -7.754 1 89.25 62 SER B N 1
ATOM 2867 C CA . SER B 1 62 ? 18.641 -23.984 -9.195 1 89.25 62 SER B CA 1
ATOM 2868 C C . SER B 1 62 ? 19.875 -23.172 -9.539 1 89.25 62 SER B C 1
ATOM 2870 O O . SER B 1 62 ? 20.406 -22.453 -8.695 1 89.25 62 SER B O 1
ATOM 2872 N N . ALA B 1 63 ? 20.312 -23.297 -10.781 1 85.56 63 ALA B N 1
ATOM 2873 C CA . ALA B 1 63 ? 21.516 -22.625 -11.25 1 85.56 63 ALA B CA 1
ATOM 2874 C C . ALA B 1 63 ? 21.391 -21.109 -11.078 1 85.56 63 ALA B C 1
ATOM 2876 O O . ALA B 1 63 ? 20.312 -20.547 -11.242 1 85.56 63 ALA B O 1
ATOM 2877 N N . LYS B 1 64 ? 22.5 -20.484 -10.727 1 83.12 64 LYS B N 1
ATOM 2878 C CA . LYS B 1 64 ? 22.625 -19.031 -10.664 1 83.12 64 LYS B CA 1
ATOM 2879 C C . LYS B 1 64 ? 23.438 -18.5 -11.828 1 83.12 64 LYS B C 1
ATOM 2881 O O . LYS B 1 64 ? 24.656 -18.312 -11.719 1 83.12 64 LYS B O 1
ATOM 2886 N N . PRO B 1 65 ? 22.734 -18.25 -12.883 1 75.44 65 PRO B N 1
ATOM 2887 C CA . PRO B 1 65 ? 23.469 -17.859 -14.086 1 75.44 65 PRO B CA 1
ATOM 2888 C C . PRO B 1 65 ? 24.234 -16.547 -13.898 1 75.44 65 PRO B C 1
ATOM 2890 O O . PRO B 1 65 ? 23.75 -15.633 -13.242 1 75.44 65 PRO B O 1
ATOM 2893 N N . GLU B 1 66 ? 25.406 -16.594 -14.43 1 72.12 66 GLU B N 1
ATOM 2894 C CA . GLU B 1 66 ? 26.25 -15.406 -14.344 1 72.12 66 GLU B CA 1
ATOM 2895 C C . GLU B 1 66 ? 25.828 -14.344 -15.352 1 72.12 66 GLU B C 1
ATOM 2897 O O . GLU B 1 66 ? 26.094 -13.156 -15.156 1 72.12 66 GLU B O 1
ATOM 2902 N N . LEU B 1 67 ? 25.203 -14.867 -16.406 1 73.56 67 LEU B N 1
ATOM 2903 C CA . LEU B 1 67 ? 24.734 -13.953 -17.438 1 73.56 67 LEU B CA 1
ATOM 2904 C C . LEU B 1 67 ? 23.266 -13.602 -17.234 1 73.56 67 LEU B C 1
ATOM 2906 O O . LEU B 1 67 ? 22.578 -14.266 -16.453 1 73.56 67 LEU B O 1
ATOM 2910 N N . PHE B 1 68 ? 22.875 -12.633 -17.891 1 84.19 68 PHE B N 1
ATOM 2911 C CA . PHE B 1 68 ? 21.484 -12.188 -17.875 1 84.19 68 PHE B CA 1
ATOM 2912 C C . PHE B 1 68 ? 20.547 -13.32 -18.25 1 84.19 68 PHE B C 1
ATOM 2914 O O . PHE B 1 68 ? 20.812 -14.055 -19.203 1 84.19 68 PHE B O 1
ATOM 2921 N N . ILE B 1 69 ? 19.547 -13.523 -17.422 1 84.19 69 ILE B N 1
ATOM 2922 C CA . ILE B 1 69 ? 18.469 -14.461 -17.703 1 84.19 69 ILE B CA 1
ATOM 2923 C C . ILE B 1 69 ? 17.172 -13.688 -18 1 84.19 69 ILE B C 1
ATOM 2925 O O . ILE B 1 69 ? 16.734 -12.867 -17.188 1 84.19 69 ILE B O 1
ATOM 2929 N N . SER B 1 70 ? 16.625 -13.977 -19.141 1 89.62 70 SER B N 1
ATOM 2930 C CA . SER B 1 70 ? 15.406 -13.281 -19.547 1 89.62 70 SER B CA 1
ATOM 2931 C C . SER B 1 70 ? 14.164 -13.969 -19 1 89.62 70 SER B C 1
ATOM 2933 O O . SER B 1 70 ? 14.242 -15.094 -18.484 1 89.62 70 SER B O 1
ATOM 2935 N N . GLN B 1 71 ? 13.07 -13.305 -19.078 1 93.06 71 GLN B N 1
ATOM 2936 C CA . GLN B 1 71 ? 11.797 -13.914 -18.703 1 93.06 71 GLN B CA 1
ATOM 2937 C C . GLN B 1 71 ? 11.469 -15.094 -19.625 1 93.06 71 GLN B C 1
ATOM 2939 O O . GLN B 1 71 ? 10.859 -16.078 -19.188 1 93.06 71 GLN B O 1
ATOM 2944 N N . GLU B 1 72 ? 11.891 -15.031 -20.828 1 93.56 72 GLU B N 1
ATOM 2945 C CA . GLU B 1 72 ? 11.703 -16.141 -21.766 1 93.56 72 GLU B CA 1
ATOM 2946 C C . GLU B 1 72 ? 12.469 -17.375 -21.312 1 93.56 72 GLU B C 1
ATOM 2948 O O . GLU B 1 72 ? 12 -18.5 -21.484 1 93.56 72 GLU B O 1
ATOM 2953 N N . ASP B 1 73 ? 13.664 -17.156 -20.797 1 93.31 73 ASP B N 1
ATOM 2954 C CA . ASP B 1 73 ? 14.422 -18.266 -20.25 1 93.31 73 ASP B CA 1
ATOM 2955 C C . ASP B 1 73 ? 13.664 -18.953 -19.109 1 93.31 73 ASP B C 1
ATOM 2957 O O . ASP B 1 73 ? 13.68 -20.172 -18.984 1 93.31 73 ASP B O 1
ATOM 2961 N N . GLN B 1 74 ? 13.062 -18.156 -18.312 1 94.75 74 GLN B N 1
ATOM 2962 C CA . GLN B 1 74 ? 12.273 -18.688 -17.203 1 94.75 74 GLN B CA 1
ATOM 2963 C C . GLN B 1 74 ? 11.07 -19.484 -17.719 1 94.75 74 GLN B C 1
ATOM 2965 O O . GLN B 1 74 ? 10.719 -20.516 -17.156 1 94.75 74 GLN B O 1
ATOM 2970 N N . VAL B 1 75 ? 10.406 -18.984 -18.75 1 96.69 75 VAL B N 1
ATOM 2971 C CA . VAL B 1 75 ? 9.258 -19.656 -19.359 1 96.69 75 VAL B CA 1
ATOM 2972 C C . VAL B 1 75 ? 9.695 -21 -19.922 1 96.69 75 VAL B C 1
ATOM 2974 O O . VAL B 1 75 ? 8.984 -22 -19.797 1 96.69 75 VAL B O 1
ATOM 2977 N N . GLU B 1 76 ? 10.852 -21.062 -20.531 1 96.19 76 GLU B N 1
ATOM 2978 C CA . GLU B 1 76 ? 11.375 -22.312 -21.062 1 96.19 76 GLU B CA 1
ATOM 2979 C C . GLU B 1 76 ? 11.656 -23.312 -19.953 1 96.19 76 GLU B C 1
ATOM 2981 O O . GLU B 1 76 ? 11.414 -24.516 -20.125 1 96.19 76 GLU B O 1
ATOM 2986 N N . ALA B 1 77 ? 12.219 -22.828 -18.906 1 95.06 77 ALA B N 1
ATOM 2987 C CA . ALA B 1 77 ? 12.43 -23.703 -17.75 1 95.06 77 ALA B CA 1
ATOM 2988 C C . ALA B 1 77 ? 11.117 -24.312 -17.281 1 95.06 77 ALA B C 1
ATOM 2990 O O . ALA B 1 77 ? 11.055 -25.516 -16.969 1 95.06 77 ALA B O 1
ATOM 2991 N N . LEU B 1 78 ? 10.117 -23.5 -17.203 1 97.62 78 LEU B N 1
ATOM 2992 C CA . LEU B 1 78 ? 8.781 -23.969 -16.828 1 97.62 78 LEU B CA 1
ATOM 2993 C C . LEU B 1 78 ? 8.258 -25 -17.828 1 97.62 78 LEU B C 1
ATOM 2995 O O . LEU B 1 78 ? 7.676 -26 -17.422 1 97.62 78 LEU B O 1
ATOM 2999 N N . ARG B 1 79 ? 8.414 -24.75 -19.062 1 97.44 79 ARG B N 1
ATOM 3000 C CA . ARG B 1 79 ? 7.992 -25.672 -20.109 1 97.44 79 ARG B CA 1
ATOM 3001 C C . ARG B 1 79 ? 8.633 -27.047 -19.922 1 97.44 79 ARG B C 1
ATOM 3003 O O . ARG B 1 79 ? 7.961 -28.078 -20.031 1 97.44 79 ARG B O 1
ATOM 3010 N N . LEU B 1 80 ? 9.945 -27.047 -19.656 1 96.12 80 LEU B N 1
ATOM 3011 C CA . LEU B 1 80 ? 10.672 -28.297 -19.438 1 96.12 80 LEU B CA 1
ATOM 3012 C C . LEU B 1 80 ? 10.07 -29.062 -18.266 1 96.12 80 LEU B C 1
ATOM 3014 O O . LEU B 1 80 ? 9.938 -30.297 -18.328 1 96.12 80 LEU B O 1
ATOM 3018 N N . LEU B 1 81 ? 9.75 -28.344 -17.219 1 96.81 81 LEU B N 1
ATOM 3019 C CA . LEU B 1 81 ? 9.125 -28.984 -16.062 1 96.81 81 LEU B CA 1
ATOM 3020 C C . LEU B 1 81 ? 7.777 -29.594 -16.438 1 96.81 81 LEU B C 1
ATOM 3022 O O . LEU B 1 81 ? 7.477 -30.719 -16.062 1 96.81 81 LEU B O 1
ATOM 3026 N N . ILE B 1 82 ? 6.941 -28.844 -17.109 1 97.38 82 ILE B N 1
ATOM 3027 C CA . ILE B 1 82 ? 5.605 -29.297 -17.5 1 97.38 82 ILE B CA 1
ATOM 3028 C C . ILE B 1 82 ? 5.699 -30.516 -18.406 1 97.38 82 ILE B C 1
ATOM 3030 O O . ILE B 1 82 ? 4.875 -31.422 -18.328 1 97.38 82 ILE B O 1
ATOM 3034 N N . ASP B 1 83 ? 6.719 -30.547 -19.25 1 94.56 83 ASP B N 1
ATOM 3035 C CA . ASP B 1 83 ? 6.938 -31.688 -20.141 1 94.56 83 ASP B CA 1
ATOM 3036 C C . ASP B 1 83 ? 7.188 -32.969 -19.359 1 94.56 83 ASP B C 1
ATOM 3038 O O . ASP B 1 83 ? 6.965 -34.062 -19.859 1 94.56 83 ASP B O 1
ATOM 3042 N N . GLU B 1 84 ? 7.648 -32.844 -18.125 1 93.44 84 GLU B N 1
ATOM 3043 C CA . GLU B 1 84 ? 7.91 -34 -17.281 1 93.44 84 GLU B CA 1
ATOM 3044 C C . GLU B 1 84 ? 6.609 -34.594 -16.75 1 93.44 84 GLU B C 1
ATOM 3046 O O . GLU B 1 84 ? 6.602 -35.719 -16.219 1 93.44 84 GLU B O 1
ATOM 3051 N N . LEU B 1 85 ? 5.457 -33.906 -16.719 1 94.25 85 LEU B N 1
ATOM 3052 C CA . LEU B 1 85 ? 4.223 -34.281 -16.031 1 94.25 85 LEU B CA 1
ATOM 3053 C C . LEU B 1 85 ? 3.352 -35.156 -16.938 1 94.25 85 LEU B C 1
ATOM 3055 O O . LEU B 1 85 ? 2.354 -35.719 -16.484 1 94.25 85 LEU B O 1
ATOM 3059 N N . GLY B 1 86 ? 3.686 -35.406 -18.125 1 88.38 86 GLY B N 1
ATOM 3060 C CA . GLY B 1 86 ? 2.904 -36.25 -19.016 1 88.38 86 GLY B CA 1
ATOM 3061 C C . GLY B 1 86 ? 1.745 -35.531 -19.672 1 88.38 86 GLY B C 1
ATOM 3062 O O . GLY B 1 86 ? 1.798 -34.312 -19.844 1 88.38 86 GLY B O 1
ATOM 3063 N N . ASP B 1 87 ? 0.587 -36.312 -20 1 90.88 87 ASP B N 1
ATOM 3064 C CA . ASP B 1 87 ? -0.445 -35.781 -20.859 1 90.88 87 ASP B CA 1
ATOM 3065 C C . ASP B 1 87 ? -1.731 -35.5 -20.078 1 90.88 87 ASP B C 1
ATOM 3067 O O . ASP B 1 87 ? -2.742 -35.094 -20.672 1 90.88 87 ASP B O 1
ATOM 3071 N N . GLY B 1 88 ? -1.7 -35.719 -18.812 1 95.25 88 GLY B N 1
ATOM 3072 C CA . GLY B 1 88 ? -2.891 -35.469 -18.016 1 95.25 88 GLY B CA 1
ATOM 3073 C C . GLY B 1 88 ? -3.174 -34 -17.812 1 95.25 88 GLY B C 1
ATOM 3074 O O . GLY B 1 88 ? -2.459 -33.156 -18.328 1 95.25 88 GLY B O 1
ATOM 3075 N N . PRO B 1 89 ? -4.281 -33.719 -17.125 1 98.25 89 PRO B N 1
ATOM 3076 C CA . PRO B 1 89 ? -4.637 -32.344 -16.844 1 98.25 89 PRO B CA 1
ATOM 3077 C C . PRO B 1 89 ? -3.572 -31.609 -16.016 1 98.25 89 PRO B C 1
ATOM 3079 O O . PRO B 1 89 ? -3.033 -32.156 -15.062 1 98.25 89 PRO B O 1
ATOM 3082 N N . ILE B 1 90 ? -3.246 -30.344 -16.438 1 98.62 90 ILE B N 1
ATOM 3083 C CA . ILE B 1 90 ? -2.238 -29.547 -15.75 1 98.62 90 ILE B CA 1
ATOM 3084 C C . ILE B 1 90 ? -2.844 -28.203 -15.328 1 98.62 90 ILE B C 1
ATOM 3086 O O . ILE B 1 90 ? -3.441 -27.5 -16.141 1 98.62 90 ILE B O 1
ATOM 3090 N N . PHE B 1 91 ? -2.758 -27.938 -14.102 1 98.88 91 PHE B N 1
ATOM 3091 C CA . PHE B 1 91 ? -3.092 -26.641 -13.539 1 98.88 91 PHE B CA 1
ATOM 3092 C C . PHE B 1 91 ? -1.829 -25.859 -13.188 1 98.88 91 PHE B C 1
ATOM 3094 O O . PHE B 1 91 ? -0.908 -26.406 -12.578 1 98.88 91 PHE B O 1
ATOM 3101 N N . LEU B 1 92 ? -1.729 -24.609 -13.609 1 98.94 92 LEU B N 1
ATOM 3102 C CA . LEU B 1 92 ? -0.548 -23.781 -13.422 1 98.94 92 LEU B CA 1
ATOM 3103 C C . LEU B 1 92 ? -0.869 -22.578 -12.547 1 98.94 92 LEU B C 1
ATOM 3105 O O . LEU B 1 92 ? -1.813 -21.828 -12.82 1 98.94 92 LEU B O 1
ATOM 3109 N N . SER B 1 93 ? -0.164 -22.438 -11.461 1 98.81 93 SER B N 1
ATOM 3110 C CA . SER B 1 93 ? -0.319 -21.297 -10.562 1 98.81 93 SER B CA 1
ATOM 3111 C C . SER B 1 93 ? 1.024 -20.641 -10.273 1 98.81 93 SER B C 1
ATOM 3113 O O . SER B 1 93 ? 2.041 -21.312 -10.133 1 98.81 93 SER B O 1
ATOM 3115 N N . GLY B 1 94 ? 1.061 -19.359 -10.195 1 98.69 94 GLY B N 1
ATOM 3116 C CA . GLY B 1 94 ? 2.244 -18.594 -9.828 1 98.69 94 GLY B CA 1
ATOM 3117 C C . GLY B 1 94 ? 1.922 -17.312 -9.086 1 98.69 94 GLY B C 1
ATOM 3118 O O . GLY B 1 94 ? 0.851 -16.734 -9.273 1 98.69 94 GLY B O 1
ATOM 3119 N N . ILE B 1 95 ? 2.859 -16.859 -8.289 1 98.31 95 ILE B N 1
ATOM 3120 C CA . ILE B 1 95 ? 2.641 -15.641 -7.523 1 98.31 95 ILE B CA 1
ATOM 3121 C C . ILE B 1 95 ? 3.621 -14.57 -7.98 1 98.31 95 ILE B C 1
ATOM 3123 O O . ILE B 1 95 ? 4.805 -14.844 -8.188 1 98.31 95 ILE B O 1
ATOM 3127 N N . SER B 1 96 ? 3.082 -13.336 -8.117 1 97.88 96 SER B N 1
ATOM 3128 C CA . SER B 1 96 ? 3.885 -12.148 -8.414 1 97.88 96 SER B CA 1
ATOM 3129 C C . SER B 1 96 ? 4.777 -12.383 -9.633 1 97.88 96 SER B C 1
ATOM 3131 O O . SER B 1 96 ? 4.281 -12.633 -10.727 1 97.88 96 SER B O 1
ATOM 3133 N N . PHE B 1 97 ? 6.105 -12.461 -9.555 1 95.56 97 PHE B N 1
ATOM 3134 C CA . PHE B 1 97 ? 6.996 -12.781 -10.664 1 95.56 97 PHE B CA 1
ATOM 3135 C C . PHE B 1 97 ? 6.629 -14.125 -11.281 1 95.56 97 PHE B C 1
ATOM 3137 O O . PHE B 1 97 ? 6.594 -14.266 -12.5 1 95.56 97 PHE B O 1
ATOM 3144 N N . GLY B 1 98 ? 6.34 -15.102 -10.43 1 97.44 98 GLY B N 1
ATOM 3145 C CA . GLY B 1 98 ? 5.902 -16.406 -10.898 1 97.44 98 GLY B CA 1
ATOM 3146 C C . GLY B 1 98 ? 4.598 -16.344 -11.672 1 97.44 98 GLY B C 1
ATOM 3147 O O . GLY B 1 98 ? 4.387 -17.141 -12.594 1 97.44 98 GLY B O 1
ATOM 3148 N N . ALA B 1 99 ? 3.707 -15.461 -11.297 1 98.69 99 ALA B N 1
ATOM 3149 C CA . ALA B 1 99 ? 2.467 -15.273 -12.039 1 98.69 99 ALA B CA 1
ATOM 3150 C C . ALA B 1 99 ? 2.746 -14.734 -13.445 1 98.69 99 ALA B C 1
ATOM 3152 O O . ALA B 1 99 ? 2.088 -15.125 -14.406 1 98.69 99 ALA B O 1
ATOM 3153 N N . LEU B 1 100 ? 3.682 -13.797 -13.5 1 97.75 100 LEU B N 1
ATOM 3154 C CA . LEU B 1 100 ? 4.086 -13.258 -14.797 1 97.75 100 LEU B CA 1
ATOM 3155 C C . LEU B 1 100 ? 4.598 -14.375 -15.703 1 97.75 100 LEU B C 1
ATOM 3157 O O . LEU B 1 100 ? 4.219 -14.445 -16.875 1 97.75 100 LEU B O 1
ATOM 3161 N N . ILE B 1 101 ? 5.418 -15.211 -15.164 1 97.5 101 ILE B N 1
ATOM 3162 C CA . ILE B 1 101 ? 5.98 -16.328 -15.922 1 97.5 101 ILE B CA 1
ATOM 3163 C C . ILE B 1 101 ? 4.863 -17.297 -16.328 1 97.5 101 ILE B C 1
ATOM 3165 O O . ILE B 1 101 ? 4.836 -17.781 -17.453 1 97.5 101 ILE B O 1
ATOM 3169 N N . ALA B 1 102 ? 3.977 -17.547 -15.445 1 98.75 102 ALA B N 1
ATOM 3170 C CA . ALA B 1 102 ? 2.836 -18.422 -15.727 1 98.75 102 ALA B CA 1
ATOM 3171 C C . ALA B 1 102 ? 1.967 -17.844 -16.844 1 98.75 102 ALA B C 1
ATOM 3173 O O . ALA B 1 102 ? 1.508 -18.562 -17.719 1 98.75 102 ALA B O 1
ATOM 3174 N N . LEU B 1 103 ? 1.709 -16.562 -16.781 1 98.81 103 LEU B N 1
ATOM 3175 C CA . LEU B 1 103 ? 0.922 -15.898 -17.812 1 98.81 103 LEU B CA 1
ATOM 3176 C C . LEU B 1 103 ? 1.606 -16.016 -19.172 1 98.81 103 LEU B C 1
ATOM 3178 O O . LEU B 1 103 ? 0.958 -16.328 -20.172 1 98.81 103 LEU B O 1
ATOM 3182 N N . ARG B 1 104 ? 2.879 -15.758 -19.188 1 98.25 104 ARG B N 1
ATOM 3183 C CA . ARG B 1 104 ? 3.623 -15.867 -20.438 1 98.25 104 ARG B CA 1
ATOM 3184 C C . ARG B 1 104 ? 3.551 -17.281 -21 1 98.25 104 ARG B C 1
ATOM 3186 O O . ARG B 1 104 ? 3.369 -17.469 -22.203 1 98.25 104 ARG B O 1
ATOM 3193 N N . TYR B 1 105 ? 3.707 -18.234 -20.141 1 98.5 105 TYR B N 1
ATOM 3194 C CA . TYR B 1 105 ? 3.576 -19.625 -20.578 1 98.5 105 TYR B CA 1
ATOM 3195 C C . TYR B 1 105 ? 2.191 -19.875 -21.156 1 98.5 105 TYR B C 1
ATOM 3197 O O . TYR B 1 105 ? 2.062 -20.484 -22.219 1 98.5 105 TYR B O 1
ATOM 3205 N N . ALA B 1 106 ? 1.158 -19.469 -20.469 1 98.69 106 ALA B N 1
ATOM 3206 C CA . ALA B 1 106 ? -0.223 -19.703 -20.875 1 98.69 106 ALA B CA 1
ATOM 3207 C C . ALA B 1 106 ? -0.516 -19.031 -22.219 1 98.69 106 ALA B C 1
ATOM 3209 O O . ALA B 1 106 ? -1.288 -19.562 -23.031 1 98.69 106 ALA B O 1
ATOM 3210 N N . ILE B 1 107 ? 0.033 -17.859 -22.422 1 98.38 107 ILE B N 1
ATOM 3211 C CA . ILE B 1 107 ? -0.143 -17.141 -23.688 1 98.38 107 ILE B CA 1
ATOM 3212 C C . ILE B 1 107 ? 0.396 -18 -24.844 1 98.38 107 ILE B C 1
ATOM 3214 O O . ILE B 1 107 ? -0.223 -18.078 -25.906 1 98.38 107 ILE B O 1
ATOM 3218 N N . LEU B 1 108 ? 1.477 -18.703 -24.609 1 96.81 108 LEU B N 1
ATOM 3219 C CA . LEU B 1 108 ? 2.168 -19.469 -25.656 1 96.81 108 LEU B CA 1
ATOM 3220 C C . LEU B 1 108 ? 1.613 -20.875 -25.75 1 96.81 108 LEU B C 1
ATOM 3222 O O . LEU B 1 108 ? 1.632 -21.484 -26.828 1 96.81 108 LEU B O 1
ATOM 3226 N N . HIS B 1 109 ? 1.138 -21.422 -24.641 1 96 109 HIS B N 1
ATOM 3227 C CA . HIS B 1 109 ? 0.81 -22.844 -24.562 1 96 109 HIS B CA 1
ATOM 3228 C C . HIS B 1 109 ? -0.542 -23.062 -23.891 1 96 109 HIS B C 1
ATOM 3230 O O . HIS B 1 109 ? -0.688 -23.969 -23.062 1 96 109 HIS B O 1
ATOM 3236 N N . SER B 1 110 ? -1.462 -22.25 -24.203 1 93.38 110 SER B N 1
ATOM 3237 C CA . SER B 1 110 ? -2.766 -22.297 -23.547 1 93.38 110 SER B CA 1
ATOM 3238 C C . SER B 1 110 ? -3.393 -23.688 -23.656 1 93.38 110 SER B C 1
ATOM 3240 O O . SER B 1 110 ? -4.012 -24.172 -22.703 1 93.38 110 SER B O 1
ATOM 3242 N N . ASN B 1 111 ? -3.176 -24.359 -24.703 1 94.31 111 ASN B N 1
ATOM 3243 C CA . ASN B 1 111 ? -3.814 -25.641 -24.984 1 94.31 111 ASN B CA 1
ATOM 3244 C C . ASN B 1 111 ? -3.262 -26.75 -24.078 1 94.31 111 ASN B C 1
ATOM 3246 O O . ASN B 1 111 ? -3.889 -27.797 -23.938 1 94.31 111 ASN B O 1
ATOM 3250 N N . ARG B 1 112 ? -2.137 -26.531 -23.562 1 96.75 112 ARG B N 1
ATOM 3251 C CA . ARG B 1 112 ? -1.506 -27.531 -22.703 1 96.75 112 ARG B CA 1
ATOM 3252 C C . ARG B 1 112 ? -2.08 -27.484 -21.281 1 96.75 112 ARG B C 1
ATOM 3254 O O . ARG B 1 112 ? -1.971 -28.453 -20.531 1 96.75 112 ARG B O 1
ATOM 3261 N N . LEU B 1 113 ? -2.715 -26.469 -20.938 1 98.38 113 LEU B N 1
ATOM 3262 C CA . LEU B 1 113 ? -3.174 -26.234 -19.578 1 98.38 113 LEU B CA 1
ATOM 3263 C C . LEU B 1 113 ? -4.664 -26.531 -19.438 1 98.38 113 LEU B C 1
ATOM 3265 O O . LEU B 1 113 ? -5.445 -26.188 -20.344 1 98.38 113 LEU B O 1
ATOM 3269 N N . SER B 1 114 ? -5.047 -27.094 -18.375 1 98.56 114 SER B N 1
ATOM 3270 C CA . SER B 1 114 ? -6.457 -27.266 -18.031 1 98.56 114 SER B CA 1
ATOM 3271 C C . SER B 1 114 ? -6.977 -26.094 -17.203 1 98.56 114 SER B C 1
ATOM 3273 O O . SER B 1 114 ? -8.172 -25.797 -17.219 1 98.56 114 SER B O 1
ATOM 3275 N N . GLY B 1 115 ? -6.094 -25.438 -16.5 1 98.81 115 GLY B N 1
ATOM 3276 C CA . GLY B 1 115 ? -6.445 -24.281 -15.688 1 98.81 115 GLY B CA 1
ATOM 3277 C C . GLY B 1 115 ? -5.25 -23.406 -15.336 1 98.81 115 GLY B C 1
ATOM 3278 O O . GLY B 1 115 ? -4.117 -23.891 -15.289 1 98.81 115 GLY B O 1
ATOM 3279 N N . LEU B 1 116 ? -5.492 -22.141 -15.094 1 98.94 116 LEU B N 1
ATOM 3280 C CA . LEU B 1 116 ? -4.492 -21.141 -14.758 1 98.94 116 LEU B CA 1
ATOM 3281 C C . LEU B 1 116 ? -4.918 -20.328 -13.539 1 98.94 116 LEU B C 1
ATOM 3283 O O . LEU B 1 116 ? -6.078 -19.922 -13.43 1 98.94 116 LEU B O 1
ATOM 3287 N N . VAL B 1 117 ? -3.975 -20.125 -12.57 1 98.94 117 VAL B N 1
ATOM 3288 C CA . VAL B 1 117 ? -4.289 -19.328 -11.383 1 98.94 117 VAL B CA 1
ATOM 3289 C C . VAL B 1 117 ? -3.17 -18.328 -11.125 1 98.94 117 VAL B C 1
ATOM 3291 O O . VAL B 1 117 ? -2.293 -18.578 -10.289 1 98.94 117 VAL B O 1
ATOM 3294 N N . PRO B 1 118 ? -3.207 -17.203 -11.773 1 98.94 118 PRO B N 1
ATOM 3295 C CA . PRO B 1 118 ? -2.283 -16.125 -11.398 1 98.94 118 PRO B CA 1
ATOM 3296 C C . PRO B 1 118 ? -2.631 -15.492 -10.055 1 98.94 118 PRO B C 1
ATOM 3298 O O . PRO B 1 118 ? -3.795 -15.18 -9.797 1 98.94 118 PRO B O 1
ATOM 3301 N N . MET B 1 119 ? -1.641 -15.352 -9.211 1 98.88 119 MET B N 1
ATOM 3302 C CA . MET B 1 119 ? -1.812 -14.797 -7.875 1 98.88 119 MET B CA 1
ATOM 3303 C C . MET B 1 119 ? -0.943 -13.555 -7.688 1 98.88 119 MET B C 1
ATOM 3305 O O . MET B 1 119 ? 0.26 -13.586 -7.957 1 98.88 119 MET B O 1
ATOM 3309 N N . SER B 1 120 ? -1.587 -12.414 -7.16 1 98.81 120 SER B N 1
ATOM 3310 C CA . SER B 1 120 ? -0.868 -11.148 -7.035 1 98.81 120 SER B CA 1
ATOM 3311 C C . SER B 1 120 ? -0.1 -10.82 -8.312 1 98.81 120 SER B C 1
ATOM 3313 O O . SER B 1 120 ? 1.105 -10.562 -8.266 1 98.81 120 SER B O 1
ATOM 3315 N N . ALA B 1 121 ? -0.855 -10.75 -9.398 1 98.62 121 ALA B N 1
ATOM 3316 C CA . ALA B 1 121 ? -0.291 -10.781 -10.742 1 98.62 121 ALA B CA 1
ATOM 3317 C C . ALA B 1 121 ? -0.388 -9.414 -11.414 1 98.62 121 ALA B C 1
ATOM 3319 O O . ALA B 1 121 ? -1.043 -8.508 -10.891 1 98.62 121 ALA B O 1
ATOM 3320 N N . PHE B 1 122 ? 0.226 -9.258 -12.516 1 98.44 122 PHE B N 1
ATOM 3321 C CA . PHE B 1 122 ? 0.173 -8.062 -13.352 1 98.44 122 PHE B CA 1
ATOM 3322 C C . PHE B 1 122 ? 0.565 -8.383 -14.789 1 98.44 122 PHE B C 1
ATOM 3324 O O . PHE B 1 122 ? 1.365 -9.289 -15.031 1 98.44 122 PHE B O 1
ATOM 3331 N N . ALA B 1 123 ? -0.025 -7.707 -15.711 1 98.38 123 ALA B N 1
ATOM 3332 C CA . ALA B 1 123 ? 0.286 -7.844 -17.141 1 98.38 123 ALA B CA 1
ATOM 3333 C C . ALA B 1 123 ? 0.981 -6.598 -17.672 1 98.38 123 ALA B C 1
ATOM 3335 O O . ALA B 1 123 ? 1.462 -6.586 -18.812 1 98.38 123 ALA B O 1
ATOM 3336 N N . GLU B 1 124 ? 0.982 -5.594 -16.797 1 96.44 124 GLU B N 1
ATOM 3337 C CA . GLU B 1 124 ? 1.595 -4.301 -17.094 1 96.44 124 GLU B CA 1
ATOM 3338 C C . GLU B 1 124 ? 2.352 -3.756 -15.891 1 96.44 124 GLU B C 1
ATOM 3340 O O . GLU B 1 124 ? 2.107 -4.172 -14.758 1 96.44 124 GLU B O 1
ATOM 3345 N N . LEU B 1 125 ? 3.301 -2.926 -16.266 1 96.44 125 LEU B N 1
ATOM 3346 C CA . LEU B 1 125 ? 3.896 -2.135 -15.188 1 96.44 125 LEU B CA 1
ATOM 3347 C C . LEU B 1 125 ? 3.209 -0.78 -15.062 1 96.44 125 LEU B C 1
ATOM 3349 O O . LEU B 1 125 ? 3.445 0.117 -15.875 1 96.44 125 LEU B O 1
ATOM 3353 N N . SER B 1 126 ? 2.307 -0.631 -14.078 1 96.88 126 SER B N 1
ATOM 3354 C CA . SER B 1 126 ? 1.77 0.693 -13.781 1 96.88 126 SER B CA 1
ATOM 3355 C C . SER B 1 126 ? 2.873 1.651 -13.344 1 96.88 126 SER B C 1
ATOM 3357 O O . SER B 1 126 ? 3.979 1.222 -13.008 1 96.88 126 SER B O 1
ATOM 3359 N N . PRO B 1 127 ? 2.605 2.939 -13.359 1 96.44 127 PRO B N 1
ATOM 3360 C CA . PRO B 1 127 ? 3.615 3.885 -12.883 1 96.44 127 PRO B CA 1
ATOM 3361 C C . PRO B 1 127 ? 4.105 3.557 -11.469 1 96.44 127 PRO B C 1
ATOM 3363 O O . PRO B 1 127 ? 5.312 3.557 -11.219 1 96.44 127 PRO B O 1
ATOM 3366 N N . GLN B 1 128 ? 3.25 3.236 -10.547 1 97.44 128 GLN B N 1
ATOM 3367 C CA . GLN B 1 128 ? 3.631 2.906 -9.18 1 97.44 128 GLN B CA 1
ATOM 3368 C C . GLN B 1 128 ? 4.488 1.645 -9.133 1 97.44 128 GLN B C 1
ATOM 3370 O O . GLN B 1 128 ? 5.523 1.612 -8.469 1 97.44 128 GLN B O 1
ATOM 3375 N N . LEU B 1 129 ? 4.051 0.618 -9.844 1 97.38 129 LEU B N 1
ATOM 3376 C CA . LEU B 1 129 ? 4.789 -0.641 -9.82 1 97.38 129 LEU B CA 1
ATOM 3377 C C . LEU B 1 129 ? 6.172 -0.471 -10.445 1 97.38 129 LEU B C 1
ATOM 3379 O O . LEU B 1 129 ? 7.156 -1.023 -9.945 1 97.38 129 LEU B O 1
ATOM 3383 N N . LEU B 1 130 ? 6.238 0.253 -11.547 1 96.31 130 LEU B N 1
ATOM 3384 C CA . LEU B 1 130 ? 7.508 0.528 -12.211 1 96.31 130 LEU B CA 1
ATOM 3385 C C . LEU B 1 130 ? 8.477 1.232 -11.266 1 96.31 130 LEU B C 1
ATOM 3387 O O . LEU B 1 130 ? 9.625 0.808 -11.117 1 96.31 130 LEU B O 1
ATOM 3391 N N . LEU B 1 131 ? 8.016 2.271 -10.641 1 95.94 131 LEU B N 1
ATOM 3392 C CA . LEU B 1 131 ? 8.867 3.055 -9.742 1 95.94 131 LEU B CA 1
ATOM 3393 C C . LEU B 1 131 ? 9.266 2.238 -8.516 1 95.94 131 LEU B C 1
ATOM 3395 O O . LEU B 1 131 ? 10.406 2.303 -8.07 1 95.94 131 LEU B O 1
ATOM 3399 N N . LEU B 1 132 ? 8.352 1.512 -7.98 1 96.44 132 LEU B N 1
ATOM 3400 C CA . LEU B 1 132 ? 8.648 0.666 -6.828 1 96.44 132 LEU B CA 1
ATOM 3401 C C . LEU B 1 132 ? 9.664 -0.411 -7.195 1 96.44 132 LEU B C 1
ATOM 3403 O O . LEU B 1 132 ? 10.602 -0.672 -6.438 1 96.44 132 LEU B O 1
ATOM 3407 N N . GLY B 1 133 ? 9.422 -1.063 -8.359 1 96.06 133 GLY B N 1
ATOM 3408 C CA . GLY B 1 133 ? 10.383 -2.053 -8.82 1 96.06 133 GLY B CA 1
ATOM 3409 C C . GLY B 1 133 ? 11.797 -1.505 -8.938 1 96.06 133 GLY B C 1
ATOM 3410 O O . GLY B 1 133 ? 12.758 -2.15 -8.516 1 96.06 133 GLY B O 1
ATOM 3411 N N . ASN B 1 134 ? 11.906 -0.32 -9.508 1 95.25 134 ASN B N 1
ATOM 3412 C CA . ASN B 1 134 ? 13.203 0.331 -9.625 1 95.25 134 ASN B CA 1
ATOM 3413 C C . ASN B 1 134 ? 13.812 0.612 -8.258 1 95.25 134 ASN B C 1
ATOM 3415 O O . ASN B 1 134 ? 15.008 0.397 -8.047 1 95.25 134 ASN B O 1
ATOM 3419 N N . ALA B 1 135 ? 13.031 1.084 -7.379 1 96.81 135 ALA B N 1
ATOM 3420 C CA . ALA B 1 135 ? 13.516 1.396 -6.039 1 96.81 135 ALA B CA 1
ATOM 3421 C C . ALA B 1 135 ? 13.969 0.133 -5.309 1 96.81 135 ALA B C 1
ATOM 3423 O O . ALA B 1 135 ? 14.992 0.137 -4.625 1 96.81 135 ALA B O 1
ATOM 3424 N N . LEU B 1 136 ? 13.203 -0.916 -5.434 1 97.12 136 LEU B N 1
ATOM 3425 C CA . LEU B 1 136 ? 13.555 -2.178 -4.793 1 97.12 136 LEU B CA 1
ATOM 3426 C C . LEU B 1 136 ? 14.852 -2.736 -5.371 1 97.12 136 LEU B C 1
ATOM 3428 O O . LEU B 1 136 ? 15.688 -3.266 -4.633 1 97.12 136 LEU B O 1
ATOM 3432 N N . ARG B 1 137 ? 15 -2.633 -6.684 1 95.81 137 ARG B N 1
ATOM 3433 C CA . ARG B 1 137 ? 16.25 -3.062 -7.312 1 95.81 137 ARG B CA 1
ATOM 3434 C C . ARG B 1 137 ? 17.438 -2.279 -6.758 1 95.81 137 ARG B C 1
ATOM 3436 O O . ARG B 1 137 ? 18.469 -2.861 -6.441 1 95.81 137 ARG B O 1
ATOM 3443 N N . THR B 1 138 ? 17.266 -0.951 -6.648 1 96.75 138 THR B N 1
ATOM 3444 C CA . THR B 1 138 ? 18.312 -0.113 -6.059 1 96.75 138 THR B CA 1
ATOM 3445 C C . THR B 1 138 ? 18.594 -0.529 -4.617 1 96.75 138 THR B C 1
ATOM 3447 O O . THR B 1 138 ? 19.75 -0.569 -4.191 1 96.75 138 THR B O 1
ATOM 3450 N N . GLY B 1 139 ? 17.547 -0.835 -3.869 1 97.12 139 GLY B N 1
ATOM 3451 C CA . GLY B 1 139 ? 17.719 -1.321 -2.51 1 97.12 139 GLY B CA 1
ATOM 3452 C C . GLY B 1 139 ? 18.547 -2.586 -2.432 1 97.12 139 GLY B C 1
ATOM 3453 O O . GLY B 1 139 ? 19.391 -2.727 -1.545 1 97.12 139 GLY B O 1
ATOM 3454 N N . LEU B 1 140 ? 18.281 -3.469 -3.316 1 95.06 140 LEU B N 1
ATOM 3455 C CA . LEU B 1 140 ? 19.078 -4.695 -3.383 1 95.06 140 LEU B CA 1
ATOM 3456 C C . LEU B 1 140 ? 20.547 -4.383 -3.617 1 95.06 140 LEU B C 1
ATOM 3458 O O . LEU B 1 140 ? 21.422 -4.965 -2.965 1 95.06 140 LEU B O 1
ATOM 3462 N N . ILE B 1 141 ? 20.797 -3.488 -4.543 1 95.12 141 ILE B N 1
ATOM 3463 C CA . ILE B 1 141 ? 22.172 -3.121 -4.902 1 95.12 141 ILE B CA 1
ATOM 3464 C C . ILE B 1 141 ? 22.859 -2.461 -3.711 1 95.12 141 ILE B C 1
ATOM 3466 O O . ILE B 1 141 ? 24.016 -2.756 -3.414 1 95.12 141 ILE B O 1
ATOM 3470 N N . LEU B 1 142 ? 22.172 -1.662 -2.945 1 96.19 142 LEU B N 1
ATOM 3471 C CA . LEU B 1 142 ? 22.734 -0.858 -1.872 1 96.19 142 LEU B CA 1
ATOM 3472 C C . LEU B 1 142 ? 22.891 -1.684 -0.599 1 96.19 142 LEU B C 1
ATOM 3474 O O . LEU B 1 142 ? 23.875 -1.526 0.131 1 96.19 142 LEU B O 1
ATOM 3478 N N . GLY B 1 143 ? 21.922 -2.547 -0.344 1 95.25 143 GLY B N 1
ATOM 3479 C CA . GLY B 1 143 ? 21.891 -3.15 0.979 1 95.25 143 GLY B CA 1
ATOM 3480 C C . GLY B 1 143 ? 21.797 -4.664 0.942 1 95.25 143 GLY B C 1
ATOM 3481 O O . GLY B 1 143 ? 21.656 -5.309 1.985 1 95.25 143 GLY B O 1
ATOM 3482 N N . GLY B 1 144 ? 21.781 -5.23 -0.219 1 92.69 144 GLY B N 1
ATOM 3483 C CA . GLY B 1 144 ? 21.75 -6.676 -0.361 1 92.69 144 GLY B CA 1
ATOM 3484 C C . GLY B 1 144 ? 20.375 -7.266 -0.138 1 92.69 144 GLY B C 1
ATOM 3485 O O . GLY B 1 144 ? 19.391 -6.531 -0.062 1 92.69 144 GLY B O 1
ATOM 3486 N N . ILE B 1 145 ? 20.297 -8.547 -0.051 1 89.38 145 ILE B N 1
ATOM 3487 C CA . ILE B 1 145 ? 19.047 -9.289 0.042 1 89.38 145 ILE B CA 1
ATOM 3488 C C . ILE B 1 145 ? 18.359 -8.984 1.371 1 89.38 145 ILE B C 1
ATOM 3490 O O . ILE B 1 145 ? 17.125 -8.891 1.437 1 89.38 145 ILE B O 1
ATOM 3494 N N . SER B 1 146 ? 19.141 -8.844 2.375 1 90.69 146 SER B N 1
ATOM 3495 C CA . SER B 1 146 ? 18.578 -8.555 3.689 1 90.69 146 SER B CA 1
ATOM 3496 C C . SER B 1 146 ? 17.781 -7.25 3.678 1 90.69 146 SER B C 1
ATOM 3498 O O . SER B 1 146 ? 16.688 -7.18 4.223 1 90.69 146 SER B O 1
ATOM 3500 N N . TYR B 1 147 ? 18.328 -6.258 3.08 1 94.12 147 TYR B N 1
ATOM 3501 C CA . TYR B 1 147 ? 17.641 -4.969 3.02 1 94.12 147 TYR B CA 1
ATOM 3502 C C . TYR B 1 147 ? 16.422 -5.039 2.113 1 94.12 147 TYR B C 1
ATOM 3504 O O . TYR B 1 147 ? 15.383 -4.457 2.418 1 94.12 147 TYR B O 1
ATOM 3512 N N . LEU B 1 148 ? 16.578 -5.742 0.989 1 94.31 148 LEU B N 1
ATOM 3513 C CA . LEU B 1 148 ? 15.414 -5.945 0.132 1 94.31 148 LEU B CA 1
ATOM 3514 C C . LEU B 1 148 ? 14.273 -6.582 0.914 1 94.31 148 LEU B C 1
ATOM 3516 O O . LEU B 1 148 ? 13.117 -6.184 0.76 1 94.31 148 LEU B O 1
ATOM 3520 N N . GLN B 1 149 ? 14.594 -7.5 1.717 1 91.94 149 GLN B N 1
ATOM 3521 C CA . GLN B 1 149 ? 13.578 -8.164 2.529 1 91.94 149 GLN B CA 1
ATOM 3522 C C . GLN B 1 149 ? 12.945 -7.188 3.52 1 91.94 149 GLN B C 1
ATOM 3524 O O . GLN B 1 149 ? 11.742 -7.246 3.777 1 91.94 149 GLN B O 1
ATOM 3529 N N . ASP B 1 150 ? 13.773 -6.332 4.137 1 94.56 150 ASP B N 1
ATOM 3530 C CA . ASP B 1 150 ? 13.242 -5.316 5.047 1 94.56 150 ASP B CA 1
ATOM 3531 C C . ASP B 1 150 ? 12.211 -4.438 4.344 1 94.56 150 ASP B C 1
ATOM 3533 O O . ASP B 1 150 ? 11.203 -4.047 4.949 1 94.56 150 ASP B O 1
ATOM 3537 N N . LEU B 1 151 ? 12.461 -4.148 3.084 1 96.44 151 LEU B N 1
ATOM 3538 C CA . LEU B 1 151 ? 11.562 -3.307 2.303 1 96.44 151 LEU B CA 1
ATOM 3539 C C . LEU B 1 151 ? 10.281 -4.059 1.958 1 96.44 151 LEU B C 1
ATOM 3541 O O . LEU B 1 151 ? 9.195 -3.477 1.972 1 96.44 151 LEU B O 1
ATOM 3545 N N . LEU B 1 152 ? 10.383 -5.309 1.754 1 95 152 LEU B N 1
ATOM 3546 C CA . LEU B 1 152 ? 9.273 -6.07 1.188 1 95 152 LEU B CA 1
ATOM 3547 C C . LEU B 1 152 ? 8.359 -6.59 2.287 1 95 152 LEU B C 1
ATOM 3549 O O . LEU B 1 152 ? 7.152 -6.746 2.074 1 95 152 LEU B O 1
ATOM 3553 N N . LEU B 1 153 ? 8.844 -6.859 3.449 1 94.38 153 LEU B N 1
ATOM 3554 C CA . LEU B 1 153 ? 8.086 -7.539 4.496 1 94.38 153 LEU B CA 1
ATOM 3555 C C . LEU B 1 153 ? 6.805 -6.785 4.816 1 94.38 153 LEU B C 1
ATOM 3557 O O . LEU B 1 153 ? 5.715 -7.352 4.762 1 94.38 153 LEU B O 1
ATOM 3561 N N . PRO B 1 154 ? 6.883 -5.484 5.035 1 96.25 154 PRO B N 1
ATOM 3562 C CA . PRO B 1 154 ? 5.66 -4.77 5.414 1 96.25 154 PRO B CA 1
ATOM 3563 C C . PRO B 1 154 ? 4.707 -4.574 4.238 1 96.25 154 PRO B C 1
ATOM 3565 O O . PRO B 1 154 ? 3.529 -4.266 4.438 1 96.25 154 PRO B O 1
ATOM 3568 N N . MET B 1 155 ? 5.148 -4.711 2.994 1 97 155 MET B N 1
ATOM 3569 C CA . MET B 1 155 ? 4.297 -4.574 1.816 1 97 155 MET B CA 1
ATOM 3570 C C . MET B 1 155 ? 3.648 -5.906 1.457 1 97 155 MET B C 1
ATOM 3572 O O . MET B 1 155 ? 2.646 -5.941 0.74 1 97 155 MET B O 1
ATOM 3576 N N . ASN B 1 156 ? 4.246 -7.004 1.992 1 96.5 156 ASN B N 1
ATOM 3577 C CA . ASN B 1 156 ? 3.838 -8.344 1.584 1 96.5 156 ASN B CA 1
ATOM 3578 C C . ASN B 1 156 ? 2.857 -8.961 2.58 1 96.5 156 ASN B C 1
ATOM 3580 O O . ASN B 1 156 ? 2.037 -9.797 2.213 1 96.5 156 ASN B O 1
ATOM 3584 N N . LEU B 1 157 ? 2.99 -8.516 3.871 1 96.62 157 LEU B N 1
ATOM 3585 C CA . LEU B 1 157 ? 2.297 -9.266 4.914 1 96.62 157 LEU B CA 1
ATOM 3586 C C . LEU B 1 157 ? 1.511 -8.336 5.824 1 96.62 157 LEU B C 1
ATOM 3588 O O . LEU B 1 157 ? 1.901 -7.18 6.023 1 96.62 157 LEU B O 1
ATOM 3592 N N . SER B 1 158 ? 0.427 -8.836 6.402 1 97.5 158 SER B N 1
ATOM 3593 C CA . SER B 1 158 ? -0.475 -8.055 7.242 1 97.5 158 SER B CA 1
ATOM 3594 C C . SER B 1 158 ? 0.121 -7.824 8.625 1 97.5 158 SER B C 1
ATOM 3596 O O . SER B 1 158 ? 1.029 -8.547 9.047 1 97.5 158 SER B O 1
ATOM 3598 N N . ASP B 1 159 ? -0.419 -6.875 9.32 1 97 159 ASP B N 1
ATOM 3599 C CA . ASP B 1 159 ? -0.024 -6.602 10.695 1 97 159 ASP B CA 1
ATOM 3600 C C . ASP B 1 159 ? -0.28 -7.812 11.594 1 97 159 ASP B C 1
ATOM 3602 O O . ASP B 1 159 ? 0.518 -8.117 12.484 1 97 159 ASP B O 1
ATOM 3606 N N . SER B 1 160 ? -1.433 -8.406 11.344 1 95.88 160 SER B N 1
ATOM 3607 C CA . SER B 1 160 ? -1.781 -9.562 12.156 1 95.88 160 SER B CA 1
ATOM 3608 C C . SER B 1 160 ? -0.739 -10.672 12.016 1 95.88 160 SER B C 1
ATOM 3610 O O . SER B 1 160 ? -0.419 -11.352 12.992 1 95.88 160 SER B O 1
ATOM 3612 N N . TRP B 1 161 ? -0.186 -10.852 10.836 1 94.56 161 TRP B N 1
ATOM 3613 C CA . TRP B 1 161 ? 0.826 -11.867 10.586 1 94.56 161 TRP B CA 1
ATOM 3614 C C . TRP B 1 161 ? 2.188 -11.43 11.109 1 94.56 161 TRP B C 1
ATOM 3616 O O . TRP B 1 161 ? 2.947 -12.242 11.641 1 94.56 161 TRP B O 1
ATOM 3626 N N . LEU B 1 162 ? 2.479 -10.172 11.062 1 96.12 162 LEU B N 1
ATOM 3627 C CA . LEU B 1 162 ? 3.795 -9.641 11.398 1 96.12 162 LEU B CA 1
ATOM 3628 C C . LEU B 1 162 ? 3.949 -9.484 12.914 1 96.12 162 LEU B C 1
ATOM 3630 O O . LEU B 1 162 ? 5.055 -9.617 13.445 1 96.12 162 LEU B O 1
ATOM 3634 N N . ARG B 1 163 ? 2.881 -9.18 13.609 1 95.88 163 ARG B N 1
ATOM 3635 C CA . ARG B 1 163 ? 2.93 -8.789 15.008 1 95.88 163 ARG B CA 1
ATOM 3636 C C . ARG B 1 163 ? 3.682 -9.828 15.844 1 95.88 163 ARG B C 1
ATOM 3638 O O . ARG B 1 163 ? 4.613 -9.484 16.578 1 95.88 163 ARG B O 1
ATOM 3645 N N . PRO B 1 164 ? 3.379 -11.117 15.695 1 93.62 164 PRO B N 1
ATOM 3646 C CA . PRO B 1 164 ? 4.074 -12.109 16.531 1 93.62 164 PRO B CA 1
ATOM 3647 C C . PRO B 1 164 ? 5.535 -12.289 16.125 1 93.62 164 PRO B C 1
ATOM 3649 O O . PRO B 1 164 ? 6.312 -12.898 16.875 1 93.62 164 PRO B O 1
ATOM 3652 N N . LEU B 1 165 ? 5.93 -11.758 15 1 90.69 165 LEU B N 1
ATOM 3653 C CA . LEU B 1 165 ? 7.273 -11.984 14.477 1 90.69 165 LEU B CA 1
ATOM 3654 C C . LEU B 1 165 ? 8.203 -10.836 14.844 1 90.69 165 LEU B C 1
ATOM 3656 O O . LEU B 1 165 ? 9.422 -10.945 14.703 1 90.69 165 LEU B O 1
ATOM 3660 N N . LEU B 1 166 ? 7.699 -9.703 15.281 1 91.31 166 LEU B N 1
ATOM 3661 C CA . LEU B 1 166 ? 8.477 -8.484 15.492 1 91.31 166 LEU B CA 1
ATOM 3662 C C . LEU B 1 166 ? 9.641 -8.734 16.438 1 91.31 166 LEU B C 1
ATOM 3664 O O . LEU B 1 166 ? 10.719 -8.164 16.266 1 91.31 166 LEU B O 1
ATOM 3668 N N . GLY B 1 167 ? 9.414 -9.562 17.438 1 88.38 167 GLY B N 1
ATOM 3669 C CA . GLY B 1 167 ? 10.453 -9.82 18.422 1 88.38 167 GLY B CA 1
ATOM 3670 C C . GLY B 1 167 ? 11.539 -10.75 17.922 1 88.38 167 GLY B C 1
ATOM 3671 O O . GLY B 1 167 ? 12.594 -10.891 18.547 1 88.38 167 GLY B O 1
ATOM 3672 N N . ASN B 1 168 ? 11.352 -11.383 16.719 1 85.81 168 ASN B N 1
ATOM 3673 C CA . ASN B 1 168 ? 12.297 -12.367 16.203 1 85.81 168 ASN B CA 1
ATOM 3674 C C . ASN B 1 168 ? 12.445 -12.266 14.688 1 85.81 168 ASN B C 1
ATOM 3676 O O . ASN B 1 168 ? 12.594 -13.281 14 1 85.81 168 ASN B O 1
ATOM 3680 N N . LEU B 1 169 ? 12.352 -11.086 14.203 1 83.38 169 LEU B N 1
ATOM 3681 C CA . LEU B 1 169 ? 12.336 -10.898 12.758 1 83.38 169 LEU B CA 1
ATOM 3682 C C . LEU B 1 169 ? 13.656 -11.336 12.133 1 83.38 169 LEU B C 1
ATOM 3684 O O . LEU B 1 169 ? 13.68 -11.898 11.039 1 83.38 169 LEU B O 1
ATOM 3688 N N . ASP B 1 170 ? 14.734 -11.133 12.805 1 77.56 170 ASP B N 1
ATOM 3689 C CA . ASP B 1 170 ? 16.031 -11.523 12.273 1 77.56 170 ASP B CA 1
ATOM 3690 C C . ASP B 1 170 ? 16.125 -13.039 12.094 1 77.56 170 ASP B C 1
ATOM 3692 O O . ASP B 1 170 ? 16.672 -13.516 11.094 1 77.56 170 ASP B O 1
ATOM 3696 N N . ALA B 1 171 ? 15.57 -13.695 13.016 1 74 171 ALA B N 1
ATOM 3697 C CA . ALA B 1 171 ? 15.586 -15.156 12.93 1 74 171 ALA B CA 1
ATOM 3698 C C . ALA B 1 171 ? 14.711 -15.641 11.773 1 74 171 ALA B C 1
ATOM 3700 O O . ALA B 1 171 ? 15.094 -16.562 11.047 1 74 171 ALA B O 1
ATOM 3701 N N . VAL B 1 172 ? 13.68 -14.953 11.531 1 72.5 172 VAL B N 1
ATOM 3702 C CA . VAL B 1 172 ? 12.742 -15.305 10.469 1 72.5 172 VAL B CA 1
ATOM 3703 C C . VAL B 1 172 ? 13.375 -15.039 9.102 1 72.5 172 VAL B C 1
ATOM 3705 O O . VAL B 1 172 ? 13.297 -15.867 8.203 1 72.5 172 VAL B O 1
ATOM 3708 N N . LYS B 1 173 ? 14.008 -13.977 9.055 1 74.56 173 LYS B N 1
ATOM 3709 C CA . LYS B 1 173 ? 14.664 -13.617 7.801 1 74.56 173 LYS B CA 1
ATOM 3710 C C . LYS B 1 173 ? 15.773 -14.602 7.461 1 74.56 173 LYS B C 1
ATOM 3712 O O . LYS B 1 173 ? 15.93 -14.992 6.301 1 74.56 173 LYS B O 1
ATOM 3717 N N . ARG B 1 174 ? 16.562 -15.039 8.43 1 67.56 174 ARG B N 1
ATOM 3718 C CA . ARG B 1 174 ? 17.688 -15.938 8.227 1 67.56 174 ARG B CA 1
ATOM 3719 C C . ARG B 1 174 ? 17.219 -17.312 7.766 1 67.56 174 ARG B C 1
ATOM 3721 O O . ARG B 1 174 ? 17.875 -17.953 6.941 1 67.56 174 ARG B O 1
ATOM 3728 N N . GLN B 1 175 ? 16.203 -17.766 8.32 1 59.53 175 GLN B N 1
ATOM 3729 C CA . GLN B 1 175 ? 15.727 -19.109 8.016 1 59.53 175 GLN B CA 1
ATOM 3730 C C . GLN B 1 175 ? 15.07 -19.172 6.641 1 59.53 175 GLN B C 1
ATOM 3732 O O . GLN B 1 175 ? 15.133 -20.188 5.957 1 59.53 175 GLN B O 1
ATOM 3737 N N . GLY B 1 176 ? 14.438 -18.156 6.297 1 57.38 176 GLY B N 1
ATOM 3738 C CA . GLY B 1 176 ? 13.547 -18.312 5.16 1 57.38 176 GLY B CA 1
ATOM 3739 C C . GLY B 1 176 ? 14.047 -17.594 3.914 1 57.38 176 GLY B C 1
ATOM 3740 O O . GLY B 1 176 ? 14.016 -18.172 2.818 1 57.38 176 GLY B O 1
ATOM 3741 N N . TRP B 1 177 ? 14.617 -16.438 4.098 1 59.03 177 TRP B N 1
ATOM 3742 C CA . TRP B 1 177 ? 14.602 -15.539 2.949 1 59.03 177 TRP B CA 1
ATOM 3743 C C . TRP B 1 177 ? 16.016 -15.289 2.443 1 59.03 177 TRP B C 1
ATOM 3745 O O . TRP B 1 177 ? 16.219 -14.812 1.321 1 59.03 177 TRP B O 1
ATOM 3755 N N . LEU B 1 178 ? 16.891 -15.875 3.146 1 60.69 178 LEU B N 1
ATOM 3756 C CA . LEU B 1 178 ? 18.25 -15.484 2.777 1 60.69 178 LEU B CA 1
ATOM 3757 C C . LEU B 1 178 ? 18.953 -16.609 2.033 1 60.69 178 LEU B C 1
ATOM 3759 O O . LEU B 1 178 ? 20.188 -16.703 2.057 1 60.69 178 LEU B O 1
ATOM 3763 N N . ILE B 1 179 ? 18.125 -17.312 1.35 1 65.31 179 ILE B N 1
ATOM 3764 C CA . ILE B 1 179 ? 18.75 -18.438 0.665 1 65.31 179 ILE B CA 1
ATOM 3765 C C . ILE B 1 179 ? 19.141 -18.031 -0.753 1 65.31 179 ILE B C 1
ATOM 3767 O O . ILE B 1 179 ? 20.094 -18.562 -1.322 1 65.31 179 ILE B O 1
ATOM 3771 N N . ASN B 1 180 ? 18.562 -16.953 -1.165 1 75.69 180 ASN B N 1
ATOM 3772 C CA . ASN B 1 180 ? 18.828 -16.547 -2.541 1 75.69 180 ASN B CA 1
ATOM 3773 C C . ASN B 1 180 ? 20.094 -15.688 -2.641 1 75.69 180 ASN B C 1
ATOM 3775 O O . ASN B 1 180 ? 20.422 -14.969 -1.699 1 75.69 180 ASN B O 1
ATOM 3779 N N . ASP B 1 181 ? 20.719 -15.875 -3.711 1 80.94 181 ASP B N 1
ATOM 3780 C CA . ASP B 1 181 ? 21.906 -15.086 -4.027 1 80.94 181 ASP B CA 1
ATOM 3781 C C . ASP B 1 181 ? 21.531 -13.695 -4.52 1 80.94 181 ASP B C 1
ATOM 3783 O O . ASP B 1 181 ? 20.609 -13.539 -5.316 1 80.94 181 ASP B O 1
ATOM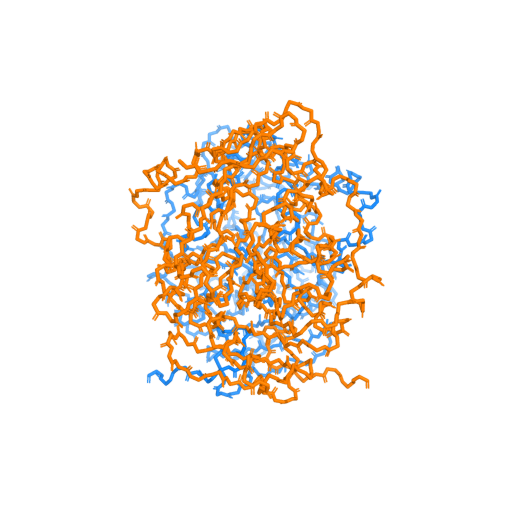 3787 N N . VAL B 1 182 ? 22.312 -12.734 -4.023 1 82 182 VAL B N 1
ATOM 3788 C CA . VAL B 1 182 ? 22.016 -11.336 -4.336 1 82 182 VAL B CA 1
ATOM 3789 C C . VAL B 1 182 ? 22.078 -11.125 -5.848 1 82 182 VAL B C 1
ATOM 3791 O O . VAL B 1 182 ? 21.203 -10.484 -6.426 1 82 182 VAL B O 1
ATOM 3794 N N . TYR B 1 183 ? 23.031 -11.688 -6.488 1 81.94 183 TYR B N 1
ATOM 3795 C CA . TYR B 1 183 ? 23.219 -11.453 -7.918 1 81.94 183 TYR B CA 1
ATOM 3796 C C . TYR B 1 183 ? 22.125 -12.164 -8.719 1 81.94 183 TYR B C 1
ATOM 3798 O O . TYR B 1 183 ? 21.703 -11.664 -9.766 1 81.94 183 TYR B O 1
ATOM 3806 N N . ALA B 1 184 ? 21.719 -13.258 -8.211 1 85.19 184 ALA B N 1
ATOM 3807 C CA . ALA B 1 184 ? 20.641 -14 -8.875 1 85.19 184 ALA B CA 1
ATOM 3808 C C . ALA B 1 184 ? 19.328 -13.242 -8.805 1 85.19 184 ALA B C 1
ATOM 3810 O O . ALA B 1 184 ? 18.609 -13.133 -9.797 1 85.19 184 ALA B O 1
ATOM 3811 N N . VAL B 1 185 ? 19.094 -12.695 -7.645 1 87.56 185 VAL B N 1
ATOM 3812 C CA . VAL B 1 185 ? 17.875 -11.914 -7.484 1 87.56 185 VAL B CA 1
ATOM 3813 C C . VAL B 1 185 ? 17.953 -10.641 -8.328 1 87.56 185 VAL B C 1
ATOM 3815 O O . VAL B 1 185 ? 16.969 -10.234 -8.945 1 87.56 185 VAL B O 1
ATOM 3818 N N . GLN B 1 186 ? 19.109 -10.07 -8.383 1 88.56 186 GLN B N 1
ATOM 3819 C CA . GLN B 1 186 ? 19.297 -8.898 -9.227 1 88.56 186 GLN B CA 1
ATOM 3820 C C . GLN B 1 186 ? 19 -9.219 -10.688 1 88.56 186 GLN B C 1
ATOM 3822 O O . GLN B 1 186 ? 18.359 -8.422 -11.383 1 88.56 186 GLN B O 1
ATOM 3827 N N . ASN B 1 187 ? 19.469 -10.328 -11.125 1 88.12 187 ASN B N 1
ATOM 3828 C CA . ASN B 1 187 ? 19.219 -10.758 -12.492 1 88.12 187 ASN B CA 1
ATOM 3829 C C . ASN B 1 187 ? 17.719 -10.898 -12.758 1 88.12 187 ASN B C 1
ATOM 3831 O O . ASN B 1 187 ? 17.234 -10.5 -13.812 1 88.12 187 ASN B O 1
ATOM 3835 N N . LEU B 1 188 ? 17.047 -11.492 -11.82 1 88.06 188 LEU B N 1
ATOM 3836 C CA . LEU B 1 188 ? 15.602 -11.648 -11.953 1 88.06 188 LEU B CA 1
ATOM 3837 C C . LEU B 1 188 ? 14.914 -10.289 -12.031 1 88.06 188 LEU B C 1
ATOM 3839 O O . LEU B 1 188 ? 14.023 -10.078 -12.859 1 88.06 188 LEU B O 1
ATOM 3843 N N . MET B 1 189 ? 15.391 -9.383 -11.234 1 91.31 189 MET B N 1
ATOM 3844 C CA . MET B 1 189 ? 14.797 -8.047 -11.227 1 91.31 189 MET B CA 1
ATOM 3845 C C . MET B 1 189 ? 15.141 -7.293 -12.516 1 91.31 189 MET B C 1
ATOM 3847 O O . MET B 1 189 ? 14.32 -6.531 -13.023 1 91.31 189 MET B O 1
ATOM 3851 N N . GLU B 1 190 ? 16.281 -7.492 -13.055 1 89.81 190 GLU B N 1
ATOM 3852 C CA . GLU B 1 190 ? 16.719 -6.82 -14.273 1 89.81 190 GLU B CA 1
ATOM 3853 C C . GLU B 1 190 ? 15.945 -7.309 -15.492 1 89.81 190 GLU B C 1
ATOM 3855 O O . GLU B 1 190 ? 15.938 -6.656 -16.531 1 89.81 190 GLU B O 1
ATOM 3860 N N . SER B 1 191 ? 15.352 -8.422 -15.328 1 85.5 191 SER B N 1
ATOM 3861 C CA . SER B 1 191 ? 14.523 -8.93 -16.422 1 85.5 191 SER B CA 1
ATOM 3862 C C . SER B 1 191 ? 13.336 -8.008 -16.688 1 85.5 191 SER B C 1
ATOM 3864 O O . SER B 1 191 ? 12.672 -8.117 -17.719 1 85.5 191 SER B O 1
ATOM 3866 N N . PHE B 1 192 ? 13.039 -7.059 -15.797 1 86.56 192 PHE B N 1
ATOM 3867 C CA . PHE B 1 192 ? 11.938 -6.117 -15.953 1 86.56 192 PHE B CA 1
ATOM 3868 C C . PHE B 1 192 ? 12.383 -4.898 -16.75 1 86.56 192 PHE B C 1
ATOM 3870 O O . PHE B 1 192 ? 11.555 -4.086 -17.172 1 86.56 192 PHE B O 1
ATOM 3877 N N . LEU B 1 193 ? 13.695 -4.703 -16.938 1 81.88 193 LEU B N 1
ATOM 3878 C CA . LEU B 1 193 ? 14.203 -3.525 -17.641 1 81.88 193 LEU B CA 1
ATOM 3879 C C . LEU B 1 193 ? 13.641 -3.447 -19.047 1 81.88 193 LEU B C 1
ATOM 3881 O O . LEU B 1 193 ? 13.359 -2.355 -19.547 1 81.88 193 LEU B O 1
ATOM 3885 N N . ASP B 1 194 ? 13.422 -4.547 -19.703 1 84.81 194 ASP B N 1
ATOM 3886 C CA . ASP B 1 194 ? 12.844 -4.586 -21.047 1 84.81 194 ASP B CA 1
ATOM 3887 C C . ASP B 1 194 ? 11.469 -5.262 -21.031 1 84.81 194 ASP B C 1
ATOM 3889 O O . ASP B 1 194 ? 11.148 -6.031 -21.938 1 84.81 194 ASP B O 1
ATOM 3893 N N . PHE B 1 195 ? 10.828 -4.957 -19.969 1 90.62 195 PHE B N 1
ATOM 3894 C CA . PHE B 1 195 ? 9.508 -5.547 -19.797 1 90.62 195 PHE B CA 1
ATOM 3895 C C . PHE B 1 195 ? 8.609 -5.227 -20.984 1 90.62 195 PHE B C 1
ATOM 3897 O O . PHE B 1 195 ? 8.484 -4.066 -21.375 1 90.62 195 PHE B O 1
ATOM 3904 N N . GLN B 1 196 ? 7.996 -6.27 -21.531 1 92.88 196 GLN B N 1
ATOM 3905 C CA . GLN B 1 196 ? 6.977 -6.133 -22.578 1 92.88 196 GLN B CA 1
ATOM 3906 C C . GLN B 1 196 ? 5.586 -6.422 -22.016 1 92.88 196 GLN B C 1
ATOM 3908 O O . GLN B 1 196 ? 5.324 -7.52 -21.516 1 92.88 196 GLN B O 1
ATOM 3913 N N . PRO B 1 197 ? 4.633 -5.434 -22.141 1 96.69 197 PRO B N 1
ATOM 3914 C CA . PRO B 1 197 ? 3.275 -5.652 -21.641 1 96.69 197 PRO B CA 1
ATOM 3915 C C . PRO B 1 197 ? 2.609 -6.887 -22.25 1 96.69 197 PRO B C 1
ATOM 3917 O O . PRO B 1 197 ? 2.793 -7.168 -23.438 1 96.69 197 PRO B O 1
ATOM 3920 N N . LEU B 1 198 ? 1.83 -7.551 -21.438 1 98.38 198 LEU B N 1
ATOM 3921 C CA . LEU B 1 198 ? 1.178 -8.781 -21.859 1 98.38 198 LEU B CA 1
ATOM 3922 C C . LEU B 1 198 ? -0.256 -8.516 -22.312 1 98.38 198 LEU B C 1
ATOM 3924 O O . LEU B 1 198 ? -0.881 -9.359 -22.953 1 98.38 198 LEU B O 1
ATOM 3928 N N . THR B 1 199 ? -0.806 -7.375 -21.984 1 98.5 199 THR B N 1
ATOM 3929 C CA . THR B 1 199 ? -2.223 -7.074 -22.156 1 98.5 199 THR B CA 1
ATOM 3930 C C . THR B 1 199 ? -2.676 -7.395 -23.578 1 98.5 199 THR B C 1
ATOM 3932 O O . THR B 1 199 ? -3.693 -8.062 -23.781 1 98.5 199 THR B O 1
ATOM 3935 N N . PRO B 1 200 ? -1.932 -7.043 -24.609 1 98.12 200 PRO B N 1
ATOM 3936 C CA . PRO B 1 200 ? -2.396 -7.305 -25.984 1 98.12 200 PRO B CA 1
ATOM 3937 C C . PRO B 1 200 ? -2.506 -8.797 -26.281 1 98.12 200 PRO B C 1
ATOM 3939 O O . PRO B 1 200 ? -3.174 -9.188 -27.25 1 98.12 200 PRO B O 1
ATOM 3942 N N . GLN B 1 201 ? -1.858 -9.641 -25.516 1 98.44 201 GLN B N 1
ATOM 3943 C CA . GLN B 1 201 ? -1.792 -11.062 -25.828 1 98.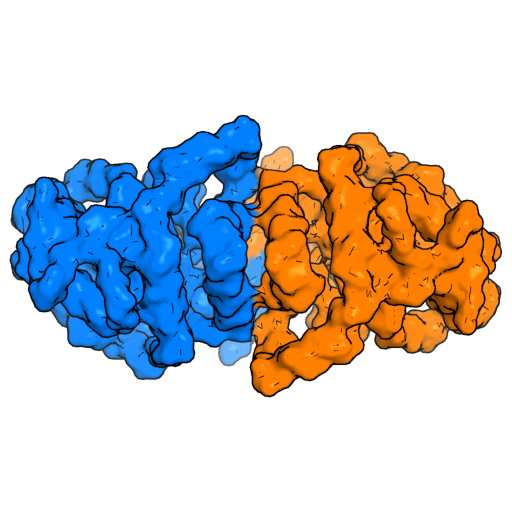44 201 GLN B CA 1
ATOM 3944 C C . GLN B 1 201 ? -2.686 -11.875 -24.891 1 98.44 201 GLN B C 1
ATOM 3946 O O . GLN B 1 201 ? -2.818 -13.094 -25.047 1 98.44 201 GLN B O 1
ATOM 3951 N N . LEU B 1 202 ? -3.307 -11.258 -23.938 1 98.69 202 LEU B N 1
ATOM 3952 C CA . LEU B 1 202 ? -4.047 -11.977 -22.906 1 98.69 202 LEU B CA 1
ATOM 3953 C C . LEU B 1 202 ? -5.238 -12.719 -23.5 1 98.69 202 LEU B C 1
ATOM 3955 O O . LEU B 1 202 ? -5.633 -13.781 -23 1 98.69 202 LEU B O 1
ATOM 3959 N N . ALA B 1 203 ? -5.797 -12.25 -24.578 1 97.94 203 ALA B N 1
ATOM 3960 C CA . ALA B 1 203 ? -6.973 -12.852 -25.203 1 97.94 203 ALA B CA 1
ATOM 3961 C C . ALA B 1 203 ? -6.648 -14.234 -25.766 1 97.94 203 ALA B C 1
ATOM 3963 O O . ALA B 1 203 ? -7.555 -15.023 -26.047 1 97.94 203 ALA B O 1
ATOM 3964 N N . SER B 1 204 ? -5.367 -14.445 -25.953 1 97.81 204 SER B N 1
ATOM 3965 C CA . SER B 1 204 ? -4.953 -15.75 -26.469 1 97.81 204 SER B CA 1
ATOM 3966 C C . SER B 1 204 ? -5.098 -16.828 -25.422 1 97.81 204 SER B C 1
ATOM 3968 O O . SER B 1 204 ? -5.055 -18.031 -25.734 1 97.81 204 SER B O 1
ATOM 3970 N N . ILE B 1 205 ? -5.227 -16.469 -24.172 1 98.31 205 ILE B N 1
ATOM 3971 C CA . ILE B 1 205 ? -5.445 -17.438 -23.109 1 98.31 205 ILE B CA 1
ATOM 3972 C C . ILE B 1 205 ? -6.898 -17.906 -23.109 1 98.31 205 ILE B C 1
ATOM 3974 O O . ILE B 1 205 ? -7.805 -17.141 -22.797 1 98.31 205 ILE B O 1
ATOM 3978 N N . LYS B 1 206 ? -7.043 -19.125 -23.438 1 95.5 206 LYS B N 1
ATOM 3979 C CA . LYS B 1 206 ? -8.383 -19.703 -23.531 1 95.5 206 LYS B CA 1
ATOM 3980 C C . LYS B 1 206 ? -8.672 -20.641 -22.359 1 95.5 206 LYS B C 1
ATOM 3982 O O . LYS B 1 206 ? -9.797 -21.109 -22.203 1 95.5 206 LYS B O 1
ATOM 3987 N N . THR B 1 207 ? -7.727 -20.859 -21.594 1 96.62 207 THR B N 1
ATOM 3988 C CA . THR B 1 207 ? -7.773 -21.766 -20.453 1 96.62 207 THR B CA 1
ATOM 3989 C C . THR B 1 207 ? -8.594 -21.156 -19.312 1 96.62 207 THR B C 1
ATOM 3991 O O . THR B 1 207 ? -8.516 -19.969 -19.047 1 96.62 207 THR B O 1
ATOM 3994 N N . PRO B 1 208 ? -9.57 -22.047 -18.672 1 98.69 208 PRO B N 1
ATOM 3995 C CA . PRO B 1 208 ? -10.172 -21.562 -17.422 1 98.69 208 PRO B CA 1
ATOM 3996 C C . PRO B 1 208 ? -9.164 -20.891 -16.5 1 98.69 208 PRO B C 1
ATOM 3998 O O . PRO B 1 208 ? -8.086 -21.438 -16.25 1 98.69 208 PRO B O 1
ATOM 4001 N N . THR B 1 209 ? -9.469 -19.656 -15.977 1 98.94 209 THR B N 1
ATOM 4002 C CA . THR B 1 209 ? -8.5 -18.875 -15.211 1 98.94 209 THR B CA 1
ATOM 4003 C C . THR B 1 209 ? -9.141 -18.297 -13.953 1 98.94 209 THR B C 1
ATOM 4005 O O . THR B 1 209 ? -10.172 -17.641 -14.023 1 98.94 209 THR B O 1
ATOM 4008 N N . MET B 1 210 ? -8.586 -18.594 -12.805 1 98.94 210 MET B N 1
ATOM 4009 C CA . MET B 1 210 ? -8.938 -17.953 -11.539 1 98.94 210 MET B CA 1
ATOM 4010 C C . MET B 1 210 ? -7.844 -17 -11.086 1 98.94 210 MET B C 1
ATOM 4012 O O . MET B 1 210 ? -6.703 -17.406 -10.883 1 98.94 210 MET B O 1
ATOM 4016 N N . ILE B 1 211 ? -8.188 -15.75 -10.992 1 98.94 211 ILE B N 1
ATOM 4017 C CA . ILE B 1 211 ? -7.242 -14.711 -10.602 1 98.94 211 ILE B CA 1
ATOM 4018 C C . ILE B 1 211 ? -7.406 -14.391 -9.117 1 98.94 211 ILE B C 1
ATOM 4020 O O . ILE B 1 211 ? -8.508 -14.086 -8.664 1 98.94 211 ILE B O 1
ATOM 4024 N N . LEU B 1 212 ? -6.34 -14.508 -8.344 1 98.94 212 LEU B N 1
ATOM 4025 C CA . LEU B 1 212 ? -6.414 -14.234 -6.91 1 98.94 212 LEU B CA 1
ATOM 4026 C C . LEU B 1 212 ? -5.688 -12.945 -6.559 1 98.94 212 LEU B C 1
ATOM 4028 O O . LEU B 1 212 ? -4.555 -12.727 -6.996 1 98.94 212 LEU B O 1
ATOM 4032 N N . ASN B 1 213 ? -6.301 -12.07 -5.809 1 98.88 213 ASN B N 1
ATOM 4033 C CA . ASN B 1 213 ? -5.781 -10.773 -5.391 1 98.88 213 ASN B CA 1
ATOM 4034 C C . ASN B 1 213 ? -6.051 -10.508 -3.914 1 98.88 213 ASN B C 1
ATOM 4036 O O . ASN B 1 213 ? -7.168 -10.719 -3.436 1 98.88 213 ASN B O 1
ATOM 4040 N N . GLY B 1 214 ? -5.016 -10.125 -3.17 1 98.81 214 GLY B N 1
ATOM 4041 C CA . GLY B 1 214 ? -5.242 -9.719 -1.79 1 98.81 214 GLY B CA 1
ATOM 4042 C C . GLY B 1 214 ? -6.023 -8.43 -1.664 1 98.81 214 GLY B C 1
ATOM 4043 O O . GLY B 1 214 ? -5.809 -7.488 -2.436 1 98.81 214 GLY B O 1
ATOM 4044 N N . GLU B 1 215 ? -6.887 -8.359 -0.7 1 98.56 215 GLU B N 1
ATOM 4045 C CA . GLU B 1 215 ? -7.77 -7.223 -0.478 1 98.56 215 GLU B CA 1
ATOM 4046 C C . GLU B 1 215 ? -6.973 -5.926 -0.36 1 98.56 215 GLU B C 1
ATOM 4048 O O . GLU B 1 215 ? -7.383 -4.891 -0.889 1 98.56 215 GLU B O 1
ATOM 4053 N N . PHE B 1 216 ? -5.84 -6.02 0.259 1 98.31 216 PHE B N 1
ATOM 4054 C CA . PHE B 1 216 ? -5.066 -4.828 0.578 1 98.31 216 PHE B CA 1
ATOM 4055 C C . PHE B 1 216 ? -3.719 -4.848 -0.135 1 98.31 216 PHE B C 1
ATOM 4057 O O . PHE B 1 216 ? -2.758 -4.227 0.322 1 98.31 216 PHE B O 1
ATOM 4064 N N . ASP B 1 217 ? -3.613 -5.59 -1.231 1 98.38 217 ASP B N 1
ATOM 4065 C CA . ASP B 1 217 ? -2.375 -5.684 -1.997 1 98.38 217 ASP B CA 1
ATOM 4066 C C . ASP B 1 217 ? -1.998 -4.332 -2.6 1 98.38 217 ASP B C 1
ATOM 4068 O O . ASP B 1 217 ? -2.607 -3.891 -3.576 1 98.38 217 ASP B O 1
ATOM 4072 N N . PHE B 1 218 ? -0.948 -3.777 -2.059 1 96.25 218 PHE B N 1
ATOM 4073 C CA . PHE B 1 218 ? -0.475 -2.484 -2.533 1 96.25 218 PHE B CA 1
ATOM 4074 C C . PHE B 1 218 ? 0.481 -2.654 -3.709 1 96.25 218 PHE B C 1
ATOM 4076 O O . PHE B 1 218 ? 0.537 -1.803 -4.598 1 96.25 218 PHE B O 1
ATOM 4083 N N . LEU B 1 219 ? 1.263 -3.668 -3.695 1 97.31 219 LEU B N 1
ATOM 4084 C CA . LEU B 1 219 ? 2.262 -3.883 -4.738 1 97.31 219 LEU B CA 1
ATOM 4085 C C . LEU B 1 219 ? 1.597 -4.125 -6.086 1 97.31 219 LEU B C 1
ATOM 4087 O O . LEU B 1 219 ? 1.993 -3.533 -7.094 1 97.31 219 LEU B O 1
ATOM 4091 N N . THR B 1 220 ? 0.666 -4.984 -6.027 1 98.19 220 THR B N 1
ATOM 4092 C CA . THR B 1 220 ? -0.146 -5.258 -7.211 1 98.19 220 THR B CA 1
ATOM 4093 C C . THR B 1 220 ? -1.627 -5.051 -6.906 1 98.19 220 THR B C 1
ATOM 4095 O O . THR B 1 220 ? -2.367 -6.02 -6.711 1 98.19 220 THR B O 1
ATOM 4098 N N . PRO B 1 221 ? -2.027 -3.812 -6.949 1 97.88 221 PRO B N 1
ATOM 4099 C CA . PRO B 1 221 ? -3.412 -3.498 -6.59 1 97.88 221 PRO B CA 1
ATOM 4100 C C . PRO B 1 221 ? -4.43 -4.152 -7.52 1 97.88 221 PRO B C 1
ATOM 4102 O O . PRO B 1 221 ? -4.051 -4.727 -8.547 1 97.88 221 PRO B O 1
ATOM 4105 N N . ARG B 1 222 ? -5.703 -4.148 -7.145 1 98.12 222 ARG B N 1
ATOM 4106 C CA . ARG B 1 222 ? -6.797 -4.844 -7.816 1 98.12 222 ARG B CA 1
ATOM 4107 C C . ARG B 1 222 ? -6.906 -4.422 -9.273 1 98.12 222 ARG B C 1
ATOM 4109 O O . ARG B 1 222 ? -7.254 -5.227 -10.141 1 98.12 222 ARG B O 1
ATOM 4116 N N . SER B 1 223 ? -6.555 -3.178 -9.594 1 98.12 223 SER B N 1
ATOM 4117 C CA . SER B 1 223 ? -6.656 -2.682 -10.961 1 98.12 223 SER B CA 1
ATOM 4118 C C . SER B 1 223 ? -5.785 -3.5 -11.914 1 98.12 223 SER B C 1
ATOM 4120 O O . SER B 1 223 ? -6.145 -3.695 -13.078 1 98.12 223 SER B O 1
ATOM 4122 N N . LEU B 1 224 ? -4.68 -3.951 -11.461 1 98.56 224 LEU B N 1
ATOM 4123 C CA . LEU B 1 224 ? -3.811 -4.77 -12.297 1 98.56 224 LEU B CA 1
ATOM 4124 C C . LEU B 1 224 ? -4.441 -6.133 -12.57 1 98.56 224 LEU B C 1
ATOM 4126 O O . LEU B 1 224 ? -4.266 -6.699 -13.648 1 98.56 224 LEU B O 1
ATOM 4130 N N . HIS B 1 225 ? -5.172 -6.676 -11.648 1 98.81 225 HIS B N 1
ATOM 4131 C CA . HIS B 1 225 ? -5.879 -7.938 -11.82 1 98.81 225 HIS B CA 1
ATOM 4132 C C . HIS B 1 225 ? -7.121 -7.762 -12.688 1 98.81 225 HIS B C 1
ATOM 4134 O O . HIS B 1 225 ? -7.52 -8.688 -13.398 1 98.81 225 HIS B O 1
ATOM 4140 N N . GLU B 1 226 ? -7.684 -6.547 -12.57 1 98.5 226 GLU B N 1
ATOM 4141 C CA . GLU B 1 226 ? -8.805 -6.207 -13.445 1 98.5 226 GLU B CA 1
ATOM 4142 C C . GLU B 1 226 ? -8.414 -6.312 -14.914 1 98.5 226 GLU B C 1
ATOM 4144 O O . GLU B 1 226 ? -9.211 -6.762 -15.742 1 98.5 226 GLU B O 1
ATOM 4149 N N . THR B 1 227 ? -7.207 -5.891 -15.25 1 98.69 227 THR B N 1
ATOM 4150 C CA . THR B 1 227 ? -6.695 -6.023 -16.609 1 98.69 227 THR B CA 1
ATOM 4151 C C . THR B 1 227 ? -6.711 -7.48 -17.047 1 98.69 227 THR B C 1
ATOM 4153 O O . THR B 1 227 ? -7.152 -7.793 -18.156 1 98.69 227 THR B O 1
ATOM 4156 N N . LEU B 1 228 ? -6.266 -8.398 -16.188 1 98.88 228 LEU B N 1
ATOM 4157 C CA . LEU B 1 228 ? -6.297 -9.82 -16.516 1 98.88 228 LEU B CA 1
ATOM 4158 C C . LEU B 1 228 ? -7.73 -10.305 -16.719 1 98.88 228 LEU B C 1
ATOM 4160 O O . LEU B 1 228 ? -8.039 -10.938 -17.734 1 98.88 228 LEU B O 1
ATOM 4164 N N . ARG B 1 229 ? -8.602 -9.969 -15.773 1 98.69 229 ARG B N 1
ATOM 4165 C CA . ARG B 1 229 ? -9.984 -10.438 -15.773 1 98.69 229 ARG B CA 1
ATOM 4166 C C . ARG B 1 229 ? -10.703 -10.031 -17.062 1 98.69 229 ARG B C 1
ATOM 4168 O O . ARG B 1 229 ? -11.383 -10.852 -17.688 1 98.69 229 ARG B O 1
ATOM 4175 N N . THR B 1 230 ? -10.516 -8.797 -17.484 1 98.25 230 THR B N 1
ATOM 4176 C CA . THR B 1 230 ? -11.289 -8.25 -18.594 1 98.25 230 THR B CA 1
ATOM 4177 C C . THR B 1 230 ? -10.734 -8.734 -19.938 1 98.25 230 THR B C 1
ATOM 4179 O O . THR B 1 230 ? -11.43 -8.719 -20.953 1 98.25 230 THR B O 1
ATOM 4182 N N . HIS B 1 231 ? -9.484 -9.211 -19.953 1 98.62 231 HIS B N 1
ATOM 4183 C CA . HIS B 1 231 ? -8.867 -9.57 -21.234 1 98.62 231 HIS B CA 1
ATOM 4184 C C . HIS B 1 231 ? -8.797 -11.086 -21.406 1 98.62 231 HIS B C 1
ATOM 4186 O O . HIS B 1 231 ? -8.531 -11.578 -22.5 1 98.62 231 HIS B O 1
ATOM 4192 N N . ILE B 1 232 ? -8.93 -11.859 -20.328 1 98.56 232 ILE B N 1
ATOM 4193 C CA . ILE B 1 232 ? -9.039 -13.312 -20.406 1 98.56 232 ILE B CA 1
ATOM 4194 C C . ILE B 1 232 ? -10.508 -13.727 -20.344 1 98.56 232 ILE B C 1
ATOM 4196 O O . ILE B 1 232 ? -11.141 -13.594 -19.297 1 98.56 232 ILE B O 1
ATOM 4200 N N . ALA B 1 233 ? -11.031 -14.281 -21.344 1 97.62 233 ALA B N 1
ATOM 4201 C CA . ALA B 1 233 ? -12.469 -14.461 -21.516 1 97.62 233 ALA B CA 1
ATOM 4202 C C . ALA B 1 233 ? -13.039 -15.383 -20.438 1 97.62 233 ALA B C 1
ATOM 4204 O O . ALA B 1 233 ? -14.07 -15.078 -19.844 1 97.62 233 ALA B O 1
ATOM 4205 N N . ASP B 1 234 ? -12.414 -16.469 -20.188 1 98.06 234 ASP B N 1
ATOM 4206 C CA . ASP B 1 234 ? -12.906 -17.422 -19.203 1 98.06 234 ASP B CA 1
ATOM 4207 C C . ASP B 1 234 ? -12.18 -17.266 -17.875 1 98.06 234 ASP B C 1
ATOM 4209 O O . ASP B 1 234 ? -11.484 -18.172 -17.406 1 98.06 234 ASP B O 1
ATOM 4213 N N . SER B 1 235 ? -12.391 -16.078 -17.234 1 98.69 235 SER B N 1
ATOM 4214 C CA . SER B 1 235 ? -11.688 -15.773 -15.992 1 98.69 235 SER B CA 1
ATOM 4215 C C . SER B 1 235 ? -12.648 -15.289 -14.906 1 98.69 235 SER B C 1
ATOM 4217 O O . SER B 1 235 ? -13.781 -14.898 -15.203 1 98.69 235 SER B O 1
ATOM 4219 N N . SER B 1 236 ? -12.242 -15.445 -13.68 1 98.56 236 SER B N 1
ATOM 4220 C CA . SER B 1 236 ? -12.852 -14.789 -12.523 1 98.56 236 SER B CA 1
ATOM 4221 C C . SER B 1 236 ? -11.789 -14.227 -11.586 1 98.56 236 SER B C 1
ATOM 4223 O O . SER B 1 236 ? -10.711 -14.805 -11.438 1 98.56 236 SER B O 1
ATOM 4225 N N . LEU B 1 237 ? -12.141 -13.078 -11.055 1 98.81 237 LEU B N 1
ATOM 4226 C CA . LEU B 1 237 ? -11.312 -12.477 -10.016 1 98.81 237 LEU B CA 1
ATOM 4227 C C . LEU B 1 237 ? -11.836 -12.836 -8.625 1 98.81 237 LEU B C 1
ATOM 4229 O O . LEU B 1 237 ? -13.023 -12.68 -8.344 1 98.81 237 LEU B O 1
ATOM 4233 N N . VAL B 1 238 ? -10.992 -13.367 -7.824 1 98.88 238 VAL B N 1
ATOM 4234 C CA . VAL B 1 238 ? -11.336 -13.688 -6.441 1 98.88 238 VAL B CA 1
ATOM 4235 C C . VAL B 1 238 ? -10.492 -12.844 -5.492 1 98.88 238 VAL B C 1
ATOM 4237 O O . VAL B 1 238 ? -9.266 -12.922 -5.504 1 98.88 238 VAL B O 1
ATOM 4240 N N . ILE B 1 239 ? -11.133 -12.047 -4.66 1 98.81 239 ILE B N 1
ATOM 4241 C CA . ILE B 1 239 ? -10.477 -11.195 -3.676 1 98.81 239 ILE B CA 1
ATOM 4242 C C . ILE B 1 239 ? -10.289 -11.969 -2.373 1 98.81 239 ILE B C 1
ATOM 4244 O O . ILE B 1 239 ? -11.242 -12.516 -1.82 1 98.81 239 ILE B O 1
ATOM 4248 N N . ILE B 1 240 ? -9.055 -12.07 -1.897 1 98.81 240 ILE B N 1
ATOM 4249 C CA . ILE B 1 240 ? -8.727 -12.719 -0.636 1 98.81 240 ILE B CA 1
ATOM 4250 C C . ILE B 1 240 ? -8.852 -11.727 0.512 1 98.81 240 ILE B C 1
ATOM 4252 O O . ILE B 1 240 ? -8.055 -10.789 0.623 1 98.81 240 ILE B O 1
ATOM 4256 N N . PRO B 1 241 ? -9.766 -11.898 1.425 1 97.69 241 PRO B N 1
ATOM 4257 C CA . PRO B 1 241 ? -10.039 -10.906 2.465 1 97.69 241 PRO B CA 1
ATOM 4258 C C . PRO B 1 241 ? -8.891 -10.773 3.467 1 97.69 241 PRO B C 1
ATOM 4260 O O . PRO B 1 241 ? -8.219 -11.766 3.775 1 97.69 241 PRO B O 1
ATOM 4263 N N . ASN B 1 242 ? -8.68 -9.555 3.975 1 96.94 242 ASN B N 1
ATOM 4264 C CA . ASN B 1 242 ? -7.762 -9.258 5.07 1 96.94 242 ASN B CA 1
ATOM 4265 C C . ASN B 1 242 ? -6.344 -9.727 4.762 1 96.94 242 ASN B C 1
ATOM 4267 O O . ASN B 1 242 ? -5.688 -10.328 5.613 1 96.94 242 ASN B O 1
ATOM 4271 N N . SER B 1 243 ? -5.961 -9.5 3.537 1 97.75 243 SER B N 1
ATOM 4272 C CA . SER B 1 243 ? -4.641 -9.984 3.141 1 97.75 243 SER B CA 1
ATOM 4273 C C . SER B 1 243 ? -3.945 -8.992 2.215 1 97.75 243 SER B C 1
ATOM 4275 O O . SER B 1 243 ? -4.582 -8.078 1.682 1 97.75 243 SER B O 1
ATOM 4277 N N . TYR B 1 244 ? -2.689 -9.195 2.135 1 98.19 244 TYR B N 1
ATOM 4278 C CA . TYR B 1 244 ? -1.849 -8.336 1.313 1 98.19 244 TYR B CA 1
ATOM 4279 C C . TYR B 1 244 ? -1.241 -9.109 0.15 1 98.19 244 TYR B C 1
ATOM 4281 O O . TYR B 1 244 ? -1.892 -9.977 -0.431 1 98.19 244 TYR B O 1
ATOM 4289 N N . HIS B 1 245 ? -0.086 -8.695 -0.377 1 98.44 245 HIS B N 1
ATOM 4290 C CA . HIS B 1 245 ? 0.507 -9.203 -1.609 1 98.44 245 HIS B CA 1
ATOM 4291 C C . HIS B 1 245 ? 0.862 -10.68 -1.482 1 98.44 245 HIS B C 1
ATOM 4293 O O . HIS B 1 245 ? 0.656 -11.461 -2.42 1 98.44 245 HIS B O 1
ATOM 4299 N N . ALA B 1 246 ? 1.408 -11.078 -0.323 1 97.56 246 ALA B N 1
ATOM 4300 C CA . ALA B 1 246 ? 1.871 -12.453 -0.122 1 97.56 246 ALA B CA 1
ATOM 4301 C C . ALA B 1 246 ? 0.867 -13.258 0.701 1 97.56 246 ALA B C 1
ATOM 4303 O O . ALA B 1 246 ? 1.241 -13.922 1.666 1 97.56 246 ALA B O 1
ATOM 4304 N N . PHE B 1 247 ? -0.402 -13.148 0.291 1 98 247 PHE B N 1
ATOM 4305 C CA . PHE B 1 247 ? -1.43 -13.906 0.988 1 98 247 PHE B CA 1
ATOM 4306 C C . PHE B 1 247 ? -1.169 -15.406 0.87 1 98 247 PHE B C 1
ATOM 4308 O O . PHE B 1 247 ? -1.687 -16.203 1.661 1 98 247 PHE B O 1
ATOM 4315 N N . THR B 1 248 ? -0.377 -15.883 -0.134 1 97.5 248 THR B N 1
ATOM 4316 C CA . THR B 1 248 ? -0.001 -17.281 -0.282 1 97.5 248 THR B CA 1
ATOM 4317 C C . THR B 1 248 ? 0.769 -17.766 0.943 1 97.5 248 THR B C 1
ATOM 4319 O O . THR B 1 248 ? 0.761 -18.969 1.256 1 97.5 248 THR B O 1
ATOM 4322 N N . LEU B 1 249 ? 1.425 -16.844 1.624 1 94.06 249 LEU B N 1
ATOM 4323 C CA . LEU B 1 249 ? 2.152 -17.203 2.838 1 94.06 249 LEU B CA 1
ATOM 4324 C C . LEU B 1 249 ? 1.261 -17.047 4.066 1 94.06 249 LEU B C 1
ATOM 4326 O O . LEU B 1 249 ? 1.208 -17.953 4.91 1 94.06 249 LEU B O 1
ATOM 4330 N N . GLU B 1 250 ? 0.524 -15.984 4.219 1 94.06 250 GLU B N 1
ATOM 4331 C CA . GLU B 1 250 ? -0.194 -15.727 5.461 1 94.06 250 GLU B CA 1
ATOM 4332 C C . GLU B 1 250 ? -1.532 -16.453 5.488 1 94.06 250 GLU B C 1
ATOM 4334 O O . GLU B 1 250 ? -2.102 -16.688 6.559 1 94.06 250 GLU B O 1
ATOM 4339 N N . LYS B 1 251 ? -2.057 -16.844 4.258 1 97.38 251 LYS B N 1
ATOM 4340 C CA . LYS B 1 251 ? -3.32 -17.562 4.164 1 97.38 251 LYS B CA 1
ATOM 4341 C C . LYS B 1 251 ? -3.172 -18.828 3.314 1 97.38 251 LYS B C 1
ATOM 4343 O O . LYS B 1 251 ? -3.971 -19.062 2.408 1 97.38 251 LYS B O 1
ATOM 4348 N N . ALA B 1 252 ? -2.211 -19.609 3.654 1 97.56 252 ALA B N 1
ATOM 4349 C CA . ALA B 1 252 ? -1.84 -20.766 2.844 1 97.56 252 ALA B CA 1
ATOM 4350 C C . ALA B 1 252 ? -2.975 -21.781 2.791 1 97.56 252 ALA B C 1
ATOM 4352 O O . ALA B 1 252 ? -3.287 -22.312 1.726 1 97.56 252 ALA B O 1
ATOM 4353 N N . ALA B 1 253 ? -3.598 -22.047 3.92 1 98.12 253 ALA B N 1
ATOM 4354 C CA . ALA B 1 253 ? -4.66 -23.047 3.965 1 98.12 253 ALA B CA 1
ATOM 4355 C C . ALA B 1 253 ? -5.832 -22.641 3.074 1 98.12 253 ALA B C 1
ATOM 4357 O O . ALA B 1 253 ? -6.34 -23.453 2.299 1 98.12 253 ALA B O 1
ATOM 4358 N N . LEU B 1 254 ? -6.242 -21.406 3.182 1 98.56 254 LEU B N 1
ATOM 4359 C CA . LEU B 1 254 ? -7.336 -20.906 2.359 1 98.56 254 LEU B CA 1
ATOM 4360 C C . LEU B 1 254 ? -6.965 -20.938 0.881 1 98.56 254 LEU B C 1
ATOM 4362 O O . LEU B 1 254 ? -7.762 -21.375 0.047 1 98.56 254 LEU B O 1
ATOM 4366 N N . THR B 1 255 ? -5.789 -20.484 0.57 1 98.81 255 THR B N 1
ATOM 4367 C CA . THR B 1 255 ? -5.371 -20.391 -0.824 1 98.81 255 THR B CA 1
ATOM 4368 C C . THR B 1 255 ? -5.262 -21.766 -1.454 1 98.81 255 THR B C 1
ATOM 4370 O O . THR B 1 255 ? -5.711 -21.984 -2.582 1 98.81 255 THR B O 1
ATOM 4373 N N . ALA B 1 256 ? -4.688 -22.734 -0.734 1 98.75 256 ALA B N 1
ATOM 4374 C CA . ALA B 1 256 ? -4.602 -24.109 -1.228 1 98.75 256 ALA B CA 1
ATOM 4375 C C . ALA B 1 256 ? -5.992 -24.688 -1.471 1 98.75 256 ALA B C 1
ATOM 4377 O O . ALA B 1 256 ? -6.211 -25.391 -2.457 1 98.75 256 ALA B O 1
ATOM 4378 N N . ASP B 1 257 ? -6.855 -24.375 -0.57 1 98.75 257 ASP B N 1
ATOM 4379 C CA . ASP B 1 257 ? -8.234 -24.844 -0.716 1 98.75 257 ASP B CA 1
ATOM 4380 C C . ASP B 1 257 ? -8.867 -24.266 -1.983 1 98.75 257 ASP B C 1
ATOM 4382 O O . ASP B 1 257 ? -9.562 -24.984 -2.711 1 98.75 257 ASP B O 1
ATOM 4386 N N . LEU B 1 258 ? -8.68 -23.031 -2.248 1 98.81 258 LEU B N 1
ATOM 4387 C CA . LEU B 1 258 ? -9.219 -22.391 -3.439 1 98.81 258 LEU B CA 1
ATOM 4388 C C . LEU B 1 258 ? -8.633 -23 -4.703 1 98.81 258 LEU B C 1
ATOM 4390 O O . LEU B 1 258 ? -9.352 -23.203 -5.691 1 98.81 258 LEU B O 1
ATOM 4394 N N . LEU B 1 259 ? -7.309 -23.297 -4.695 1 98.88 259 LEU B N 1
ATOM 4395 C CA . LEU B 1 259 ? -6.676 -23.953 -5.84 1 98.88 259 LEU B CA 1
ATOM 4396 C C . LEU B 1 259 ? -7.32 -25.297 -6.117 1 98.88 259 LEU B C 1
ATOM 4398 O O . LEU B 1 259 ? -7.652 -25.609 -7.266 1 98.88 259 LEU B O 1
ATOM 4402 N N . ALA B 1 260 ? -7.516 -26.078 -5.082 1 98.75 260 ALA B N 1
ATOM 4403 C CA . ALA B 1 260 ? -8.094 -27.422 -5.227 1 98.75 260 ALA B CA 1
ATOM 4404 C C . ALA B 1 260 ? -9.516 -27.344 -5.77 1 98.75 260 ALA B C 1
ATOM 4406 O O . ALA B 1 260 ? -9.867 -28.062 -6.711 1 98.75 260 ALA B O 1
ATOM 4407 N N . ARG B 1 261 ? -10.32 -26.469 -5.246 1 98.44 261 ARG B N 1
ATOM 4408 C CA . ARG B 1 261 ? -11.711 -26.344 -5.66 1 98.44 261 ARG B CA 1
ATOM 4409 C C . ARG B 1 261 ? -11.812 -25.891 -7.109 1 98.44 261 ARG B C 1
ATOM 4411 O O . ARG B 1 261 ? -12.664 -26.359 -7.859 1 98.44 261 ARG B O 1
ATOM 4418 N N . PHE B 1 262 ? -11.031 -24.953 -7.422 1 98.75 262 PHE B N 1
ATOM 4419 C CA . PHE B 1 262 ? -10.992 -24.484 -8.805 1 98.75 262 PHE B CA 1
ATOM 4420 C C . PHE B 1 262 ? -10.719 -25.656 -9.758 1 98.75 262 PHE B C 1
ATOM 4422 O O . PHE B 1 262 ? -11.445 -25.844 -10.734 1 98.75 262 PHE B O 1
ATOM 4429 N N . ALA B 1 263 ? -9.656 -26.406 -9.461 1 98.81 263 ALA B N 1
ATOM 4430 C CA . ALA B 1 263 ? -9.289 -27.531 -10.305 1 98.81 263 ALA B CA 1
ATOM 4431 C C . ALA B 1 263 ? -10.414 -28.562 -10.367 1 98.81 263 ALA B C 1
ATOM 4433 O O . ALA B 1 263 ? -10.711 -29.109 -11.43 1 98.81 263 ALA B O 1
ATOM 4434 N N . GLU B 1 264 ? -11.023 -28.828 -9.258 1 98.38 264 GLU B N 1
ATOM 4435 C CA . GLU B 1 264 ? -12.141 -29.766 -9.203 1 98.38 264 GLU B CA 1
ATOM 4436 C C . GLU B 1 264 ? -13.289 -29.297 -10.094 1 98.38 264 GLU B C 1
ATOM 4438 O O . GLU B 1 264 ? -13.883 -30.094 -10.82 1 98.38 264 GLU B O 1
ATOM 4443 N N . ASP B 1 265 ? -13.586 -28.047 -10.016 1 98.38 265 ASP B N 1
ATOM 4444 C CA . ASP B 1 265 ? -14.664 -27.484 -10.828 1 98.38 265 ASP B CA 1
ATOM 4445 C C . ASP B 1 265 ? -14.336 -27.594 -12.312 1 98.38 265 ASP B C 1
ATOM 4447 O O . ASP B 1 265 ? -15.211 -27.891 -13.133 1 98.38 265 ASP B O 1
ATOM 4451 N N . VAL B 1 266 ? -13.094 -27.281 -12.648 1 98.62 266 VAL B N 1
ATOM 4452 C CA . VAL B 1 266 ? -12.68 -27.359 -14.039 1 98.62 266 VAL B CA 1
ATOM 4453 C C . VAL B 1 266 ? -12.773 -28.797 -14.531 1 98.62 266 VAL B C 1
ATOM 4455 O O . VAL B 1 266 ? -13.32 -29.062 -15.609 1 98.62 266 VAL B O 1
ATOM 4458 N N . LEU B 1 267 ? -12.266 -29.719 -13.75 1 98.31 267 LEU B N 1
ATOM 4459 C CA . LEU B 1 267 ? -12.273 -31.125 -14.125 1 98.31 267 LEU B CA 1
ATOM 4460 C C . LEU B 1 267 ? -13.703 -31.641 -14.266 1 98.31 267 LEU B C 1
ATOM 4462 O O . LEU B 1 267 ? -13.984 -32.5 -15.117 1 98.31 267 LEU B O 1
ATOM 4466 N N . ALA B 1 268 ? -14.555 -31.125 -13.484 1 98.12 268 ALA B N 1
ATOM 4467 C CA . ALA B 1 268 ? -15.953 -31.547 -13.5 1 98.12 268 ALA B CA 1
ATOM 4468 C C . ALA B 1 268 ? -16.766 -30.75 -14.516 1 98.12 268 ALA B C 1
ATOM 4470 O O . ALA B 1 268 ? -17.984 -30.922 -14.617 1 98.12 268 ALA B O 1
ATOM 4471 N N . LYS B 1 269 ? -16.188 -29.844 -15.203 1 97.44 269 LYS B N 1
ATOM 4472 C CA . LYS B 1 269 ? -16.828 -29 -16.203 1 97.44 269 LYS B CA 1
ATOM 4473 C C . LYS B 1 269 ? -17.906 -28.109 -15.555 1 97.44 269 LYS B C 1
ATOM 4475 O O . LYS B 1 269 ? -18.953 -27.891 -16.156 1 97.44 269 LYS B O 1
ATOM 4480 N N . ARG B 1 270 ? -17.547 -27.688 -14.359 1 97.25 270 ARG B N 1
ATOM 4481 C CA . ARG B 1 270 ? -18.469 -26.828 -13.617 1 97.25 270 ARG B CA 1
ATOM 4482 C C . ARG B 1 270 ? -17.969 -25.391 -13.57 1 97.25 270 ARG B C 1
ATOM 4484 O O . ARG B 1 270 ? -18.703 -24.484 -13.195 1 97.25 270 ARG B O 1
ATOM 4491 N N . TRP B 1 271 ? -16.766 -25.188 -13.961 1 96.12 271 TRP B N 1
ATOM 4492 C CA . TRP B 1 271 ? -16.172 -23.844 -13.906 1 96.12 271 TRP B CA 1
ATOM 4493 C C . TRP B 1 271 ? -16.844 -22.922 -14.914 1 96.12 271 TRP B C 1
ATOM 4495 O O . TRP B 1 271 ? -17.031 -23.281 -16.078 1 96.12 271 TRP B O 1
ATOM 4505 N N . GLN B 1 272 ? -17.25 -21.766 -14.453 1 91.56 272 GLN B N 1
ATOM 4506 C CA . GLN B 1 272 ? -17.719 -20.656 -15.281 1 91.56 272 GLN B CA 1
ATOM 4507 C C . GLN B 1 272 ? -17.062 -19.344 -14.859 1 91.56 272 GLN B C 1
ATOM 4509 O O . GLN B 1 272 ? -17.516 -18.688 -13.906 1 91.56 272 GLN B O 1
ATOM 4514 N N . GLY B 1 273 ? -16.062 -19.016 -15.57 1 93.62 273 GLY B N 1
ATOM 4515 C CA . GLY B 1 273 ? -15.375 -17.781 -15.219 1 93.62 273 GLY B CA 1
ATOM 4516 C C . GLY B 1 273 ? -16.234 -16.562 -15.391 1 93.62 273 GLY B C 1
ATOM 4517 O O . GLY B 1 273 ? -16.562 -15.875 -14.422 1 93.62 273 GLY B O 1
ATOM 4518 N N . LYS B 1 274 ? -16.797 -16.25 -16.625 1 94.44 274 LYS B N 1
ATOM 4519 C CA . LYS B 1 274 ? -17.719 -15.18 -17 1 94.44 274 LYS B CA 1
ATOM 4520 C C . LYS B 1 274 ? -17.172 -13.82 -16.578 1 94.44 274 LYS B C 1
ATOM 4522 O O . LYS B 1 274 ? -17.953 -12.914 -16.25 1 94.44 274 LYS B O 1
ATOM 4527 N N . GLN B 1 275 ? -15.875 -13.766 -16.344 1 97.44 275 GLN B N 1
ATOM 4528 C CA . GLN B 1 275 ? -15.219 -12.539 -15.914 1 97.44 275 GLN B CA 1
ATOM 4529 C C . GLN B 1 275 ? -15.883 -11.969 -14.664 1 97.44 275 GLN B C 1
ATOM 4531 O O . GLN B 1 275 ? -16.016 -10.75 -14.523 1 97.44 275 GLN B O 1
ATOM 4536 N N . SER B 1 276 ? -16.328 -12.836 -13.812 1 98 276 SER B N 1
ATOM 4537 C CA . SER B 1 276 ? -17.016 -12.445 -12.578 1 98 276 SER B CA 1
ATOM 4538 C C . SER B 1 276 ? -16.016 -12.055 -11.5 1 98 276 SER B C 1
ATOM 4540 O O . SER B 1 276 ? -14.82 -12.328 -11.625 1 98 276 SER B O 1
ATOM 4542 N N . VAL B 1 277 ? -16.531 -11.32 -10.508 1 98.25 277 VAL B N 1
ATOM 4543 C CA . VAL B 1 277 ? -15.727 -10.922 -9.352 1 98.25 277 VAL B CA 1
ATOM 4544 C C . VAL B 1 277 ? -16.312 -11.539 -8.086 1 98.25 277 VAL B C 1
ATOM 4546 O O . VAL B 1 277 ? -17.516 -11.422 -7.836 1 98.25 277 VAL B O 1
ATOM 4549 N N . TRP B 1 278 ? -15.453 -12.203 -7.344 1 98.31 278 TRP B N 1
ATOM 4550 C CA . TRP B 1 278 ? -15.867 -12.93 -6.148 1 98.31 278 TRP B CA 1
ATOM 4551 C C . TRP B 1 278 ? -15.039 -12.508 -4.941 1 98.31 278 TRP B C 1
ATOM 4553 O O . TRP B 1 278 ? -13.969 -11.914 -5.09 1 98.31 278 TRP B O 1
ATOM 4563 N N . ILE B 1 279 ? -15.562 -12.742 -3.75 1 98.19 279 ILE B N 1
ATOM 4564 C CA . ILE B 1 279 ? -14.867 -12.602 -2.479 1 98.19 279 ILE B CA 1
ATOM 4565 C C . ILE B 1 279 ? -14.688 -13.969 -1.828 1 98.19 279 ILE B C 1
ATOM 4567 O O . ILE B 1 279 ? -15.656 -14.703 -1.639 1 98.19 279 ILE B O 1
ATOM 4571 N N . ALA B 1 280 ? -13.484 -14.336 -1.549 1 98.56 280 ALA B N 1
ATOM 4572 C CA . ALA B 1 280 ? -13.188 -15.594 -0.87 1 98.56 280 ALA B CA 1
ATOM 4573 C C . ALA B 1 280 ? -13.664 -15.562 0.579 1 98.56 280 ALA B C 1
ATOM 4575 O O . ALA B 1 280 ? -13.867 -14.492 1.147 1 98.56 280 ALA B O 1
ATOM 4576 N N . PRO B 1 281 ? -13.852 -16.734 1.159 1 97.62 281 PRO B N 1
ATOM 4577 C CA . PRO B 1 281 ? -14.125 -16.781 2.598 1 97.62 281 PRO B CA 1
ATOM 4578 C C . PRO B 1 281 ? -12.898 -16.438 3.441 1 97.62 281 PRO B C 1
ATOM 4580 O O . PRO B 1 281 ? -11.789 -16.328 2.914 1 97.62 281 PRO B O 1
ATOM 4583 N N . ASP B 1 282 ? -13.094 -16.281 4.711 1 95.12 282 ASP B N 1
ATOM 4584 C CA . ASP B 1 282 ? -11.984 -15.969 5.605 1 95.12 282 ASP B CA 1
ATOM 4585 C C . ASP B 1 282 ? -11.117 -17.203 5.855 1 95.12 282 ASP B C 1
ATOM 4587 O O . ASP B 1 282 ? -9.914 -17.078 6.094 1 95.12 282 ASP B O 1
ATOM 4591 N N . ASP B 1 283 ? -11.812 -18.328 5.797 1 96.12 283 ASP B N 1
ATOM 4592 C CA . ASP B 1 283 ? -11.109 -19.578 6.125 1 96.12 283 ASP B CA 1
ATOM 4593 C C . ASP B 1 283 ? -11.391 -20.656 5.082 1 96.12 283 ASP B C 1
ATOM 4595 O O . ASP B 1 283 ? -12.414 -20.609 4.402 1 96.12 283 ASP B O 1
ATOM 4599 N N . ALA B 1 284 ? -10.469 -21.656 4.957 1 97.25 284 ALA B N 1
ATOM 4600 C CA . ALA B 1 284 ? -10.648 -22.812 4.082 1 97.25 284 ALA B CA 1
ATOM 4601 C C . ALA B 1 284 ? -11.984 -23.5 4.359 1 97.25 284 ALA B C 1
ATOM 4603 O O . ALA B 1 284 ? -12.391 -23.641 5.516 1 97.25 284 ALA B O 1
ATOM 4604 N N . GLY B 1 285 ? -12.602 -23.875 3.359 1 96.56 285 GLY B N 1
ATOM 4605 C CA . GLY B 1 285 ? -13.836 -24.625 3.5 1 96.56 285 GLY B CA 1
ATOM 4606 C C . GLY B 1 285 ? -15.078 -23.766 3.418 1 96.56 285 GLY B C 1
ATOM 4607 O O . GLY B 1 285 ? -16.188 -24.266 3.225 1 96.56 285 GLY B O 1
ATOM 4608 N N . GLY B 1 286 ? -14.914 -22.453 3.605 1 97.12 286 GLY B N 1
ATOM 4609 C CA . GLY B 1 286 ? -16.047 -21.547 3.5 1 97.12 286 GLY B CA 1
ATOM 4610 C C . GLY B 1 286 ? -16.5 -21.328 2.068 1 97.12 286 GLY B C 1
ATOM 4611 O O . GLY B 1 286 ? -15.852 -21.781 1.127 1 97.12 286 GLY B O 1
ATOM 4612 N N . GLU B 1 287 ? -17.609 -20.625 1.878 1 96.38 287 GLU B N 1
ATOM 4613 C CA . GLU B 1 287 ? -18.156 -20.359 0.554 1 96.38 287 GLU B CA 1
ATOM 4614 C C . GLU B 1 287 ? -17.688 -19 0.02 1 96.38 287 GLU B C 1
ATOM 4616 O O . GLU B 1 287 ? -17.578 -18.031 0.773 1 96.38 287 GLU B O 1
ATOM 4621 N N . MET B 1 288 ? -17.391 -19 -1.258 1 95.94 288 MET B N 1
ATOM 4622 C CA . MET B 1 288 ? -17.141 -17.719 -1.914 1 95.94 288 MET B CA 1
ATOM 4623 C C . MET B 1 288 ? -18.453 -16.953 -2.131 1 95.94 288 MET B C 1
ATOM 4625 O O . MET B 1 288 ? -19.5 -17.562 -2.365 1 95.94 288 MET B O 1
ATOM 4629 N N . THR B 1 289 ? -18.375 -15.648 -2.027 1 96.5 289 THR B N 1
ATOM 4630 C CA . THR B 1 289 ? -19.547 -14.82 -2.287 1 96.5 289 THR B CA 1
ATOM 4631 C C . THR B 1 289 ? -19.297 -13.875 -3.459 1 96.5 289 THR B C 1
ATOM 4633 O O . THR B 1 289 ? -18.188 -13.344 -3.605 1 96.5 289 THR B O 1
ATOM 4636 N N . PRO B 1 290 ? -20.297 -13.719 -4.367 1 96.62 290 PRO B N 1
ATOM 4637 C CA . PRO B 1 290 ? -20.109 -12.734 -5.438 1 96.62 290 PRO B CA 1
ATOM 4638 C C . PRO B 1 290 ? -19.891 -11.32 -4.906 1 96.62 290 PRO B C 1
ATOM 4640 O O . PRO B 1 290 ? -20.5 -10.93 -3.902 1 96.62 290 PRO B O 1
ATOM 4643 N N . PHE B 1 291 ? -18.969 -10.648 -5.441 1 96.38 291 PHE B N 1
ATOM 4644 C CA . PHE B 1 291 ? -18.891 -9.227 -5.129 1 96.38 291 PHE B CA 1
ATOM 4645 C C . PHE B 1 291 ? -20.234 -8.539 -5.395 1 96.38 291 PHE B C 1
ATOM 4647 O O . PHE B 1 291 ? -20.859 -8.773 -6.434 1 96.38 291 PHE B O 1
ATOM 4654 N N . PRO B 1 292 ? -20.703 -7.758 -4.406 1 91.44 292 PRO B N 1
ATOM 4655 C CA . PRO B 1 292 ? -22.047 -7.172 -4.551 1 91.44 292 PRO B CA 1
ATOM 4656 C C . PRO B 1 292 ? -22.203 -6.375 -5.844 1 91.44 292 PRO B C 1
ATOM 4658 O O . PRO B 1 292 ? -21.375 -5.5 -6.137 1 91.44 292 PRO B O 1
ATOM 4661 N N . ALA B 1 293 ? -23.328 -6.645 -6.418 1 87.5 293 ALA B N 1
ATOM 4662 C CA . ALA B 1 293 ? -23.625 -5.973 -7.684 1 87.5 293 ALA B CA 1
ATOM 4663 C C . ALA B 1 293 ? -23.812 -4.473 -7.473 1 87.5 293 ALA B C 1
ATOM 4665 O O . ALA B 1 293 ? -24.234 -4.035 -6.402 1 87.5 293 ALA B O 1
ATOM 4666 N N . GLY B 1 294 ? -23.422 -3.633 -8.289 1 87.62 294 GLY B N 1
ATOM 4667 C CA . GLY B 1 294 ? -23.656 -2.201 -8.242 1 87.62 294 GLY B CA 1
ATOM 4668 C C . GLY B 1 294 ? -22.484 -1.408 -7.715 1 87.62 294 GLY B C 1
ATOM 4669 O O . GLY B 1 294 ? -22.422 -0.187 -7.875 1 87.62 294 GLY B O 1
ATOM 4670 N N . PHE B 1 295 ? -21.641 -2.211 -7.004 1 92.25 295 PHE B N 1
ATOM 4671 C CA . PHE B 1 295 ? -20.484 -1.509 -6.461 1 92.25 295 PHE B CA 1
ATOM 4672 C C . PHE B 1 295 ? -19.281 -1.679 -7.367 1 92.25 295 PHE B C 1
ATOM 4674 O O . PHE B 1 295 ? -19.172 -2.67 -8.094 1 92.25 295 PHE B O 1
ATOM 4681 N N . ASP B 1 296 ? -18.438 -0.719 -7.352 1 95.56 296 ASP B N 1
ATOM 4682 C CA . ASP B 1 296 ? -17.188 -0.762 -8.086 1 95.56 296 ASP B CA 1
ATOM 4683 C C . ASP B 1 296 ? -16.109 -1.5 -7.285 1 95.56 296 ASP B C 1
ATOM 4685 O O . ASP B 1 296 ? -15.586 -0.974 -6.297 1 95.56 296 ASP B O 1
ATOM 4689 N N . HIS B 1 297 ? -15.727 -2.648 -7.711 1 97.06 297 HIS B N 1
ATOM 4690 C CA . HIS B 1 297 ? -14.789 -3.471 -6.953 1 97.06 297 HIS B CA 1
ATOM 4691 C C . HIS B 1 297 ? -13.383 -2.893 -7.012 1 97.06 297 HIS B C 1
ATOM 4693 O O . HIS B 1 297 ? -12.5 -3.316 -6.262 1 97.06 297 HIS B O 1
ATOM 4699 N N . LEU B 1 298 ? -13.141 -1.932 -7.859 1 97.19 298 LEU B N 1
ATOM 4700 C CA . LEU B 1 298 ? -11.828 -1.31 -7.973 1 97.19 298 LEU B CA 1
ATOM 4701 C C . LEU B 1 298 ? -11.633 -0.253 -6.891 1 97.19 298 LEU B C 1
ATOM 4703 O O . LEU B 1 298 ? -10.523 0.271 -6.719 1 97.19 298 LEU B O 1
ATOM 4707 N N . ARG B 1 299 ? -12.664 0.038 -6.145 1 96.69 299 ARG B N 1
ATOM 4708 C CA . ARG B 1 299 ? -12.625 1.048 -5.094 1 96.69 299 ARG B CA 1
ATOM 4709 C C . ARG B 1 299 ? -12.57 0.399 -3.713 1 96.69 299 ARG B C 1
ATOM 4711 O O . ARG B 1 299 ? -12.977 -0.752 -3.547 1 96.69 299 ARG B O 1
ATOM 4718 N N . ALA B 1 300 ? -11.992 1.099 -2.768 1 97 300 ALA B N 1
ATOM 4719 C CA . ALA B 1 300 ? -11.938 0.63 -1.387 1 97 300 ALA B CA 1
ATOM 4720 C C . ALA B 1 300 ? -13.047 1.266 -0.546 1 97 300 ALA B C 1
ATOM 4722 O O . ALA B 1 300 ? -12.945 1.324 0.681 1 97 300 ALA B O 1
ATOM 4723 N N . ILE B 1 301 ? -13.969 1.897 -1.146 1 95.62 301 ILE B N 1
ATOM 4724 C CA . ILE B 1 301 ? -15.211 2.436 -0.593 1 95.62 301 ILE B CA 1
ATOM 4725 C C . ILE B 1 301 ? -16.391 1.957 -1.424 1 95.62 301 ILE B C 1
ATOM 4727 O O . ILE B 1 301 ? -16.25 1.626 -2.602 1 95.62 301 ILE B O 1
ATOM 4731 N N . PRO B 1 302 ? -17.547 1.808 -0.838 1 91.81 302 PRO B N 1
ATOM 4732 C CA . PRO B 1 302 ? -18.719 1.299 -1.561 1 91.81 302 PRO B CA 1
ATOM 4733 C C . PRO B 1 302 ? -19.344 2.348 -2.473 1 91.81 302 PRO B C 1
ATOM 4735 O O . PRO B 1 302 ? -20.438 2.83 -2.195 1 91.81 302 PRO B O 1
ATOM 4738 N N . VAL B 1 303 ? -18.734 2.637 -3.531 1 90 303 VAL B N 1
ATOM 4739 C CA . VAL B 1 303 ? -19.297 3.568 -4.508 1 90 303 VAL B CA 1
ATOM 4740 C C . VAL B 1 303 ? -19.859 2.795 -5.695 1 90 303 VAL B C 1
ATOM 4742 O O . VAL B 1 303 ? -19.406 1.694 -6.004 1 90 303 VAL B O 1
ATOM 4745 N N . PRO B 1 304 ? -20.828 3.352 -6.285 1 87.12 304 PRO B N 1
ATOM 4746 C CA . PRO B 1 304 ? -21.406 2.67 -7.445 1 87.12 304 PRO B CA 1
ATOM 4747 C C . PRO B 1 304 ? -20.422 2.549 -8.609 1 87.12 304 PRO B C 1
ATOM 4749 O O . PRO B 1 304 ? -19.531 3.393 -8.766 1 87.12 304 PRO B O 1
ATOM 4752 N N . ARG B 1 305 ? -20.594 1.423 -9.258 1 82.88 305 ARG B N 1
ATOM 4753 C CA . ARG B 1 305 ? -19.812 1.25 -10.469 1 82.88 305 ARG B CA 1
ATOM 4754 C C . ARG B 1 305 ? -20.156 2.316 -11.508 1 82.88 305 ARG B C 1
ATOM 4756 O O . ARG B 1 305 ? -21.328 2.668 -11.68 1 82.88 305 ARG B O 1
ATOM 4763 N N . ALA B 1 306 ? -19.094 2.967 -11.875 1 68.62 306 ALA B N 1
ATOM 4764 C CA . ALA B 1 306 ? -19.359 3.943 -12.93 1 68.62 306 ALA B CA 1
ATOM 4765 C C . ALA B 1 306 ? -20.094 3.301 -14.102 1 68.62 306 ALA B C 1
ATOM 4767 O O . ALA B 1 306 ? -19.828 2.15 -14.453 1 68.62 306 ALA B O 1
ATOM 4768 N N . ALA B 1 307 ? -21.328 3.76 -14.336 1 55.31 307 ALA B N 1
ATOM 4769 C CA . ALA B 1 307 ? -22.062 3.26 -15.5 1 55.31 307 ALA B CA 1
ATOM 4770 C C . ALA B 1 307 ? -21.125 3.098 -16.703 1 55.31 307 ALA B C 1
ATOM 4772 O O . ALA B 1 307 ? -20.375 4.012 -17.031 1 55.31 307 ALA B O 1
ATOM 4773 N N . SER B 1 308 ? -20.609 1.82 -17.156 1 39.22 308 SER B N 1
ATOM 4774 C CA . SER B 1 308 ? -19.891 1.6 -18.391 1 39.22 308 SER B CA 1
ATOM 4775 C C . SER B 1 308 ? -20.625 2.199 -19.594 1 39.22 308 SER B C 1
ATOM 4777 O O . SER B 1 308 ? -21.859 2.254 -19.594 1 39.22 308 SER B O 1
#

InterPro domains:
  IPR000073 Alpha/beta hydrolase fold-1 [PR00111] (48-63)
  IPR000073 Alpha/beta hydrolase fold-1 [PR00111] (92-105)
  IPR000073 Alpha/beta hydrolase fold-1 [PR00111] (106-119)
  IPR000073 Alpha/beta hydrolase fold-1 [PR00111] (209-223)
  IPR022742 Alpha/beta hydrolase domain-containing protein 17C-like [PF12146] (25-251)
  IPR029058 Alpha/Beta hydrolase fold [G3DSA:3.40.50.1820] (2-265)
  IPR029058 Alpha/Beta hydrolase fold [SSF53474] (1-262)
  IPR050266 AB hydrolase superfamily [PTHR43798] (13-272)

Radius of gyration: 25.74 Å; Cα contacts (8 Å, |Δi|>4): 1304; chains: 2; bounding box: 51×80×53 Å

pLDDT: mean 93.61, std 8.22, range [39.22, 98.94]

Foldseek 3Di:
DDWDDDPPKTKDKDKDADLQFEEEEEFEDLQAAFVLCVLLCVLQNVLHYIYMGIGFAQDFPIHQDPDFDALVNRLVVVVRRLVVSPQDAYEYEYAELRLQSQLVNCLVPLVSHQEYEYALYFLDQDPVLVVVLVVLLVQCVVPNQLSSCVVCVPLAWACVQCVVCVVPVVVVCVPGRPSGDSVSSSSSSCSCVPPDGCLVRLLSNAHQYEYEAELAAPNRAVVRVLSNLVNHQQYEYEYEYPTYRNCCNVQVQQVSLVSSVSVVCSVVVNRGHRSFYWYGDNHRPDDIGGDDAQADSSDPDGDGDDPD/DDWDDDPPKTKDKDKDADLQFEEEEEFEDLQAAFVLCVLLCVLQNVLHYIYMGIGFAQDFPIHPDPDFDALVNRLVRVVRRLVVSPQDAYEYEYAELRLQSQLVNCLVPLVSHQEYEYALYFLDQDPVLVVVLVVLLVQCVVPNQVSSCVVCVPLAWACVQCVVCVVPVVVVCVPGRPNGGSSSSSSSSCSCVPDDGCLVRLLSNAHQYEYEAELAAPNRAVVRVLSNLVNHQNYEYEYEYPTYRNCCNVQVQQVSLVSSVSVVCSVVVNRGHRSFYWYGDNHRPDDIGGDDAQADSSDPDGDGDDPD

Solvent-accessible surface area (backbone atoms only — not comparable to full-atom values): 31453 Å² total; per-residue (Å²): 127,58,66,44,76,57,86,94,36,42,32,33,37,46,80,44,62,56,81,86,32,43,30,38,38,49,36,42,34,77,80,45,36,44,75,79,44,51,68,41,45,55,52,38,37,72,72,59,23,13,33,35,37,32,21,54,79,22,15,55,85,12,33,62,65,90,59,87,51,49,62,65,56,49,32,49,52,50,49,57,55,53,65,70,62,61,88,56,54,29,33,42,32,11,30,36,55,14,10,38,38,46,48,55,41,32,48,76,43,24,86,69,38,56,28,37,32,38,24,30,28,50,44,61,77,50,52,34,44,46,43,42,52,52,32,46,52,51,36,29,74,70,53,31,57,68,43,35,45,43,58,41,49,43,55,26,44,42,45,82,70,40,52,84,37,66,90,46,47,67,61,52,43,61,73,65,54,61,67,50,46,57,67,23,43,47,34,58,56,54,39,54,78,74,61,72,70,38,63,91,49,35,62,57,26,68,36,45,30,46,36,39,35,30,55,60,12,67,71,41,35,62,63,41,44,46,54,52,29,76,37,20,66,36,10,20,36,34,33,35,59,94,23,15,43,40,32,70,69,81,36,35,66,35,48,41,44,50,53,48,50,50,51,51,27,47,75,65,70,63,62,72,29,76,47,37,54,32,33,46,40,91,48,56,88,55,68,69,41,70,52,65,82,63,45,29,81,81,38,49,54,89,40,64,40,75,83,128,127,58,66,45,77,57,88,93,36,43,32,32,37,49,79,45,62,55,82,86,31,43,31,38,37,48,36,43,33,76,79,45,35,45,75,77,42,50,68,42,44,55,54,37,39,74,71,59,24,12,33,35,37,32,20,54,80,20,16,56,84,12,33,62,63,90,58,87,50,50,62,65,56,49,32,50,54,49,49,56,56,52,64,73,61,62,89,57,55,28,32,43,33,11,29,36,55,14,10,40,38,46,50,54,40,31,48,76,42,23,86,68,37,56,28,37,31,38,25,31,29,50,45,61,74,48,53,32,43,45,42,42,51,52,32,47,53,50,36,30,73,70,52,31,57,68,43,34,45,43,58,42,49,42,55,25,44,42,44,82,69,41,51,82,36,66,88,45,46,69,59,50,43,62,74,66,53,60,66,48,44,57,68,20,43,47,34,57,56,54,38,55,79,75,61,72,71,39,64,90,48,35,62,58,27,70,34,46,28,45,34,38,35,30,54,61,12,69,72,41,34,62,63,40,44,47,55,50,28,77,39,21,64,35,10,23,37,33,33,34,61,92,24,15,44,40,31,70,70,81,38,36,65,35,48,40,44,50,54,50,50,50,51,50,28,46,75,68,70,62,64,72,30,75,46,37,54,32,32,46,39,91,47,57,88,54,67,70,40,70,53,63,81,63,44,28,82,81,39,50,54,90,41,64,40,73,83,126

Secondary structure (DSSP, 8-state):
--EEEETTEEEEEEEES-TTS-EEEEE--TT--GGGGHHHHHHHHHTT-EEEEEPPTTSTTS---SS---HHHHHHHHHHHHHTT-SS-EEEEEETHHHHHHHHHHHHHGGG-SEEEEES--SS--HHHHHHHHHHHHHHHHHHHHHHHHHHHHHHS-HHHHGGGGGGHHHHHHHHTTTS-HHHHHHHHHTTTT----GGGGGG--S-EEEEEETT-SSS-HHHHHHHHHHSTTEEEEEETT--TTHHHHTHHHHHHHHHHHHHHHHTT----TTEEEE--SSTTPPPEEPPTTB-TTSSS-PBP---/--EEEETTEEEEEEEES-TTS-EEEEE--TT--GGGGHHHHHHHHHTT-EEEEEPPTTSTTS---SS---HHHHHHHHHHHHHTT-SS-EEEEEETHHHHHHHHHHHHHGGG-SEEEEES--SS--HHHHHHHHHHHHHHHHHHHHHHHHHHHHHHS-HHHHGGGGGGHHHHHHHHTTTS-HHHHHHHHHTTTT----GGGGGG--S-EEEEEETT-SSS-HHHHHHHHHHSTTEEEEEETT--TTHHHHTHHHHHHHHHHHHHHHHTT----TTEEEE--SSTTPPPEEPPTTB-TTSSS-PBP---

Sequence (616 aa):
MPFLSYGSHRIRYELNGATDAPAYVLVNGLTQYSELWAAYRDALIGKGFRVATFDLLGQGASAKPELFISQEDQVEALRLLIDELGDGPIFLSGISFGALIALRYAILHSNRLSGLVPMSAFAELSPQLLLLGNALRTGLILGGISYLQDLLLPMNLSDSWLRPLLGNLDAVKRQGWLINDVYAVQNLMESFLDFQPLTPQLASIKTPTMILNGEFDFLTPRSLHETLRTHIADSSLVIIPNSYHAFTLEKAALTADLLARFAEDVLAKRWQGKQSVWIAPDDAGGEMTPFPAGFDHLRAIPVPRAASMPFLSYGSHRIRYELNGATDAPAYVLVNGLTQYSELWAAYRDALIGKGFRVATFDLLGQGASAKPELFISQEDQVEALRLLIDELGDGPIFLSGISFGALIALRYAILHSNRLSGLVPMSAFAELSPQLLLLGNALRTGLILGGISYLQDLLLPMNLSDSWLRPLLGNLDAVKRQGWLINDVYAVQNLMESFLDFQPLTPQLASIKTPTMILNGEFDFLTPRSLHETLRTHIADSSLVIIPNSYHAFTLEKAALTADLLARFAEDVLAKRWQGKQSVWIAPDDAGGEMTPFPAGFDHLRAIPVPRAAS

Organism: NCBI:txid2511166